Protein 8C8F (pdb70)

Structure (mmCIF, N/CA/C/O backbone):
data_8C8F
#
_entry.id   8C8F
#
_cell.length_a   43.709
_cell.length_b   64.961
_cell.length_c   57.090
_cell.angle_alpha   90.00
_cell.angle_beta   101.05
_cell.angle_gamma   90.00
#
_symmetry.space_group_name_H-M   'P 1 21 1'
#
loop_
_entity.id
_entity.type
_entity.pdbx_description
1 polymer 'Maltose/maltodextrin-binding periplasmic protein'
2 non-polymer DI(HYDROXYETHYL)ETHER
3 water water
#
loop_
_atom_site.group_PDB
_atom_site.id
_atom_site.type_symbol
_atom_site.label_atom_id
_atom_site.label_alt_id
_atom_site.label_comp_id
_atom_site.label_asym_id
_atom_site.label_entity_id
_atom_site.label_seq_id
_atom_site.pdbx_PDB_ins_code
_atom_site.Cartn_x
_atom_site.Cartn_y
_atom_site.Cartn_z
_atom_site.occupancy
_atom_site.B_iso_or_equiv
_atom_site.auth_seq_id
_atom_site.auth_comp_id
_atom_site.auth_asym_id
_atom_site.auth_atom_id
_atom_site.pdbx_PDB_model_num
ATOM 1 N N A LYS A 1 27 ? -43.086 19.494 -33.024 0.50 25.26 2 LYS A N 1
ATOM 2 N N B LYS A 1 27 ? -43.028 18.901 -32.465 0.50 26.86 2 LYS A N 1
ATOM 3 C CA A LYS A 1 27 ? -42.297 18.288 -33.380 0.50 23.11 2 LYS A CA 1
ATOM 4 C CA B LYS A 1 27 ? -42.374 18.418 -33.711 0.50 27.70 2 LYS A CA 1
ATOM 5 C C A LYS A 1 27 ? -40.900 18.729 -33.820 0.50 23.00 2 LYS A C 1
ATOM 6 C C B LYS A 1 27 ? -40.876 18.749 -33.688 0.50 23.30 2 LYS A C 1
ATOM 7 O O A LYS A 1 27 ? -40.663 19.900 -34.082 0.50 31.84 2 LYS A O 1
ATOM 8 O O B LYS A 1 27 ? -40.541 19.908 -33.427 0.50 25.09 2 LYS A O 1
ATOM 19 N N . ILE A 1 28 ? -39.996 17.764 -33.965 1.00 17.20 3 ILE A N 1
ATOM 20 C CA . ILE A 1 28 ? -38.556 18.008 -34.199 1.00 14.35 3 ILE A CA 1
ATOM 21 C C . ILE A 1 28 ? -38.374 18.326 -35.668 1.00 13.31 3 ILE A C 1
ATOM 22 O O . ILE A 1 28 ? -38.967 17.651 -36.532 1.00 16.12 3 ILE A O 1
ATOM 27 N N . GLU A 1 29 ? -37.617 19.367 -35.961 1.00 13.45 4 GLU A N 1
ATOM 28 C CA . GLU A 1 29 ? -37.403 19.821 -37.364 1.00 14.32 4 GLU A CA 1
ATOM 29 C C . GLU A 1 29 ? -36.590 18.798 -38.148 1.00 10.98 4 GLU A C 1
ATOM 30 O O . GLU A 1 29 ? -35.537 18.362 -37.729 1.00 11.71 4 GLU A O 1
ATOM 36 N N A GLU A 1 30 ? -37.074 18.436 -39.327 0.50 11.83 5 GLU A N 1
ATOM 37 N N B GLU A 1 30 ? -37.038 18.489 -39.347 0.50 11.90 5 GLU A N 1
ATOM 38 C CA A GLU A 1 30 ? -36.348 17.551 -40.279 0.50 12.29 5 GLU A CA 1
ATOM 39 C CA B GLU A 1 30 ? -36.324 17.549 -40.243 0.50 11.66 5 GLU A CA 1
ATOM 40 C C A GLU A 1 30 ? -35.182 18.305 -40.916 0.50 10.75 5 GLU A C 1
ATOM 41 C C B GLU A 1 30 ? -35.200 18.289 -40.968 0.50 10.79 5 GLU A C 1
ATOM 42 O O A GLU A 1 30 ? -35.313 19.501 -41.259 0.50 13.17 5 GLU A O 1
ATOM 43 O O B GLU A 1 30 ? -35.355 19.469 -41.376 0.50 13.05 5 GLU A O 1
ATOM 54 N N . GLY A 1 31 ? -34.079 17.603 -41.153 1.00 9.26 6 GLY A N 1
ATOM 55 C CA . GLY A 1 31 ? -33.012 18.126 -42.040 1.00 9.75 6 GLY A CA 1
ATOM 56 C C . GLY A 1 31 ? -31.941 18.930 -41.330 1.00 9.49 6 GLY A C 1
ATOM 57 O O . GLY A 1 31 ? -31.164 19.561 -42.018 1.00 11.30 6 GLY A O 1
ATOM 58 N N A LYS A 1 32 ? -31.869 18.829 -40.010 0.50 8.96 7 LYS A N 1
ATOM 59 N N B LYS A 1 32 ? -31.870 18.838 -40.009 0.50 8.94 7 LYS A N 1
ATOM 60 C CA A LYS A 1 32 ? -30.801 19.399 -39.199 0.50 8.58 7 LYS A CA 1
ATOM 61 C CA B LYS A 1 32 ? -30.802 19.407 -39.193 0.50 8.47 7 LYS A CA 1
ATOM 62 C C A LYS A 1 32 ? -30.631 18.501 -37.982 0.50 7.64 7 LYS A C 1
ATOM 63 C C B LYS A 1 32 ? -30.627 18.497 -37.986 0.50 7.60 7 LYS A C 1
ATOM 64 O O A LYS A 1 32 ? -31.435 17.572 -37.783 0.50 8.96 7 LYS A O 1
ATOM 65 O O B LYS A 1 32 ? -31.434 17.571 -37.785 0.50 8.96 7 LYS A O 1
ATOM 76 N N . LEU A 1 33 ? -29.591 18.746 -37.207 1.00 6.59 8 LEU A N 1
ATOM 77 C CA . LEU A 1 33 ? -29.459 18.072 -35.916 1.00 6.09 8 LEU A CA 1
ATOM 78 C C . LEU A 1 33 ? -29.398 19.106 -34.810 1.00 5.96 8 LEU A C 1
ATOM 79 O O . LEU A 1 33 ? -28.621 20.035 -34.860 1.00 8.01 8 LEU A O 1
ATOM 84 N N . VAL A 1 34 ? -30.164 18.850 -33.760 1.00 5.48 9 VAL A N 1
ATOM 85 C CA . VAL A 1 34 ? -30.089 19.582 -32.473 1.00 5.28 9 VAL A CA 1
ATOM 86 C C . VAL A 1 34 ? -29.560 18.605 -31.443 1.00 4.82 9 VAL A C 1
ATOM 87 O O . VAL A 1 34 ? -30.102 17.504 -31.288 1.00 5.44 9 VAL A O 1
ATOM 91 N N . ILE A 1 35 ? -28.507 19.005 -30.726 1.00 4.77 10 ILE A N 1
ATOM 92 C CA . ILE A 1 35 ? -27.826 18.169 -29.749 1.00 4.64 10 ILE A CA 1
ATOM 93 C C . ILE A 1 35 ? -27.869 18.858 -28.404 1.00 5.26 10 ILE A C 1
ATOM 94 O O . ILE A 1 35 ? -27.567 20.056 -28.341 1.00 5.83 10 ILE A O 1
ATOM 99 N N . TRP A 1 36 ? -28.221 18.119 -27.358 1.00 4.96 11 TRP A N 1
ATOM 100 C CA . TRP A 1 36 ? -28.109 18.610 -25.980 1.00 5.21 11 TRP A CA 1
ATOM 101 C C . TRP A 1 36 ? -26.964 17.890 -25.280 1.00 5.04 11 TRP A C 1
ATOM 102 O O . TRP A 1 36 ? -26.902 16.635 -25.313 1.00 5.66 11 TRP A O 1
ATOM 113 N N . ILE A 1 37 ? -26.166 18.637 -24.540 1.00 5.33 12 ILE A N 1
ATOM 114 C CA . ILE A 1 37 ? -25.062 18.086 -23.714 1.00 4.97 12 ILE A CA 1
ATOM 115 C C . ILE A 1 37 ? -24.949 18.994 -22.485 1.00 5.65 12 ILE A C 1
ATOM 116 O O . ILE A 1 37 ? -25.259 20.159 -22.547 1.00 6.49 12 ILE A O 1
ATOM 121 N N . ASN A 1 38 ? -24.472 18.434 -21.376 1.00 6.62 13 ASN A N 1
ATOM 122 C CA . ASN A 1 38 ? -24.394 19.212 -20.156 1.00 6.98 13 ASN A CA 1
ATOM 123 C C . ASN A 1 38 ? -23.328 20.308 -20.230 1.00 6.83 13 ASN A C 1
ATOM 124 O O . ASN A 1 38 ? -22.341 20.201 -20.904 1.00 7.67 13 ASN A O 1
ATOM 129 N N . GLY A 1 39 ? -23.603 21.339 -19.421 1.00 8.46 14 GLY A N 1
ATOM 130 C CA . GLY A 1 39 ? -22.770 22.550 -19.317 1.00 9.78 14 GLY A CA 1
ATOM 131 C C . GLY A 1 39 ? -21.371 22.307 -18.790 1.00 9.88 14 GLY A C 1
ATOM 132 O O . GLY A 1 39 ? -20.548 23.192 -18.916 1.00 12.05 14 GLY A O 1
ATOM 133 N N . ASP A 1 40 ? -21.111 21.146 -18.212 1.00 8.35 15 ASP A N 1
ATOM 134 C CA . ASP A 1 40 ? -19.784 20.787 -17.709 1.00 9.35 15 ASP A CA 1
ATOM 135 C C . ASP A 1 40 ? -18.992 19.942 -18.700 1.00 8.70 15 ASP A C 1
ATOM 136 O O . ASP A 1 40 ? -17.892 19.533 -18.364 1.00 12.51 15 ASP A O 1
ATOM 141 N N . LYS A 1 41 ? -19.483 19.751 -19.911 1.00 8.44 16 LYS A N 1
ATOM 142 C CA . LYS A 1 41 ? -18.821 19.005 -20.985 1.00 8.16 16 LYS A CA 1
ATOM 143 C C . LYS A 1 41 ? -18.283 19.971 -22.037 1.00 7.82 16 LYS A C 1
ATOM 144 O O . LYS A 1 41 ? -18.639 21.156 -22.045 1.00 7.91 16 LYS A O 1
ATOM 150 N N . GLY A 1 42 ? -17.485 19.443 -22.954 1.00 7.92 17 GLY A N 1
ATOM 151 C CA . GLY A 1 42 ? -16.846 20.232 -24.027 1.00 7.75 17 GLY A CA 1
ATOM 152 C C . GLY A 1 42 ? -17.835 20.498 -25.158 1.00 7.26 17 GLY A C 1
ATOM 153 O O . GLY A 1 42 ? -17.642 20.018 -26.278 1.00 7.72 17 GLY A O 1
ATOM 154 N N . TYR A 1 43 ? -18.859 21.305 -24.871 1.00 6.65 18 TYR A N 1
ATOM 155 C CA . TYR A 1 43 ? -19.841 21.676 -25.904 1.00 7.14 18 TYR A CA 1
ATOM 156 C C . TYR A 1 43 ? -19.245 22.513 -27.017 1.00 6.52 18 TYR A C 1
ATOM 157 O O . TYR A 1 43 ? -19.664 22.369 -28.169 1.00 7.08 18 TYR A O 1
ATOM 166 N N . ASN A 1 44 ? -18.280 23.389 -26.701 1.00 5.89 19 ASN A N 1
ATOM 167 C CA . ASN A 1 44 ? -17.637 24.116 -27.776 1.00 6.11 19 ASN A CA 1
ATOM 168 C C . ASN A 1 44 ? -16.877 23.169 -28.702 1.00 6.43 19 ASN A C 1
ATOM 169 O O . ASN A 1 44 ? -16.968 23.303 -29.935 1.00 7.82 19 ASN A O 1
ATOM 174 N N . GLY A 1 45 ? -16.184 22.184 -28.145 1.00 6.43 20 GLY A N 1
ATOM 175 C CA . GLY A 1 45 ? -15.527 21.215 -29.027 1.00 6.94 20 GLY A CA 1
ATOM 176 C C . GLY A 1 45 ? -16.548 20.374 -29.815 1.00 6.74 20 GLY A C 1
ATOM 177 O O . GLY A 1 45 ? -16.277 20.073 -30.991 1.00 8.08 20 GLY A O 1
ATOM 178 N N . LEU A 1 46 ? -17.634 19.992 -29.195 1.00 7.14 21 LEU A N 1
ATOM 179 C CA . LEU A 1 46 ? -18.689 19.256 -29.921 1.00 7.04 21 LEU A CA 1
ATOM 180 C C . LEU A 1 46 ? -19.253 20.086 -31.074 1.00 7.42 21 LEU A C 1
ATOM 181 O O . LEU A 1 46 ? -19.504 19.582 -32.161 1.00 7.87 21 LEU A O 1
ATOM 186 N N . ALA A 1 47 ? -19.469 21.378 -30.809 1.00 7.41 22 ALA A N 1
ATOM 187 C CA . ALA A 1 47 ? -19.946 22.284 -31.842 1.00 8.14 22 ALA A CA 1
ATOM 188 C C . ALA A 1 47 ? -18.965 22.353 -32.999 1.00 7.60 22 ALA A C 1
ATOM 189 O O . ALA A 1 47 ? -19.406 22.417 -34.172 1.00 9.36 22 ALA A O 1
ATOM 191 N N . GLU A 1 48 ? -17.669 22.272 -32.729 1.00 8.76 23 GLU A N 1
ATOM 192 C CA . GLU A 1 48 ? -16.676 22.168 -33.800 1.00 7.38 23 GLU A CA 1
ATOM 193 C C . GLU A 1 48 ? -16.860 20.923 -34.690 1.00 8.89 23 GLU A C 1
ATOM 194 O O . GLU A 1 48 ? -16.758 20.971 -35.927 1.00 10.13 23 GLU A O 1
ATOM 200 N N . VAL A 1 49 ? -17.130 19.785 -34.106 1.00 8.09 24 VAL A N 1
ATOM 201 C CA . VAL A 1 49 ? -17.450 18.575 -34.903 1.00 7.70 24 VAL A CA 1
ATOM 202 C C . VAL A 1 49 ? -18.730 18.811 -35.722 1.00 7.34 24 VAL A C 1
ATOM 203 O O . VAL A 1 49 ? -18.796 18.370 -36.867 1.00 7.21 24 VAL A O 1
ATOM 207 N N . GLY A 1 50 ? -19.694 19.494 -35.139 1.00 6.72 25 GLY A N 1
ATOM 208 C CA . GLY A 1 50 ? -20.875 19.899 -35.895 1.00 7.35 25 GLY A CA 1
ATOM 209 C C . GLY A 1 50 ? -20.575 20.740 -37.142 1.00 7.60 25 GLY A C 1
ATOM 210 O O . GLY A 1 50 ? -21.255 20.603 -38.161 1.00 8.39 25 GLY A O 1
ATOM 211 N N . LYS A 1 51 ? -19.630 21.662 -37.018 1.00 8.18 26 LYS A N 1
ATOM 212 C CA . LYS A 1 51 ? -19.287 22.478 -38.187 1.00 9.41 26 LYS A CA 1
ATOM 213 C C . LYS A 1 51 ? -18.647 21.604 -39.246 1.00 9.40 26 LYS A C 1
ATOM 214 O O . LYS A 1 51 ? -18.926 21.792 -40.418 1.00 10.06 26 LYS A O 1
ATOM 220 N N . LYS A 1 52 ? -17.802 20.640 -38.845 1.00 9.70 27 LYS A N 1
ATOM 221 C CA . LYS A 1 52 ? -17.219 19.735 -39.853 1.00 10.60 27 LYS A CA 1
ATOM 222 C C . LYS A 1 52 ? -18.302 18.936 -40.559 1.00 8.91 27 LYS A C 1
ATOM 223 O O . LYS A 1 52 ? -18.287 18.741 -41.773 1.00 9.65 27 LYS A O 1
ATOM 229 N N . PHE A 1 53 ? -19.269 18.449 -39.841 1.00 8.09 28 PHE A N 1
ATOM 230 C CA . PHE A 1 53 ? -20.414 17.714 -40.439 1.00 7.19 28 PHE A CA 1
ATOM 231 C C . PHE A 1 53 ? -21.143 18.585 -41.457 1.00 7.22 28 PHE A C 1
ATOM 232 O O . PHE A 1 53 ? -21.444 18.111 -42.549 1.00 8.70 28 PHE A O 1
ATOM 240 N N . GLU A 1 54 ? -21.397 19.824 -41.124 1.00 7.11 29 GLU A N 1
ATOM 241 C CA . GLU A 1 54 ? -22.084 20.721 -42.077 1.00 7.74 29 GLU A CA 1
ATOM 242 C C . GLU A 1 54 ? -21.202 21.000 -43.293 1.00 8.15 29 GLU A C 1
ATOM 243 O O . GLU A 1 54 ? -21.739 21.090 -44.430 1.00 8.82 29 GLU A O 1
ATOM 249 N N . LYS A 1 55 ? -19.916 21.204 -43.090 1.00 9.37 30 LYS A N 1
ATOM 250 C CA . LYS A 1 55 ? -18.996 21.485 -44.196 1.00 10.76 30 LYS A CA 1
ATOM 251 C C . LYS A 1 55 ? -19.036 20.298 -45.147 1.00 10.79 30 LYS A C 1
ATOM 252 O O . LYS A 1 55 ? -18.917 20.494 -46.367 1.00 14.27 30 LYS A O 1
ATOM 254 N N . ASP A 1 56 ? -19.119 19.081 -44.642 1.00 11.70 31 ASP A N 1
ATOM 255 C CA . ASP A 1 56 ? -19.183 17.886 -45.518 1.00 13.98 31 ASP A CA 1
ATOM 256 C C . ASP A 1 56 ? -20.520 17.533 -46.132 1.00 14.38 31 ASP A C 1
ATOM 257 O O . ASP A 1 56 ? -20.555 16.959 -47.226 1.00 21.10 31 ASP A O 1
ATOM 262 N N . THR A 1 57 ? -21.599 17.780 -45.440 1.00 12.11 32 THR A N 1
ATOM 263 C CA . THR A 1 57 ? -22.932 17.259 -45.782 1.00 13.91 32 THR A CA 1
ATOM 264 C C . THR A 1 57 ? -23.915 18.369 -46.133 1.00 13.09 32 THR A C 1
ATOM 265 O O . THR A 1 57 ? -24.932 18.039 -46.721 1.00 14.22 32 THR A O 1
ATOM 269 N N . GLY A 1 58 ? -23.703 19.601 -45.716 1.00 10.38 33 GLY A N 1
ATOM 270 C CA . GLY A 1 58 ? -24.648 20.696 -45.849 1.00 10.77 33 GLY A CA 1
ATOM 271 C C . GLY A 1 58 ? -25.680 20.701 -44.742 1.00 9.20 33 GLY A C 1
ATOM 272 O O . GLY A 1 58 ? -26.577 21.541 -44.815 1.00 10.56 33 GLY A O 1
ATOM 273 N N . ILE A 1 59 ? -25.603 19.795 -43.756 1.00 8.74 34 ILE A N 1
ATOM 274 C CA . ILE A 1 59 ? -26.607 19.695 -42.681 1.00 8.86 34 ILE A CA 1
ATOM 275 C C . ILE A 1 59 ? -26.101 20.436 -41.461 1.00 8.20 34 ILE A C 1
ATOM 276 O O . ILE A 1 59 ? -24.990 20.136 -40.942 1.00 8.24 34 ILE A O 1
ATOM 281 N N . LYS A 1 60 ? -26.897 21.406 -40.989 1.00 7.38 35 LYS A N 1
ATOM 282 C CA . LYS A 1 60 ? -26.537 22.174 -39.809 1.00 7.58 35 LYS A CA 1
ATOM 283 C C . LYS A 1 60 ? -26.676 21.341 -38.524 1.00 7.53 35 LYS A C 1
ATOM 284 O O . LYS A 1 60 ? -27.643 20.599 -38.360 1.00 9.13 35 LYS A O 1
ATOM 290 N N . VAL A 1 61 ? -25.706 21.507 -37.636 1.00 6.87 36 VAL A N 1
ATOM 291 C CA . VAL A 1 61 ? -25.700 20.935 -36.289 1.00 6.69 36 VAL A CA 1
ATOM 292 C C . VAL A 1 61 ? -25.684 22.063 -35.269 1.00 6.70 36 VAL A C 1
ATOM 293 O O . VAL A 1 61 ? -24.772 22.897 -35.299 1.00 9.40 36 VAL A O 1
ATOM 297 N N . THR A 1 62 ? -26.647 22.066 -34.388 1.00 6.38 37 THR A N 1
ATOM 298 C CA . THR A 1 62 ? -26.751 23.037 -33.304 1.00 6.65 37 THR A CA 1
ATOM 299 C C . THR A 1 62 ? -26.542 22.304 -31.969 1.00 6.15 37 THR A C 1
ATOM 300 O O . THR A 1 62 ? -27.260 21.362 -31.685 1.00 7.56 37 THR A O 1
ATOM 304 N N . VAL A 1 63 ? -25.616 22.782 -31.171 1.00 6.02 38 VAL A N 1
ATOM 305 C CA . VAL A 1 63 ? -25.310 22.209 -29.837 1.00 5.48 38 VAL A CA 1
ATOM 306 C C . VAL A 1 63 ? -25.819 23.163 -28.783 1.00 5.84 38 VAL A C 1
ATOM 307 O O . VAL A 1 63 ? -25.468 24.372 -28.812 1.00 6.85 38 VAL A O 1
ATOM 311 N N . GLU A 1 64 ? -26.615 22.674 -27.861 1.00 6.05 39 GLU A N 1
ATOM 312 C CA . GLU A 1 64 ? -27.160 23.442 -26.740 1.00 5.95 39 GLU A CA 1
ATOM 313 C C . GLU A 1 64 ? -26.793 22.752 -25.433 1.00 5.88 39 GLU A C 1
ATOM 314 O O . GLU A 1 64 ? -26.651 21.504 -25.419 1.00 6.29 39 GLU A O 1
ATOM 320 N N . HIS A 1 65 ? -26.779 23.495 -24.357 1.00 6.65 40 HIS A N 1
ATOM 321 C CA . HIS A 1 65 ? -26.563 22.965 -23.003 1.00 6.18 40 HIS A CA 1
ATOM 322 C C . HIS A 1 65 ? -27.580 23.549 -22.055 1.00 6.62 40 HIS A C 1
ATOM 323 O O . HIS A 1 65 ? -27.254 24.360 -21.191 1.00 7.71 40 HIS A O 1
ATOM 330 N N . PRO A 1 66 ? -28.858 23.207 -22.198 1.00 7.69 41 PRO A N 1
ATOM 331 C CA . PRO A 1 66 ? -29.868 23.777 -21.327 1.00 8.45 41 PRO A CA 1
ATOM 332 C C . PRO A 1 66 ? -29.606 23.423 -19.888 1.00 8.13 41 PRO A C 1
ATOM 333 O O . PRO A 1 66 ? -29.093 22.402 -19.541 1.00 8.55 41 PRO A O 1
ATOM 337 N N . ASP A 1 67 ? -30.038 24.318 -19.008 1.00 9.91 42 ASP A N 1
ATOM 338 C CA . ASP A 1 67 ? -30.069 24.031 -17.553 1.00 10.26 42 ASP A CA 1
ATOM 339 C C . ASP A 1 67 ? -30.991 22.839 -17.318 1.00 9.62 42 ASP A C 1
ATOM 340 O O . ASP A 1 67 ? -32.080 22.733 -17.929 1.00 9.99 42 ASP A O 1
ATOM 345 N N . LYS A 1 68 ? -30.603 21.992 -16.372 1.00 10.32 43 LYS A N 1
ATOM 346 C CA . LYS A 1 68 ? -31.406 20.857 -15.906 1.00 10.88 43 LYS A CA 1
ATOM 347 C C . LYS A 1 68 ? -31.846 20.022 -17.104 1.00 9.06 43 LYS A C 1
ATOM 348 O O . LYS A 1 68 ? -32.969 19.486 -17.136 1.00 9.22 43 LYS A O 1
ATOM 354 N N . LEU A 1 69 ? -30.941 19.801 -18.049 1.00 9.84 44 LEU A N 1
ATOM 355 C CA . LEU A 1 69 ? -31.354 19.153 -19.335 1.00 11.12 44 LEU A CA 1
ATOM 356 C C . LEU A 1 69 ? -31.803 17.704 -19.085 1.00 9.83 44 LEU A C 1
ATOM 357 O O . LEU A 1 69 ? -32.637 17.201 -19.825 1.00 10.25 44 LEU A O 1
ATOM 362 N N . GLU A 1 70 ? -31.263 17.070 -18.091 1.00 9.99 45 GLU A N 1
ATOM 363 C CA . GLU A 1 70 ? -31.622 15.656 -17.810 1.00 10.02 45 GLU A CA 1
ATOM 364 C C . GLU A 1 70 ? -33.019 15.506 -17.226 1.00 9.04 45 GLU A C 1
ATOM 365 O O . GLU A 1 70 ? -33.593 14.413 -17.300 1.00 8.83 45 GLU A O 1
ATOM 371 N N . GLU A 1 71 ? -33.578 16.587 -16.692 1.00 8.56 46 GLU A N 1
ATOM 372 C CA . GLU A 1 71 ? -35.002 16.639 -16.304 1.00 9.54 46 GLU A CA 1
ATOM 373 C C . GLU A 1 71 ? -35.868 17.204 -17.428 1.00 9.64 46 GLU A C 1
ATOM 374 O O . GLU A 1 71 ? -37.015 16.754 -17.561 1.00 10.72 46 GLU A O 1
ATOM 380 N N . LYS A 1 72 ? -35.349 18.103 -18.240 1.00 8.76 47 LYS A N 1
ATOM 381 C CA . LYS A 1 72 ? -36.121 18.635 -19.372 1.00 9.30 47 LYS A CA 1
ATOM 382 C C . LYS A 1 72 ? -36.285 17.602 -20.469 1.00 8.76 47 LYS A C 1
ATOM 383 O O . LYS A 1 72 ? -37.375 17.497 -21.038 1.00 10.15 47 LYS A O 1
ATOM 389 N N . PHE A 1 73 ? -35.251 16.824 -20.762 1.00 7.53 48 PHE A N 1
ATOM 390 C CA . PHE A 1 73 ? -35.332 15.860 -21.862 1.00 7.62 48 PHE A CA 1
ATOM 391 C C . PHE A 1 73 ? -36.511 14.921 -21.737 1.00 7.30 48 PHE A C 1
ATOM 392 O O . PHE A 1 73 ? -37.284 14.777 -22.690 1.00 8.27 48 PHE A O 1
ATOM 400 N N . PRO A 1 74 ? -36.757 14.252 -20.599 1.00 7.42 49 PRO A N 1
ATOM 401 C CA . PRO A 1 74 ? -37.898 13.335 -20.586 1.00 8.18 49 PRO A CA 1
ATOM 402 C C . PRO A 1 74 ? -39.241 14.064 -20.719 1.00 8.46 49 PRO A C 1
ATOM 403 O O . PRO A 1 74 ? -40.209 13.456 -21.165 1.00 10.20 49 PRO A O 1
ATOM 407 N N . GLN A 1 75 ? -39.324 15.310 -20.274 1.00 8.32 50 GLN A N 1
ATOM 408 C CA . GLN A 1 75 ? -40.570 16.070 -20.432 1.00 10.06 50 GLN A CA 1
ATOM 409 C C . GLN A 1 75 ? -40.811 16.384 -21.917 1.00 10.23 50 GLN A C 1
ATOM 410 O O . GLN A 1 75 ? -41.893 16.096 -22.432 1.00 12.77 50 GLN A O 1
ATOM 416 N N . VAL A 1 76 ? -39.831 16.939 -22.629 1.00 8.79 51 VAL A N 1
ATOM 417 C CA . VAL A 1 76 ? -40.077 17.361 -24.031 1.00 8.89 51 VAL A CA 1
ATOM 418 C C . VAL A 1 76 ? -40.124 16.134 -24.925 1.00 7.41 51 VAL A C 1
ATOM 419 O O . VAL A 1 76 ? -40.918 16.110 -25.838 1.00 8.44 51 VAL A O 1
ATOM 423 N N . ALA A 1 77 ? -39.314 15.110 -24.647 1.00 6.99 52 ALA A N 1
ATOM 424 C CA . ALA A 1 77 ? -39.330 13.922 -25.506 1.00 6.57 52 ALA A CA 1
ATOM 425 C C . ALA A 1 77 ? -40.654 13.196 -25.383 1.00 6.83 52 ALA A C 1
ATOM 426 O O . ALA A 1 77 ? -41.064 12.538 -26.328 1.00 7.87 52 ALA A O 1
ATOM 428 N N . ALA A 1 78 ? -41.317 13.302 -24.243 1.00 6.96 53 ALA A N 1
ATOM 429 C CA . ALA A 1 78 ? -42.607 12.637 -24.072 1.00 7.91 53 ALA A CA 1
ATOM 430 C C . ALA A 1 78 ? -43.664 13.202 -25.002 1.00 8.03 53 ALA A C 1
ATOM 431 O O . ALA A 1 78 ? -44.658 12.488 -25.242 1.00 9.08 53 ALA A O 1
ATOM 433 N N . THR A 1 79 ? -43.529 14.451 -25.457 1.00 7.70 54 THR A N 1
ATOM 434 C CA . THR A 1 79 ? -44.500 15.067 -26.382 1.00 9.89 54 THR A CA 1
ATOM 435 C C . THR A 1 79 ? -44.009 14.969 -27.813 1.00 9.78 54 THR A C 1
ATOM 436 O O . THR A 1 79 ? -44.608 15.587 -28.648 1.00 12.87 54 THR A O 1
ATOM 440 N N . GLY A 1 80 ? -42.918 14.255 -28.070 1.00 8.85 55 GLY A N 1
ATOM 441 C CA . GLY A 1 80 ? -42.351 14.184 -29.429 1.00 10.60 55 GLY A CA 1
ATOM 442 C C . GLY A 1 80 ? -41.466 15.368 -29.792 1.00 9.39 55 GLY A C 1
ATOM 443 O O . GLY A 1 80 ? -41.234 15.579 -30.958 1.00 12.65 55 GLY A O 1
ATOM 444 N N . ASP A 1 81 ? -40.996 16.100 -28.789 1.00 8.85 56 ASP A N 1
ATOM 445 C CA . ASP A 1 81 ? -40.149 17.273 -28.960 1.00 9.60 56 ASP A CA 1
ATOM 446 C C . ASP A 1 81 ? -38.761 16.970 -28.419 1.00 8.33 56 ASP A C 1
ATOM 447 O O . ASP A 1 81 ? -38.409 15.864 -28.067 1.00 9.09 56 ASP A O 1
ATOM 452 N N . GLY A 1 82 ? -37.949 18.008 -28.377 1.00 10.57 57 GLY A N 1
ATOM 453 C CA . GLY A 1 82 ? -36.611 17.896 -27.827 1.00 10.12 57 GLY A CA 1
ATOM 454 C C . GLY A 1 82 ? -35.536 17.793 -28.890 1.00 7.64 57 GLY A C 1
ATOM 455 O O . GLY A 1 82 ? -35.763 17.965 -30.085 1.00 9.57 57 GLY A O 1
ATOM 456 N N . PRO A 1 83 ? -34.327 17.504 -28.436 1.00 6.66 58 PRO A N 1
ATOM 457 C CA . PRO A 1 83 ? -33.200 17.437 -29.341 1.00 6.12 58 PRO A CA 1
ATOM 458 C C . PRO A 1 83 ? -33.241 16.126 -30.122 1.00 4.83 58 PRO A C 1
ATOM 459 O O . PRO A 1 83 ? -33.847 15.135 -29.709 1.00 6.43 58 PRO A O 1
ATOM 463 N N . ASP A 1 84 ? -32.533 16.081 -31.250 1.00 5.22 59 ASP A N 1
ATOM 464 C CA . ASP A 1 84 ? -32.306 14.825 -31.957 1.00 4.93 59 ASP A CA 1
ATOM 465 C C . ASP A 1 84 ? -31.394 13.896 -31.152 1.00 4.41 59 ASP A C 1
ATOM 466 O O . ASP A 1 84 ? -31.589 12.679 -31.208 1.00 5.20 59 ASP A O 1
ATOM 471 N N . ILE A 1 85 ? -30.390 14.454 -30.477 1.00 4.63 60 ILE A N 1
ATOM 472 C CA . ILE A 1 85 ? -29.385 13.664 -29.746 1.00 4.34 60 ILE A CA 1
ATOM 473 C C . ILE A 1 85 ? -29.236 14.269 -28.361 1.00 4.58 60 ILE A C 1
ATOM 474 O O . ILE A 1 85 ? -29.124 15.486 -28.222 1.00 4.93 60 ILE A O 1
ATOM 479 N N . ILE A 1 86 ? -29.207 13.394 -27.364 1.00 4.79 61 ILE A N 1
ATOM 480 C CA . ILE A 1 86 ? -28.947 13.789 -25.973 1.00 4.96 61 ILE A CA 1
ATOM 481 C C . ILE A 1 86 ? -27.696 13.060 -25.489 1.00 4.60 61 ILE A C 1
ATOM 482 O O . ILE A 1 86 ? -27.563 11.843 -25.663 1.00 4.69 61 ILE A O 1
ATOM 487 N N . PHE A 1 87 ? -26.817 13.809 -24.858 1.00 5.30 62 PHE A N 1
ATOM 488 C CA . PHE A 1 87 ? -25.619 13.245 -24.189 1.00 4.90 62 PHE A CA 1
ATOM 489 C C . PHE A 1 87 ? -25.837 13.276 -22.682 1.00 5.47 62 PHE A C 1
ATOM 490 O O . PHE A 1 87 ? -26.116 14.341 -22.106 1.00 6.61 62 PHE A O 1
ATOM 498 N N . TRP A 1 88 ? -25.655 12.132 -22.059 1.00 5.35 63 TRP A N 1
ATOM 499 C CA . TRP A 1 88 ? -25.676 12.063 -20.599 1.00 5.44 63 TRP A CA 1
ATOM 500 C C . TRP A 1 88 ? -25.003 10.768 -20.175 1.00 5.22 63 TRP A C 1
ATOM 501 O O . TRP A 1 88 ? -24.861 9.819 -20.954 1.00 5.36 63 TRP A O 1
ATOM 512 N N . ALA A 1 89 ? -24.654 10.675 -18.887 1.00 6.09 64 ALA A N 1
ATOM 513 C CA . ALA A 1 89 ? -24.259 9.417 -18.289 1.00 6.52 64 ALA A CA 1
ATOM 514 C C . ALA A 1 89 ? -25.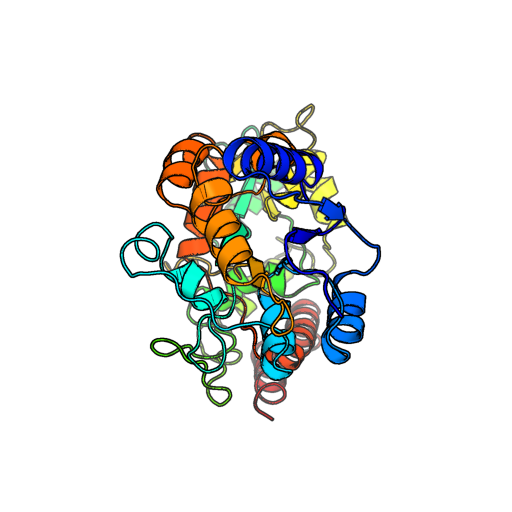284 8.333 -18.562 1.00 6.10 64 ALA A C 1
ATOM 515 O O . ALA A 1 89 ? -26.503 8.557 -18.465 1.00 7.09 64 ALA A O 1
ATOM 517 N N . HIS A 1 90 ? -24.781 7.139 -18.811 1.00 6.23 65 HIS A N 1
ATOM 518 C CA . HIS A 1 90 ? -25.665 6.033 -19.230 1.00 6.99 65 HIS A CA 1
ATOM 519 C C . HIS A 1 90 ? -26.664 5.695 -18.137 1.00 7.49 65 HIS A C 1
ATOM 520 O O . HIS A 1 90 ? -27.723 5.092 -18.459 1.00 9.25 65 HIS A O 1
ATOM 527 N N . ASP A 1 91 ? -26.393 5.989 -16.880 1.00 9.64 66 ASP A N 1
ATOM 528 C CA . ASP A 1 91 ? -27.264 5.495 -15.798 1.00 14.66 66 ASP A CA 1
ATOM 529 C C . ASP A 1 91 ? -28.660 6.070 -16.017 1.00 15.49 66 ASP A C 1
ATOM 530 O O . ASP A 1 91 ? -29.659 5.335 -15.822 1.00 21.95 66 ASP A O 1
ATOM 535 N N . ARG A 1 92 ? -28.802 7.282 -16.529 1.00 11.14 67 ARG A N 1
ATOM 536 C CA . ARG A 1 92 ? -30.135 7.930 -16.690 1.00 11.16 67 ARG A CA 1
ATOM 537 C C . ARG A 1 92 ? -30.838 7.368 -17.922 1.00 9.08 67 ARG A C 1
ATOM 538 O O . ARG A 1 92 ? -32.055 7.552 -18.090 1.00 10.41 67 ARG A O 1
ATOM 546 N N . PHE A 1 93 ? -30.085 6.803 -18.849 1.00 8.25 68 PHE A N 1
ATOM 547 C CA . PHE A 1 93 ? -30.705 6.329 -20.086 1.00 7.41 68 PHE A CA 1
ATOM 548 C C . PHE A 1 93 ? -31.569 5.104 -19.870 1.00 7.97 68 PHE A C 1
ATOM 549 O O . PHE A 1 93 ? -32.416 4.842 -20.692 1.00 8.57 68 PHE A O 1
ATOM 557 N N . GLY A 1 94 ? -31.388 4.358 -18.785 1.00 9.51 69 GLY A N 1
ATOM 558 C CA . GLY A 1 94 ? -32.349 3.283 -18.513 1.00 11.36 69 GLY A CA 1
ATOM 559 C C . GLY A 1 94 ? -33.754 3.821 -18.320 1.00 9.32 69 GLY A C 1
ATOM 560 O O . GLY A 1 94 ? -34.676 3.243 -18.905 1.00 10.25 69 GLY A O 1
ATOM 561 N N . GLY A 1 95 ? -33.909 4.857 -17.512 1.00 10.05 70 GLY A N 1
ATOM 562 C CA . GLY A 1 95 ? -35.263 5.412 -17.348 1.00 10.34 70 GLY A CA 1
ATOM 563 C C . GLY A 1 95 ? -35.769 5.986 -18.661 1.00 8.52 70 GLY A C 1
ATOM 564 O O . GLY A 1 95 ? -36.956 5.866 -18.953 1.00 9.87 70 GLY A O 1
ATOM 565 N N . TYR A 1 96 ? -34.935 6.638 -19.445 1.00 7.36 71 TYR A N 1
ATOM 566 C CA . TYR A 1 96 ? -35.395 7.156 -20.743 1.00 6.51 71 TYR A CA 1
ATOM 567 C C . TYR A 1 96 ? -35.843 6.020 -21.650 1.00 6.19 71 TYR A C 1
ATOM 568 O O . TYR A 1 96 ? -36.863 6.129 -22.326 1.00 7.04 71 TYR A O 1
ATOM 577 N N . ALA A 1 97 ? -35.065 4.943 -21.656 1.00 6.31 72 ALA A N 1
ATOM 578 C CA . ALA A 1 97 ? -35.390 3.794 -22.497 1.00 7.46 72 ALA A CA 1
ATOM 579 C C . ALA A 1 97 ? -36.659 3.075 -21.985 1.00 8.93 72 ALA A C 1
ATOM 580 O O . ALA A 1 97 ? -37.443 2.581 -22.818 1.00 9.77 72 ALA A O 1
ATOM 582 N N . GLN A 1 98 ? -36.876 3.015 -20.708 1.00 8.41 73 GLN A N 1
ATOM 583 C CA . GLN A 1 98 ? -38.110 2.423 -20.143 1.00 10.07 73 GLN A CA 1
ATOM 584 C C . GLN A 1 98 ? -39.315 3.199 -20.679 1.00 9.17 73 GLN A C 1
ATOM 585 O O . GLN A 1 98 ? -40.374 2.586 -20.923 1.00 11.97 73 GLN A O 1
ATOM 591 N N . SER A 1 99 ? -39.176 4.508 -20.875 1.00 6.48 74 SER A N 1
ATOM 592 C CA . SER A 1 99 ? -40.228 5.376 -21.421 1.00 6.48 74 SER A CA 1
ATOM 593 C C . SER A 1 99 ? -40.235 5.422 -22.944 1.00 6.71 74 SER A C 1
ATOM 594 O O . SER A 1 99 ? -41.016 6.180 -23.518 1.00 7.71 74 SER A O 1
ATOM 597 N N . GLY A 1 100 ? -39.409 4.639 -23.633 1.00 6.48 75 GLY A N 1
ATOM 598 C CA . GLY A 1 100 ? -39.427 4.651 -25.095 1.00 7.02 75 GLY A CA 1
ATOM 599 C C . GLY A 1 100 ? -38.969 5.959 -25.702 1.00 6.88 75 GLY A C 1
ATOM 600 O O . GLY A 1 100 ? -39.323 6.248 -26.874 1.00 7.27 75 GLY A O 1
ATOM 601 N N . LEU A 1 101 ? -38.109 6.676 -25.008 1.00 5.63 76 LEU A N 1
ATOM 602 C CA . LEU A 1 101 ? -37.643 7.976 -25.505 1.00 5.31 76 LEU A CA 1
ATOM 603 C C . LEU A 1 101 ? -36.475 7.872 -26.467 1.00 5.41 76 LEU A C 1
ATOM 604 O O . LEU A 1 101 ? -36.150 8.882 -27.113 1.00 5.87 76 LEU A O 1
ATOM 609 N N . LEU A 1 102 ? -35.810 6.728 -26.483 1.00 5.75 77 LEU A N 1
ATOM 610 C CA . LEU A 1 102 ? -34.553 6.555 -27.249 1.00 5.66 77 LEU A CA 1
ATOM 611 C C . LEU A 1 102 ? -34.768 5.545 -28.366 1.00 6.04 77 LEU A C 1
ATOM 612 O O . LEU A 1 102 ? -35.301 4.447 -28.141 1.00 8.07 77 LEU A O 1
ATOM 617 N N . ALA A 1 103 ? -34.315 5.863 -29.555 1.00 5.99 78 ALA A N 1
ATOM 618 C CA . ALA A 1 103 ? -34.357 4.943 -30.677 1.00 6.73 78 ALA A CA 1
ATOM 619 C C . ALA A 1 103 ? -33.360 3.808 -30.427 1.00 5.86 78 ALA A C 1
ATOM 620 O O . ALA A 1 103 ? -32.252 4.038 -29.969 1.00 7.17 78 ALA A O 1
ATOM 622 N N . GLU A 1 104 ? -33.721 2.606 -30.844 1.00 6.28 79 GLU A N 1
ATOM 623 C CA . GLU A 1 104 ? -32.729 1.534 -30.946 1.00 6.90 79 GLU A CA 1
ATOM 624 C C . GLU A 1 104 ? -31.701 1.916 -32.006 1.00 6.86 79 GLU A C 1
ATOM 625 O O . GLU A 1 104 ? -32.072 2.288 -33.137 1.00 8.71 79 GLU A O 1
ATOM 631 N N . ILE A 1 105 ? -30.437 1.853 -31.682 1.00 6.32 80 ILE A N 1
ATOM 632 C CA . ILE A 1 105 ? -29.373 2.193 -32.651 1.00 5.96 80 ILE A CA 1
ATOM 633 C C . ILE A 1 105 ? -29.017 0.983 -33.475 1.00 6.76 80 ILE A C 1
ATOM 634 O O . ILE A 1 105 ? -29.244 -0.166 -33.055 1.00 8.37 80 ILE A O 1
ATOM 639 N N . THR A 1 106 ? -28.400 1.231 -34.615 1.00 6.65 81 THR A N 1
ATOM 640 C CA . THR A 1 106 ? -28.097 0.209 -35.603 1.00 7.92 81 THR A CA 1
ATOM 641 C C . THR A 1 106 ? -26.644 0.148 -36.041 1.00 6.94 81 THR A C 1
ATOM 642 O O . THR A 1 106 ? -26.381 -0.047 -37.216 1.00 7.14 81 THR A O 1
ATOM 646 N N . PRO A 1 107 ? -25.668 0.216 -35.124 1.00 6.26 82 PRO A N 1
ATOM 647 C CA . PRO A 1 107 ? -24.291 0.089 -35.568 1.00 5.87 82 PRO A CA 1
ATOM 648 C C . PRO A 1 107 ? -24.035 -1.283 -36.148 1.00 6.12 82 PRO A C 1
ATOM 649 O O . PRO A 1 107 ? -24.450 -2.287 -35.587 1.00 7.43 82 PRO A O 1
ATOM 653 N N . ASP A 1 108 ? -23.264 -1.335 -37.223 1.00 7.05 83 ASP A N 1
ATOM 654 C CA . ASP A 1 108 ? -22.862 -2.643 -37.735 1.00 7.90 83 ASP A CA 1
ATOM 655 C C . ASP A 1 108 ? -21.749 -3.228 -36.890 1.00 7.64 83 ASP A C 1
ATOM 656 O O . ASP A 1 108 ? -21.202 -2.594 -35.961 1.00 6.75 83 ASP A O 1
ATOM 661 N N A LYS A 1 109 ? -21.442 -4.506 -37.140 0.50 8.24 84 LYS A N 1
ATOM 662 N N B LYS A 1 109 ? -21.460 -4.491 -37.163 0.50 8.24 84 LYS A N 1
ATOM 663 C CA A LYS A 1 109 ? -20.443 -5.185 -36.284 0.50 8.25 84 LYS A CA 1
ATOM 664 C CA B LYS A 1 109 ? -20.466 -5.208 -36.355 0.50 8.43 84 LYS A CA 1
ATOM 665 C C A LYS A 1 109 ? -19.068 -4.508 -36.430 0.50 7.30 84 LYS A C 1
ATOM 666 C C B LYS A 1 109 ? -19.086 -4.520 -36.444 0.50 7.37 84 LYS A C 1
ATOM 667 O O A LYS A 1 109 ? -18.335 -4.428 -35.453 0.50 7.96 84 LYS A O 1
ATOM 668 O O B LYS A 1 109 ? -18.366 -4.442 -35.449 0.50 8.01 84 LYS A O 1
ATOM 679 N N . ALA A 1 110 ? -18.736 -4.030 -37.623 1.00 7.48 85 ALA A N 1
ATOM 680 C CA . ALA A 1 110 ? -17.452 -3.326 -37.789 1.00 7.67 85 ALA A CA 1
ATOM 681 C C . ALA A 1 110 ? -17.361 -2.119 -36.852 1.00 6.48 85 ALA A C 1
ATOM 682 O O . ALA A 1 110 ? -16.327 -1.875 -36.259 1.00 7.57 85 ALA A O 1
ATOM 684 N N . PHE A 1 111 ? -18.443 -1.390 -36.707 1.00 5.90 86 PHE A N 1
ATOM 685 C CA . PHE A 1 111 ? -18.449 -0.251 -35.785 1.00 5.28 86 PHE A CA 1
ATOM 686 C C . PHE A 1 111 ? -18.408 -0.730 -34.328 1.00 4.83 86 PHE A C 1
ATOM 687 O O . PHE A 1 111 ? -17.683 -0.187 -33.510 1.00 5.07 86 PHE A O 1
ATOM 695 N N . GLN A 1 112 ? -19.187 -1.747 -34.017 1.00 5.24 87 GLN A N 1
ATOM 696 C CA . GLN A 1 112 ? -19.193 -2.288 -32.647 1.00 5.60 87 GLN A CA 1
ATOM 697 C C . GLN A 1 112 ? -17.803 -2.696 -32.203 1.00 5.62 87 GLN A C 1
ATOM 698 O O . GLN A 1 112 ? -17.399 -2.444 -31.068 1.00 5.78 87 GLN A O 1
ATOM 704 N N . ASP A 1 113 ? -17.024 -3.256 -33.113 1.00 5.25 88 ASP A N 1
ATOM 705 C CA . ASP A 1 113 ? -15.646 -3.672 -32.848 1.00 5.29 88 ASP A CA 1
ATOM 706 C C . ASP A 1 113 ? -14.727 -2.529 -32.481 1.00 4.97 88 ASP A C 1
ATOM 707 O O . ASP A 1 113 ? -13.639 -2.758 -31.906 1.00 6.02 88 ASP A O 1
ATOM 712 N N A LYS A 1 114 ? -15.068 -1.302 -32.862 0.50 4.83 89 LYS A N 1
ATOM 713 N N B LYS A 1 114 ? -15.067 -1.303 -32.872 0.50 4.79 89 LYS A N 1
ATOM 714 C CA A LYS A 1 114 ? -14.227 -0.122 -32.593 0.50 5.06 89 LYS A CA 1
ATOM 715 C CA B LYS A 1 114 ? -14.235 -0.114 -32.612 0.50 5.09 89 LYS A CA 1
ATOM 716 C C A LYS A 1 114 ? -14.309 0.339 -31.156 0.50 4.86 89 LYS A C 1
ATOM 717 C C B LYS A 1 114 ? -14.309 0.336 -31.164 0.50 4.85 89 LYS A C 1
ATOM 718 O O A LYS A 1 114 ? -13.452 1.173 -30.778 0.50 5.07 89 LYS A O 1
ATOM 719 O O B LYS A 1 114 ? -13.451 1.170 -30.783 0.50 5.07 89 LYS A O 1
ATOM 730 N N . LEU A 1 115 ? -15.287 -0.113 -30.372 1.00 4.80 90 LEU A N 1
ATOM 731 C CA . LEU A 1 115 ? -15.439 0.337 -28.986 1.00 4.81 90 LEU A CA 1
ATOM 732 C C . LEU A 1 115 ? -15.179 -0.801 -28.024 1.00 5.64 90 LEU A C 1
ATOM 733 O O . LEU A 1 115 ? -15.425 -1.999 -28.370 1.00 6.23 90 LEU A O 1
ATOM 738 N N . TYR A 1 116 ? -14.718 -0.496 -26.830 1.00 6.44 91 TYR A N 1
ATOM 739 C CA . TYR A 1 116 ? -14.490 -1.540 -25.828 1.00 6.90 91 TYR A CA 1
ATOM 740 C C . TYR A 1 116 ? -15.823 -2.194 -25.516 1.00 6.77 91 TYR A C 1
ATOM 741 O O . TYR A 1 116 ? -16.864 -1.579 -25.354 1.00 6.72 91 TYR A O 1
ATOM 750 N N . PRO A 1 117 ? -15.825 -3.550 -25.369 1.00 7.60 92 PRO A N 1
ATOM 751 C CA . PRO A 1 117 ? -17.090 -4.258 -25.244 1.00 8.80 92 PRO A CA 1
ATOM 752 C C . PRO A 1 117 ? -17.929 -3.875 -24.018 1.00 7.44 92 PRO A C 1
ATOM 753 O O . PRO A 1 117 ? -19.139 -3.805 -24.091 1.00 8.05 92 PRO A O 1
ATOM 757 N N . PHE A 1 118 ? -17.268 -3.596 -22.881 1.00 7.22 93 PHE A N 1
ATOM 758 C CA . PHE A 1 118 ? -18.029 -3.235 -21.690 1.00 7.76 93 PHE A CA 1
ATOM 759 C C . PHE A 1 118 ? -18.815 -1.951 -21.920 1.00 7.02 93 PHE A C 1
ATOM 760 O O . PHE A 1 118 ? -19.810 -1.747 -21.259 1.00 8.66 93 PHE A O 1
ATOM 768 N N . THR A 1 119 ? -18.351 -1.076 -22.795 1.00 6.18 94 THR A N 1
ATOM 769 C CA . THR A 1 119 ? -19.062 0.175 -23.020 1.00 6.05 94 THR A CA 1
ATOM 770 C C . THR A 1 119 ? -20.401 -0.072 -23.709 1.00 5.99 94 THR A C 1
ATOM 771 O O . THR A 1 119 ? -21.383 0.613 -23.397 1.00 7.63 94 THR A O 1
ATOM 775 N N . TRP A 1 120 ? -20.487 -1.076 -24.589 1.00 6.42 95 TRP A N 1
ATOM 776 C CA . TRP A 1 120 ? -21.779 -1.446 -25.182 1.00 6.69 95 TRP A CA 1
ATOM 777 C C . TRP A 1 120 ? -22.743 -1.962 -24.119 1.00 6.60 95 TRP A C 1
ATOM 778 O O . TRP A 1 120 ? -23.942 -1.754 -24.242 1.00 7.57 95 TRP A O 1
ATOM 789 N N . ASP A 1 121 ? -22.238 -2.654 -23.104 1.00 8.11 96 ASP A N 1
ATOM 790 C CA . ASP A 1 121 ? -23.129 -3.113 -22.041 1.00 9.08 96 ASP A CA 1
ATOM 791 C C . ASP A 1 121 ? -23.814 -1.955 -21.345 1.00 8.96 96 ASP A C 1
ATOM 792 O O . ASP A 1 121 ? -24.984 -2.090 -20.997 1.00 10.88 96 ASP A O 1
ATOM 797 N N . ALA A 1 122 ? -23.133 -0.838 -21.183 1.00 7.22 97 ALA A N 1
ATOM 798 C CA . ALA A 1 122 ? -23.673 0.334 -20.494 1.00 7.89 97 ALA A CA 1
ATOM 799 C C . ALA A 1 122 ? -24.886 0.910 -21.246 1.00 6.93 97 ALA A C 1
ATOM 800 O O . ALA A 1 122 ? -25.652 1.613 -20.608 1.00 8.71 97 ALA A O 1
ATOM 802 N N . VAL A 1 123 ? -24.990 0.666 -22.543 1.00 6.27 98 VAL A N 1
ATOM 803 C CA . VAL A 1 123 ? -26.031 1.286 -23.372 1.00 6.38 98 VAL A CA 1
ATOM 804 C C . VAL A 1 123 ? -27.022 0.268 -23.873 1.00 6.39 98 VAL A C 1
ATOM 805 O O . VAL A 1 123 ? -27.734 0.523 -24.847 1.00 7.15 98 VAL A O 1
ATOM 809 N N . ARG A 1 124 ? -27.095 -0.866 -23.212 1.00 8.11 99 ARG A N 1
ATOM 810 C CA . ARG A 1 124 ? -28.083 -1.890 -23.535 1.00 9.39 99 ARG A CA 1
ATOM 811 C C . ARG A 1 124 ? -29.199 -1.807 -22.518 1.00 9.46 99 ARG A C 1
ATOM 812 O O . ARG A 1 124 ? -28.915 -1.670 -21.306 1.00 12.65 99 ARG A O 1
ATOM 820 N N . TYR A 1 125 ? -30.456 -1.793 -22.982 1.00 10.86 100 TYR A N 1
ATOM 821 C CA . TYR A 1 125 ? -31.633 -1.788 -22.110 1.00 13.41 100 TYR A CA 1
ATOM 822 C C . TYR A 1 125 ? -32.664 -2.771 -22.676 1.00 14.63 100 TYR A C 1
ATOM 823 O O . TYR A 1 125 ? -32.970 -2.738 -23.864 1.00 15.60 100 TYR A O 1
ATOM 832 N N . ASN A 1 126 ? -33.058 -3.728 -21.829 1.00 21.88 101 ASN A N 1
ATOM 833 C CA . ASN A 1 126 ? -34.030 -4.764 -22.229 1.00 29.32 101 ASN A CA 1
ATOM 834 C C . ASN A 1 126 ? -33.484 -5.457 -23.482 1.00 26.69 101 ASN A C 1
ATOM 835 O O . ASN A 1 126 ? -34.288 -5.667 -24.435 1.00 31.59 101 ASN A O 1
ATOM 840 N N . GLY A 1 127 ? -32.153 -5.689 -23.526 1.00 20.63 102 GLY A N 1
ATOM 841 C CA . GLY A 1 127 ? -31.471 -6.399 -24.621 1.00 22.93 102 GLY A CA 1
ATOM 842 C C . GLY A 1 127 ? -31.276 -5.561 -25.901 1.00 23.19 102 GLY A C 1
ATOM 843 O O . GLY A 1 127 ? -30.747 -6.108 -26.875 1.00 26.64 102 GLY A O 1
ATOM 844 N N . LYS A 1 128 ? -31.646 -4.283 -25.969 1.00 17.49 103 LYS A N 1
ATOM 845 C CA . LYS A 1 128 ? -31.486 -3.468 -27.194 1.00 15.02 103 LYS A CA 1
ATOM 846 C C . LYS A 1 128 ? -30.414 -2.400 -26.915 1.00 10.46 103 LYS A C 1
ATOM 847 O O . LYS A 1 128 ? -30.386 -1.802 -25.824 1.00 10.03 103 LYS A O 1
ATOM 853 N N . LEU A 1 129 ? -29.595 -2.118 -27.913 1.00 8.69 104 LEU A N 1
ATOM 854 C CA . LEU A 1 129 ? -28.699 -0.951 -27.841 1.00 7.16 104 LEU A CA 1
ATOM 855 C C . LEU A 1 129 ? -29.514 0.325 -28.017 1.00 6.16 104 LEU A C 1
ATOM 856 O O . LEU A 1 129 ? -30.186 0.477 -29.050 1.00 6.83 104 LEU A O 1
ATOM 861 N N . ILE A 1 130 ? -29.384 1.229 -27.061 1.00 5.75 105 ILE A N 1
ATOM 862 C CA . ILE A 1 130 ? -30.179 2.450 -27.041 1.00 5.81 105 ILE A CA 1
ATOM 863 C C . ILE A 1 130 ? -29.357 3.731 -26.985 1.00 5.21 105 ILE A C 1
ATOM 864 O O . ILE A 1 130 ? -29.923 4.813 -26.874 1.00 5.42 105 ILE A O 1
ATOM 869 N N . ALA A 1 131 ? -28.048 3.637 -27.191 1.00 4.85 106 ALA A N 1
ATOM 870 C CA . ALA A 1 131 ? -27.193 4.834 -27.256 1.00 4.80 106 ALA A CA 1
ATOM 871 C C . ALA A 1 131 ? -25.806 4.446 -27.706 1.00 4.95 106 ALA A C 1
ATOM 872 O O . ALA A 1 131 ? -25.441 3.267 -27.630 1.00 5.52 106 ALA A O 1
ATOM 874 N N . TYR A 1 132 ? -25.049 5.446 -28.094 1.00 4.74 107 TYR A N 1
ATOM 875 C CA . TYR A 1 132 ? -23.624 5.275 -28.435 1.00 4.82 107 TYR A CA 1
ATOM 876 C C . TYR A 1 132 ? -22.753 5.640 -27.260 1.00 4.71 107 TYR A C 1
ATOM 877 O O . TYR A 1 132 ? -22.830 6.755 -26.740 1.00 5.39 107 TYR A O 1
ATOM 886 N N . PRO A 1 133 ? -21.864 4.742 -26.792 1.00 4.83 108 PRO A N 1
ATOM 887 C CA . PRO A 1 133 ? -20.898 5.110 -25.769 1.00 5.06 108 PRO A CA 1
ATOM 888 C C . PRO A 1 133 ? -19.890 6.110 -26.304 1.00 4.94 108 PRO A C 1
ATOM 889 O O . PRO A 1 133 ? -19.429 6.000 -27.422 1.00 6.35 108 PRO A O 1
ATOM 893 N N . ILE A 1 134 ? -19.528 7.068 -25.441 1.00 4.26 109 ILE A N 1
ATOM 894 C CA . ILE A 1 134 ? -18.571 8.115 -25.772 1.00 4.18 109 ILE A CA 1
ATOM 895 C C . ILE A 1 134 ? -17.352 8.025 -24.889 1.00 4.49 109 ILE A C 1
ATOM 896 O O . ILE A 1 134 ? -16.217 7.913 -25.371 1.00 5.48 109 ILE A O 1
ATOM 901 N N . ALA A 1 135 ? -17.552 8.167 -23.572 1.00 4.88 110 ALA A N 1
ATOM 902 C CA . ALA A 1 135 ? -16.456 8.279 -22.623 1.00 5.23 110 ALA A CA 1
ATOM 903 C C . ALA A 1 135 ? -16.653 7.359 -21.450 1.00 4.94 110 ALA A C 1
ATOM 904 O O . ALA A 1 135 ? -17.739 6.863 -21.245 1.00 6.74 110 ALA A O 1
ATOM 906 N N . VAL A 1 136 ? -15.549 7.157 -20.715 1.00 5.21 111 VAL A N 1
ATOM 907 C CA . VAL A 1 136 ? -15.495 6.162 -19.646 1.00 5.76 111 VAL A CA 1
ATOM 908 C C . VAL A 1 136 ? -14.904 6.846 -18.417 1.00 6.13 111 VAL A C 1
ATOM 909 O O . VAL A 1 136 ? -13.793 7.391 -18.495 1.00 7.12 111 VAL A O 1
ATOM 913 N N . GLU A 1 137 ? -15.588 6.711 -17.288 1.00 5.82 112 GLU A N 1
ATOM 914 C CA . GLU A 1 137 ? -15.086 7.262 -16.038 1.00 7.09 112 GLU A CA 1
ATOM 915 C C . GLU A 1 137 ? -15.190 6.250 -14.938 1.00 6.24 112 GLU A C 1
ATOM 916 O O . GLU A 1 137 ? -16.156 5.473 -14.822 1.00 7.97 112 GLU A O 1
ATOM 922 N N . ALA A 1 138 ? -14.150 6.216 -14.133 1.00 5.54 113 ALA A N 1
ATOM 923 C CA . ALA A 1 138 ? -14.067 5.359 -12.943 1.00 4.99 113 ALA A CA 1
ATOM 924 C C . ALA A 1 138 ? -13.044 6.001 -12.005 1.00 4.81 113 ALA A C 1
ATOM 925 O O . ALA A 1 138 ? -12.188 6.777 -12.442 1.00 5.52 113 ALA A O 1
ATOM 927 N N . LEU A 1 139 ? -13.176 5.684 -10.729 1.00 4.40 114 LEU A N 1
ATOM 928 C CA . LEU A 1 139 ? -12.197 6.083 -9.693 1.00 4.52 114 LEU A CA 1
ATOM 929 C C . LEU A 1 139 ? -10.849 5.419 -9.930 1.00 4.18 114 LEU A C 1
ATOM 930 O O . LEU A 1 139 ? -10.784 4.254 -10.382 1.00 5.09 114 LEU A O 1
ATOM 935 N N . SER A 1 140 ? -9.805 6.130 -9.554 1.00 4.49 115 SER A N 1
ATOM 936 C CA . SER A 1 140 ? -8.452 5.612 -9.481 1.00 4.69 115 SER A CA 1
ATOM 937 C C . SER A 1 140 ? -7.825 5.998 -8.136 1.00 4.88 115 SER A C 1
ATOM 938 O O . SER A 1 140 ? -8.349 6.807 -7.374 1.00 4.83 115 SER A O 1
ATOM 941 N N . LEU A 1 141 ? -6.657 5.404 -7.884 1.00 4.63 116 LEU A N 1
ATOM 942 C CA . LEU A 1 141 ? -5.816 5.774 -6.746 1.00 4.59 116 LEU A CA 1
ATOM 943 C C . LEU A 1 141 ? -4.922 6.943 -7.170 1.00 4.82 116 LEU A C 1
ATOM 944 O O . LEU A 1 141 ? -4.178 6.824 -8.147 1.00 6.61 116 LEU A O 1
ATOM 949 N N . ILE A 1 142 ? -5.009 8.036 -6.449 1.00 5.15 117 ILE A N 1
ATOM 950 C CA . ILE A 1 142 ? -4.223 9.246 -6.722 1.00 5.27 117 ILE A CA 1
ATOM 951 C C . ILE A 1 142 ? -3.197 9.349 -5.590 1.00 5.39 117 ILE A C 1
ATOM 952 O O . ILE A 1 142 ? -3.578 9.243 -4.411 1.00 6.23 117 ILE A O 1
ATOM 957 N N . TYR A 1 143 ? -1.943 9.560 -5.931 1.00 6.05 118 TYR A N 1
ATOM 958 C CA . TYR A 1 143 ? -0.889 9.512 -4.900 1.00 6.82 118 TYR A CA 1
ATOM 959 C C . TYR A 1 143 ? 0.091 10.625 -5.095 1.00 6.69 118 TYR A C 1
ATOM 960 O O . TYR A 1 143 ? 0.310 11.138 -6.213 1.00 7.41 118 TYR A O 1
ATOM 969 N N . ASN A 1 144 ? 0.679 11.048 -3.973 1.00 6.85 119 ASN A N 1
ATOM 970 C CA . ASN A 1 144 ? 1.692 12.109 -3.957 1.00 7.46 119 ASN A CA 1
ATOM 971 C C . ASN A 1 144 ? 3.049 11.466 -4.119 1.00 7.93 119 ASN A C 1
ATOM 972 O O . ASN A 1 144 ? 3.491 10.738 -3.230 1.00 10.14 119 ASN A O 1
ATOM 977 N N . LYS A 1 145 ? 3.710 11.716 -5.254 1.00 8.54 120 LYS A N 1
ATOM 978 C CA . LYS A 1 145 ? 4.984 11.055 -5.585 1.00 11.06 120 LYS A CA 1
ATOM 979 C C . LYS A 1 145 ? 6.106 11.432 -4.634 1.00 11.60 120 LYS A C 1
ATOM 980 O O . LYS A 1 145 ? 7.087 10.660 -4.540 1.00 15.35 120 LYS A O 1
ATOM 986 N N . ASP A 1 146 ? 5.997 12.606 -4.009 1.00 11.92 121 ASP A N 1
ATOM 987 C CA . ASP A 1 146 ? 7.039 13.034 -3.049 1.00 14.91 121 ASP A CA 1
ATOM 988 C C . ASP A 1 146 ? 6.904 12.296 -1.719 1.00 15.72 121 ASP A C 1
ATOM 989 O O . ASP A 1 146 ? 7.890 12.070 -1.077 1.00 25.64 121 ASP A O 1
ATOM 994 N N . LEU A 1 147 ? 5.705 11.934 -1.312 1.00 12.68 122 LEU A N 1
ATOM 995 C CA . LEU A 1 147 ? 5.486 11.171 -0.064 1.00 13.91 122 LEU A CA 1
ATOM 996 C C . LEU A 1 147 ? 5.591 9.684 -0.308 1.00 13.80 122 LEU A C 1
ATOM 997 O O . LEU A 1 147 ? 6.002 8.944 0.600 1.00 17.16 122 LEU A O 1
ATOM 1002 N N . LEU A 1 148 ? 5.221 9.251 -1.495 1.00 14.25 123 LEU A N 1
ATOM 1003 C CA . LEU A 1 148 ? 5.009 7.841 -1.775 1.00 16.19 123 LEU A CA 1
ATOM 1004 C C . LEU A 1 148 ? 5.308 7.585 -3.242 1.00 13.86 123 LEU A C 1
ATOM 1005 O O . LEU A 1 148 ? 4.413 7.458 -4.045 1.00 15.70 123 LEU A O 1
ATOM 1010 N N . PRO A 1 149 ? 6.571 7.494 -3.626 1.00 15.21 124 PRO A N 1
ATOM 1011 C CA . PRO A 1 149 ? 6.894 7.288 -5.033 1.00 17.64 124 PRO A CA 1
ATOM 1012 C C . PRO A 1 149 ? 6.493 5.896 -5.515 1.00 15.08 124 PRO A C 1
ATOM 1013 O O . PRO A 1 149 ? 6.426 5.734 -6.729 1.00 19.09 124 PRO A O 1
ATOM 1017 N N . ASN A 1 150 ? 6.298 4.948 -4.604 1.00 13.69 125 ASN A N 1
ATOM 1018 C CA . ASN A 1 150 ? 5.874 3.578 -4.974 1.00 13.99 125 ASN A CA 1
ATOM 1019 C C . ASN A 1 150 ? 4.582 3.323 -4.235 1.00 11.49 125 ASN A C 1
ATOM 1020 O O . ASN A 1 150 ? 4.599 2.769 -3.147 1.00 15.17 125 ASN A O 1
ATOM 1025 N N . PRO A 1 151 ? 3.433 3.612 -4.830 1.00 11.76 126 PRO A N 1
ATOM 1026 C CA . PRO A 1 151 ? 2.188 3.435 -4.095 1.00 12.66 126 PRO A CA 1
ATOM 1027 C C . PRO A 1 151 ? 1.875 1.951 -3.932 1.00 8.90 126 PRO A C 1
ATOM 1028 O O . PRO A 1 151 ? 2.320 1.082 -4.699 1.00 10.01 126 PRO A O 1
ATOM 1032 N N . PRO A 1 152 ? 1.092 1.628 -2.896 1.00 9.23 127 PRO A N 1
ATOM 1033 C CA . PRO A 1 152 ? 0.811 0.246 -2.604 1.00 8.62 127 PRO A CA 1
ATOM 1034 C C . PRO A 1 152 ? -0.063 -0.412 -3.648 1.00 7.43 127 PRO A C 1
ATOM 1035 O O . PRO A 1 152 ? -1.029 0.178 -4.137 1.00 9.33 127 PRO A O 1
ATOM 1039 N N . LYS A 1 153 ? 0.231 -1.682 -3.877 1.00 7.60 128 LYS A N 1
ATOM 1040 C CA . LYS A 1 153 ? -0.584 -2.533 -4.774 1.00 8.55 128 LYS A CA 1
ATOM 1041 C C . LYS A 1 153 ? -1.749 -3.154 -4.051 1.00 6.76 128 LYS A C 1
ATOM 1042 O O . LYS A 1 153 ? -2.649 -3.654 -4.745 1.00 7.54 128 LYS A O 1
ATOM 1048 N N . THR A 1 154 ? -1.739 -3.163 -2.712 1.00 6.49 129 THR A N 1
ATOM 1049 C CA . THR A 1 154 ? -2.759 -3.848 -1.927 1.00 6.39 129 THR A CA 1
ATOM 1050 C C . THR A 1 154 ? -3.338 -2.903 -0.877 1.00 6.00 129 THR A C 1
ATOM 1051 O O . THR A 1 154 ? -2.631 -2.049 -0.323 1.00 7.07 129 THR A O 1
ATOM 1055 N N . TRP A 1 155 ? -4.584 -3.138 -0.549 1.00 5.54 130 TRP A N 1
ATOM 1056 C CA . TRP A 1 155 ? -5.225 -2.485 0.599 1.00 5.80 130 TRP A CA 1
ATOM 1057 C C . TRP A 1 155 ? -4.549 -2.918 1.900 1.00 5.62 130 TRP A C 1
ATOM 1058 O O . TRP A 1 155 ? -4.424 -2.125 2.840 1.00 6.43 130 TRP A O 1
ATOM 1069 N N . GLU A 1 156 ? -4.139 -4.178 1.960 1.00 5.80 131 GLU A N 1
ATOM 1070 C CA . GLU A 1 156 ? -3.623 -4.755 3.209 1.00 6.31 131 GLU A CA 1
ATOM 1071 C C . GLU A 1 156 ? -2.348 -4.050 3.662 1.00 6.70 131 GLU A C 1
ATOM 1072 O O . GLU A 1 156 ? -2.049 -4.076 4.839 1.00 7.91 131 GLU A O 1
ATOM 1078 N N A GLU A 1 157 ? -1.568 -3.451 2.791 0.50 7.59 132 GLU A N 1
ATOM 1079 N N B GLU A 1 157 ? -1.617 -3.448 2.714 0.50 7.24 132 GLU A N 1
ATOM 1080 C CA A GLU A 1 157 ? -0.334 -2.814 3.289 0.50 9.07 132 GLU A CA 1
ATOM 1081 C CA B GLU A 1 157 ? -0.369 -2.657 2.906 0.50 7.75 132 GLU A CA 1
ATOM 1082 C C A GLU A 1 157 ? -0.618 -1.351 3.693 0.50 8.60 132 GLU A C 1
ATOM 1083 C C B GLU A 1 157 ? -0.630 -1.337 3.635 0.50 8.50 132 GLU A C 1
ATOM 1084 O O A GLU A 1 157 ? 0.333 -0.694 4.130 0.50 9.69 132 GLU A O 1
ATOM 1085 O O B GLU A 1 157 ? 0.317 -0.761 4.183 0.50 9.63 132 GLU A O 1
ATOM 1096 N N . ILE A 1 158 ? -1.851 -0.857 3.581 1.00 7.43 133 ILE A N 1
ATOM 1097 C CA . ILE A 1 158 ? -2.080 0.552 3.969 1.00 8.08 133 ILE A CA 1
ATOM 1098 C C . ILE A 1 158 ? -1.897 0.795 5.464 1.00 7.43 133 ILE A C 1
ATOM 1099 O O . ILE A 1 158 ? -1.299 1.831 5.803 1.00 8.37 133 ILE A O 1
ATOM 1104 N N . PRO A 1 159 ? -2.323 -0.073 6.387 1.00 7.28 134 PRO A N 1
ATOM 1105 C CA . PRO A 1 159 ? -2.099 0.224 7.816 1.00 8.02 134 PRO A CA 1
ATOM 1106 C C . PRO A 1 159 ? -0.611 0.483 8.119 1.00 7.84 134 PRO A C 1
ATOM 1107 O O . PRO A 1 159 ? -0.275 1.425 8.819 1.00 8.96 134 PRO A O 1
ATOM 1111 N N . ALA A 1 160 ? 0.289 -0.369 7.653 1.00 8.71 135 ALA A N 1
ATOM 1112 C CA . ALA A 1 160 ? 1.699 -0.212 7.969 1.00 9.91 135 ALA A CA 1
ATOM 1113 C C . ALA A 1 160 ? 2.253 1.064 7.344 1.00 9.55 135 ALA A C 1
ATOM 1114 O O . ALA A 1 160 ? 3.046 1.758 7.976 1.00 10.27 135 ALA A O 1
ATOM 1116 N N . LEU A 1 161 ? 1.822 1.386 6.142 1.00 8.33 136 LEU A N 1
ATOM 1117 C CA . LEU A 1 161 ? 2.264 2.666 5.501 1.00 8.77 136 LEU A CA 1
ATOM 1118 C C . LEU A 1 161 ? 1.751 3.840 6.319 1.00 7.44 136 LEU A C 1
ATOM 1119 O O . LEU A 1 161 ? 2.473 4.833 6.464 1.00 8.33 136 LEU A O 1
ATOM 1124 N N . ASP A 1 162 ? 0.519 3.785 6.779 1.00 6.68 137 ASP A N 1
ATOM 1125 C CA . ASP A 1 162 ? -0.050 4.863 7.595 1.00 6.85 137 ASP A CA 1
ATOM 1126 C C . ASP A 1 162 ? 0.792 5.065 8.853 1.00 6.76 137 ASP A C 1
ATOM 1127 O O . ASP A 1 162 ? 1.084 6.226 9.225 1.00 7.55 137 ASP A O 1
ATOM 1132 N N . LYS A 1 163 ? 1.182 4.001 9.513 1.00 8.34 138 LYS A N 1
ATOM 1133 C CA . LYS A 1 163 ? 2.000 4.178 10.723 1.00 9.39 138 LYS A CA 1
ATOM 1134 C C . LYS A 1 163 ? 3.321 4.859 10.396 1.00 9.46 138 LYS A C 1
ATOM 1135 O O . LYS A 1 163 ? 3.742 5.724 11.179 1.00 10.65 138 LYS A O 1
ATOM 1141 N N . GLU A 1 164 ? 3.930 4.513 9.287 1.00 9.72 139 GLU A N 1
ATOM 1142 C CA . GLU A 1 164 ? 5.211 5.108 8.861 1.00 10.45 139 GLU A CA 1
ATOM 1143 C C . GLU A 1 164 ? 5.009 6.591 8.540 1.00 8.50 139 GLU A C 1
ATOM 1144 O O . GLU A 1 164 ? 5.838 7.431 8.939 1.00 10.14 139 GLU A O 1
ATOM 1150 N N . LEU A 1 165 ? 3.974 6.896 7.790 1.00 7.46 140 LEU A N 1
ATOM 1151 C CA . LEU A 1 165 ? 3.735 8.296 7.400 1.00 8.09 140 LEU A CA 1
ATOM 1152 C C . LEU A 1 165 ? 3.334 9.168 8.576 1.00 7.84 140 LEU A C 1
ATOM 1153 O O . LEU A 1 165 ? 3.734 10.318 8.644 1.00 9.75 140 LEU A O 1
ATOM 1158 N N . LYS A 1 166 ? 2.574 8.612 9.505 1.00 7.71 141 LYS A N 1
ATOM 1159 C CA . LYS A 1 166 ? 2.121 9.389 10.670 1.00 8.55 141 LYS A CA 1
ATOM 1160 C C . LYS A 1 166 ? 3.283 9.781 11.551 1.00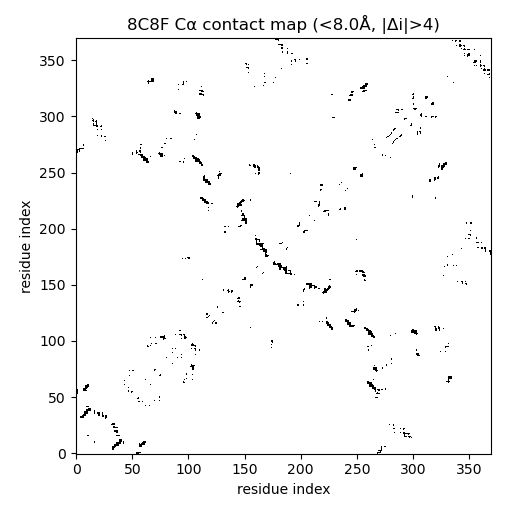 8.39 141 LYS A C 1
ATOM 1161 O O . LYS A 1 166 ? 3.168 10.790 12.257 1.00 10.16 141 LYS A O 1
ATOM 1167 N N . ALA A 1 167 ? 4.380 9.028 11.542 1.00 8.27 142 ALA A N 1
ATOM 1168 C CA . ALA A 1 167 ? 5.602 9.395 12.288 1.00 7.94 142 ALA A CA 1
ATOM 1169 C C . ALA A 1 167 ? 6.105 10.759 11.821 1.00 10.07 142 ALA A C 1
ATOM 1170 O O . ALA A 1 167 ? 6.808 11.385 12.588 1.00 12.82 142 ALA A O 1
ATOM 1172 N N . LYS A 1 168 ? 5.782 11.144 10.578 1.00 11.32 143 LYS A N 1
ATOM 1173 C CA . LYS A 1 168 ? 6.196 12.472 10.077 1.00 15.69 143 LYS A CA 1
ATOM 1174 C C . LYS A 1 168 ? 4.977 13.381 9.905 1.00 14.46 143 LYS A C 1
ATOM 1175 O O . LYS A 1 168 ? 5.065 14.415 9.250 1.00 20.12 143 LYS A O 1
ATOM 1178 N N . GLY A 1 169 ? 3.865 13.087 10.539 1.00 13.27 144 GLY A N 1
ATOM 1179 C CA . GLY A 1 169 ? 2.684 13.978 10.537 1.00 17.73 144 GLY A CA 1
ATOM 1180 C C . GLY A 1 169 ? 1.800 13.876 9.307 1.00 16.20 144 GLY A C 1
ATOM 1181 O O . GLY A 1 169 ? 0.994 14.783 9.103 1.00 20.12 144 GLY A O 1
ATOM 1182 N N . LYS A 1 170 ? 1.981 12.835 8.499 1.00 12.43 145 LYS A N 1
ATOM 1183 C CA . LYS A 1 170 ? 1.149 12.633 7.299 1.00 11.17 145 LYS A CA 1
ATOM 1184 C C . LYS A 1 170 ? 0.308 11.362 7.467 1.00 11.19 145 LYS A C 1
ATOM 1185 O O . LYS A 1 170 ? 0.698 10.407 8.143 1.00 16.40 145 LYS A O 1
ATOM 1191 N N . SER A 1 171 ? -0.822 11.264 6.786 1.00 9.24 146 SER A N 1
ATOM 1192 C CA . SER A 1 171 ? -1.568 9.993 6.727 1.00 8.98 146 SER A CA 1
ATOM 1193 C C . SER A 1 171 ? -1.329 9.296 5.378 1.00 7.57 146 SER A C 1
ATOM 1194 O O . SER A 1 171 ? -0.957 9.927 4.404 1.00 7.53 146 SER A O 1
ATOM 1197 N N . ALA A 1 172 ? -1.588 8.004 5.352 1.00 7.12 147 ALA A N 1
ATOM 1198 C CA . ALA A 1 172 ? -1.504 7.286 4.089 1.00 7.34 147 ALA A CA 1
ATOM 1199 C C . ALA A 1 172 ? -2.617 7.640 3.091 1.00 6.67 147 ALA A C 1
ATOM 1200 O O . ALA A 1 172 ? -2.339 7.800 1.909 1.00 6.96 147 ALA A O 1
ATOM 1202 N N . LEU A 1 173 ? -3.858 7.668 3.563 1.00 6.86 148 LEU A N 1
ATOM 1203 C CA . LEU A 1 173 ? -4.998 7.678 2.644 1.00 6.37 148 LEU A CA 1
ATOM 1204 C C . LEU A 1 173 ? -6.174 8.419 3.258 1.00 6.99 148 LEU A C 1
ATOM 1205 O O . LEU A 1 173 ? -6.604 8.112 4.368 1.00 7.46 148 LEU A O 1
ATOM 1210 N N A MET A 1 174 ? -6.717 9.358 2.496 0.50 6.15 149 MET A N 1
ATOM 1211 N N B MET A 1 174 ? -6.721 9.340 2.485 0.50 6.50 149 MET A N 1
ATOM 1212 C CA A MET A 1 174 ? -8.019 9.971 2.827 0.50 6.24 149 MET A CA 1
ATOM 1213 C CA B MET A 1 174 ? -7.978 10.015 2.847 0.50 7.35 149 MET A CA 1
ATOM 1214 C C A MET A 1 174 ? -8.868 10.049 1.580 0.50 5.97 149 MET A C 1
ATOM 1215 C C B MET A 1 174 ? -8.866 10.083 1.606 0.50 6.39 149 MET A C 1
ATOM 1216 O O A MET A 1 174 ? -8.410 10.554 0.551 0.50 6.82 149 MET A O 1
ATOM 1217 O O B MET A 1 174 ? -8.407 10.559 0.560 0.50 6.94 149 MET A O 1
ATOM 1226 N N . PHE A 1 175 ? -10.083 9.565 1.713 1.00 6.04 150 PHE A N 1
ATOM 1227 C CA . PHE A 1 175 ? -11.068 9.607 0.628 1.00 6.18 150 PHE A CA 1
ATOM 1228 C C . PHE A 1 175 ? -12.452 9.673 1.238 1.00 6.15 150 PHE A C 1
ATOM 1229 O O . PHE A 1 175 ? -12.666 9.342 2.413 1.00 7.22 150 PHE A O 1
ATOM 1237 N N . ASN A 1 176 ? -13.404 10.045 0.402 1.00 5.90 151 ASN A N 1
ATOM 1238 C CA . ASN A 1 176 ? -14.797 10.244 0.863 1.00 6.10 151 ASN A CA 1
ATOM 1239 C C . ASN A 1 176 ? -15.384 8.930 1.365 1.00 6.35 151 ASN A C 1
ATOM 1240 O O . ASN A 1 176 ? -15.547 7.986 0.565 1.00 8.25 151 ASN A O 1
ATOM 1245 N N . LEU A 1 177 ? -15.746 8.873 2.638 1.00 6.28 152 LEU A N 1
ATOM 1246 C CA . LEU A 1 177 ? -16.398 7.686 3.217 1.00 6.62 152 LEU A CA 1
ATOM 1247 C C . LEU A 1 177 ? -17.901 7.845 3.322 1.00 7.91 152 LEU A C 1
ATOM 1248 O O . LEU A 1 177 ? -18.548 6.909 3.809 1.00 11.12 152 LEU A O 1
ATOM 1253 N N . GLN A 1 178 ? -18.472 8.953 2.871 1.00 7.73 153 GLN A N 1
ATOM 1254 C CA . GLN A 1 178 ? -19.897 9.238 3.107 1.00 8.27 153 GLN A CA 1
ATOM 1255 C C . GLN A 1 178 ? -20.778 8.690 2.009 1.00 8.02 153 GLN A C 1
ATOM 1256 O O . GLN A 1 178 ? -21.941 8.443 2.267 1.00 10.20 153 GLN A O 1
ATOM 1262 N N . GLU A 1 179 ? -20.233 8.502 0.844 1.00 9.42 154 GLU A N 1
ATOM 1263 C CA . GLU A 1 179 ? -21.046 8.125 -0.329 1.00 10.16 154 GLU A CA 1
ATOM 1264 C C . GLU A 1 179 ? -20.538 6.777 -0.812 1.00 7.86 154 GLU A C 1
ATOM 1265 O O . GLU A 1 179 ? -19.337 6.605 -1.071 1.00 8.48 154 GLU A O 1
ATOM 1271 N N . PRO A 1 180 ? -21.452 5.802 -0.996 1.00 8.14 155 PRO A N 1
ATOM 1272 C CA . PRO A 1 180 ? -21.048 4.441 -1.331 1.00 9.35 155 PRO A CA 1
ATOM 1273 C C . PRO A 1 180 ? -20.376 4.330 -2.696 1.00 7.14 155 PRO A C 1
ATOM 1274 O O . PRO A 1 180 ? -19.663 3.361 -2.928 1.00 7.32 155 PRO A O 1
ATOM 1278 N N . TYR A 1 181 ? -20.612 5.286 -3.593 1.00 5.81 156 TYR A N 1
ATOM 1279 C CA . TYR A 1 181 ? -19.832 5.284 -4.832 1.00 5.71 156 TYR A CA 1
ATOM 1280 C C . TYR A 1 181 ? -18.324 5.159 -4.559 1.00 5.30 156 TYR A C 1
ATOM 1281 O O . TYR A 1 181 ? -17.601 4.517 -5.315 1.00 6.02 156 TYR A O 1
ATOM 1290 N N . PHE A 1 182 ? -17.852 5.839 -3.517 1.00 5.38 157 PHE A N 1
ATOM 1291 C CA . PHE A 1 182 ? -16.415 5.886 -3.211 1.00 5.87 157 PHE A CA 1
ATOM 1292 C C . PHE A 1 182 ? -15.907 4.699 -2.425 1.00 5.57 157 PHE A C 1
ATOM 1293 O O . PHE A 1 182 ? -14.727 4.365 -2.560 1.00 6.42 157 PHE A O 1
ATOM 1301 N N . THR A 1 183 ? -16.745 4.049 -1.612 1.00 5.13 158 THR A N 1
ATOM 1302 C CA . THR A 1 183 ? -16.344 2.880 -0.820 1.00 5.75 158 THR A CA 1
ATOM 1303 C C . THR A 1 183 ? -16.596 1.553 -1.530 1.00 5.16 158 THR A C 1
ATOM 1304 O O . THR A 1 183 ? -15.958 0.557 -1.186 1.00 6.24 158 THR A O 1
ATOM 1308 N N . TRP A 1 184 ? -17.487 1.565 -2.504 1.00 6.36 159 TRP A N 1
ATOM 1309 C CA . TRP A 1 184 ? -17.822 0.363 -3.251 1.00 6.24 159 TRP A CA 1
ATOM 1310 C C . TRP A 1 184 ? -16.601 -0.339 -3.841 1.00 5.62 159 TRP A C 1
ATOM 1311 O O . TRP A 1 184 ? -16.586 -1.587 -3.874 1.00 6.52 159 TRP A O 1
ATOM 1322 N N . PRO A 1 185 ? -15.581 0.339 -4.397 1.00 5.77 160 PRO A N 1
ATOM 1323 C CA . PRO A 1 185 ? -14.503 -0.414 -5.015 1.00 6.12 160 PRO A CA 1
ATOM 1324 C C . PRO A 1 185 ? -13.887 -1.471 -4.093 1.00 5.81 160 PRO A C 1
ATOM 1325 O O . PRO A 1 185 ? -13.567 -2.577 -4.546 1.00 6.57 160 PRO A O 1
ATOM 1329 N N . LEU A 1 186 ? -13.716 -1.108 -2.827 1.00 5.69 161 LEU A N 1
ATOM 1330 C CA . LEU A 1 186 ? -13.204 -2.070 -1.818 1.00 5.81 161 LEU A CA 1
ATOM 1331 C C . LEU A 1 186 ? -14.257 -3.091 -1.421 1.00 5.84 161 LEU A C 1
ATOM 1332 O O . LEU A 1 186 ? -13.912 -4.279 -1.321 1.00 6.63 161 LEU A O 1
ATOM 1337 N N . ILE A 1 187 ? -15.490 -2.666 -1.196 1.00 7.23 162 ILE A N 1
ATOM 1338 C CA . ILE A 1 187 ? -16.543 -3.642 -0.845 1.00 8.89 162 ILE A CA 1
ATOM 1339 C C . ILE A 1 187 ? -16.729 -4.697 -1.946 1.00 8.81 162 ILE A C 1
ATOM 1340 O O . ILE A 1 187 ? -17.001 -5.889 -1.640 1.00 11.94 162 ILE A O 1
ATOM 1345 N N . ALA A 1 188 ? -16.640 -4.311 -3.179 1.00 7.64 163 ALA A N 1
ATOM 1346 C CA . ALA A 1 188 ? -16.865 -5.185 -4.324 1.00 9.21 163 ALA A CA 1
ATOM 1347 C C . ALA A 1 188 ? -15.656 -6.039 -4.596 1.00 8.45 163 ALA A C 1
ATOM 1348 O O . ALA A 1 188 ? -15.825 -7.075 -5.243 1.00 10.09 163 ALA A O 1
ATOM 1350 N N . ALA A 1 189 ? -14.460 -5.690 -4.145 1.00 6.88 164 ALA A N 1
ATOM 1351 C CA . ALA A 1 189 ? -13.229 -6.368 -4.620 1.00 7.16 164 ALA A CA 1
ATOM 1352 C C . ALA A 1 189 ? -13.306 -7.873 -4.518 1.00 7.52 164 ALA A C 1
ATOM 1353 O O . ALA A 1 189 ? -13.005 -8.589 -5.456 1.00 8.72 164 ALA A O 1
ATOM 1355 N N . ASP A 1 190 ? -13.673 -8.379 -3.349 1.00 7.42 165 ASP A N 1
ATOM 1356 C CA . ASP A 1 190 ? -13.648 -9.835 -3.101 1.00 7.76 165 ASP A CA 1
ATOM 1357 C C . ASP A 1 190 ? -15.022 -10.448 -3.361 1.00 8.37 165 ASP A C 1
ATOM 1358 O O . ASP A 1 190 ? -15.194 -11.601 -2.980 1.00 9.94 165 ASP A O 1
ATOM 1363 N N . GLY A 1 191 ? -15.937 -9.755 -3.994 1.00 9.55 166 GLY A N 1
ATOM 1364 C CA . GLY A 1 191 ? -17.148 -10.461 -4.436 1.00 10.27 166 GLY A CA 1
ATOM 1365 C C . GLY A 1 191 ? -18.447 -9.683 -4.363 1.00 9.85 166 GLY A C 1
ATOM 1366 O O . GLY A 1 191 ? -19.461 -10.221 -4.790 1.00 11.64 166 GLY A O 1
ATOM 1367 N N . GLY A 1 192 ? -18.470 -8.468 -3.842 1.00 9.79 167 GLY A N 1
ATOM 1368 C CA . GLY A 1 192 ? -19.723 -7.690 -3.886 1.00 10.05 167 GLY A CA 1
ATOM 1369 C C . GLY A 1 192 ? -20.102 -7.322 -5.296 1.00 9.45 167 GLY A C 1
ATOM 1370 O O . GLY A 1 192 ? -19.247 -7.159 -6.171 1.00 11.10 167 GLY A O 1
ATOM 1371 N N . TYR A 1 193 ? -21.380 -7.114 -5.500 1.00 8.42 168 TYR A N 1
ATOM 1372 C CA . TYR A 1 193 ? -21.906 -6.569 -6.769 1.00 9.25 168 TYR A CA 1
ATOM 1373 C C . TYR A 1 193 ? -23.299 -6.060 -6.504 1.00 7.51 168 TYR A C 1
ATOM 1374 O O . TYR A 1 193 ? -23.938 -6.458 -5.521 1.00 8.36 168 TYR A O 1
ATOM 1383 N N . ALA A 1 194 ? -23.749 -5.135 -7.332 1.00 7.50 169 ALA A N 1
ATOM 1384 C CA . ALA A 1 194 ? -25.079 -4.563 -7.153 1.00 7.33 169 ALA A CA 1
ATOM 1385 C C . ALA A 1 194 ? -26.131 -5.588 -7.645 1.00 7.54 169 ALA A C 1
ATOM 1386 O O . ALA A 1 194 ? -26.922 -6.086 -6.865 1.00 8.99 169 ALA A O 1
ATOM 1388 N N . PHE A 1 195 ? -26.132 -5.861 -8.956 1.00 7.00 170 PHE A N 1
ATOM 1389 C CA . PHE A 1 195 ? -27.056 -6.842 -9.551 1.00 8.07 170 PHE A CA 1
ATOM 1390 C C . PHE A 1 195 ? -26.257 -7.718 -10.500 1.00 9.06 170 PHE A C 1
ATOM 1391 O O . PHE A 1 195 ? -25.419 -7.209 -11.258 1.00 10.41 170 PHE A O 1
ATOM 1399 N N . LYS A 1 196 ? -26.530 -9.007 -10.535 1.00 9.58 171 LYS A N 1
ATOM 1400 C CA . LYS A 1 196 ? -25.859 -9.897 -11.481 1.00 11.61 171 LYS A CA 1
ATOM 1401 C C . LYS A 1 196 ? -26.221 -9.508 -12.930 1.00 13.05 171 LYS A C 1
ATOM 1402 O O . LYS A 1 196 ? -27.376 -9.276 -13.232 1.00 15.44 171 LYS A O 1
ATOM 1408 N N . TYR A 1 197 ? -25.230 -9.500 -13.804 1.00 15.49 172 TYR A N 1
ATOM 1409 C CA . TYR A 1 197 ? -25.369 -9.192 -15.245 1.00 18.86 172 TYR A CA 1
ATOM 1410 C C . TYR A 1 197 ? -24.896 -10.436 -16.010 1.00 25.61 172 TYR A C 1
ATOM 1411 O O . TYR A 1 197 ? -23.715 -10.678 -15.908 1.00 31.54 172 TYR A O 1
ATOM 1420 N N . GLU A 1 198 ? -25.841 -11.105 -16.671 1.00 38.77 173 GLU A N 1
ATOM 1421 C CA . GLU A 1 198 ? -25.601 -12.355 -17.430 1.00 36.18 173 GLU A CA 1
ATOM 1422 C C . GLU A 1 198 ? -25.671 -11.910 -18.898 1.00 34.86 173 GLU A C 1
ATOM 1423 O O . GLU A 1 198 ? -26.777 -11.511 -19.319 1.00 66.50 173 GLU A O 1
ATOM 1425 N N . ASN A 1 199 ? -24.623 -12.330 -19.684 1.00 54.26 174 ASN A N 1
ATOM 1426 C CA . ASN A 1 199 ? -24.612 -12.005 -21.144 1.00 69.49 174 ASN A CA 1
ATOM 1427 C C . ASN A 1 199 ? -24.930 -10.497 -21.269 1.00 67.37 174 ASN A C 1
ATOM 1428 O O . ASN A 1 199 ? -23.997 -9.657 -21.024 1.00 91.28 174 ASN A O 1
ATOM 1430 N N . GLY A 1 200 ? -26.176 -10.156 -21.628 1.00 65.66 175 GLY A N 1
ATOM 1431 C CA . GLY A 1 200 ? -26.563 -8.751 -21.856 1.00 53.28 175 GLY A CA 1
ATOM 1432 C C . GLY A 1 200 ? -27.749 -8.346 -21.003 1.00 44.26 175 GLY A C 1
ATOM 1433 O O . GLY A 1 200 ? -28.431 -7.433 -21.425 1.00 37.94 175 GLY A O 1
ATOM 1434 N N . LYS A 1 201 ? -27.964 -8.981 -19.829 1.00 42.48 176 LYS A N 1
ATOM 1435 C CA . LYS A 1 201 ? -29.181 -8.743 -18.983 1.00 35.15 176 LYS A CA 1
ATOM 1436 C C . LYS A 1 201 ? -28.843 -8.746 -17.473 1.00 32.90 176 LYS A C 1
ATOM 1437 O O . LYS A 1 201 ? -27.992 -9.605 -17.027 1.00 30.00 176 LYS A O 1
ATOM 1439 N N . TYR A 1 202 ? -29.525 -7.867 -16.710 1.00 25.12 177 TYR A N 1
ATOM 1440 C CA . TYR A 1 202 ? -29.495 -7.849 -15.226 1.00 18.57 177 TYR A CA 1
ATOM 1441 C C . TYR A 1 202 ? -30.511 -8.853 -14.699 1.00 27.85 177 TYR A C 1
ATOM 1442 O O . TYR A 1 202 ? -31.524 -9.117 -15.339 1.00 29.32 177 TYR A O 1
ATOM 1451 N N . ASP A 1 203 ? -30.254 -9.365 -13.486 1.00 24.09 178 ASP A N 1
ATOM 1452 C CA . ASP A 1 203 ? -31.178 -10.180 -12.652 1.00 23.66 178 ASP A CA 1
ATOM 1453 C C . ASP A 1 203 ? -31.509 -9.448 -11.341 1.00 21.26 178 ASP A C 1
ATOM 1454 O O . ASP A 1 203 ? -30.635 -9.427 -10.420 1.00 22.13 178 ASP A O 1
ATOM 1459 N N . ILE A 1 204 ? -32.678 -8.839 -11.210 1.00 20.64 179 ILE A N 1
ATOM 1460 C CA . ILE A 1 204 ? -33.079 -8.034 -10.013 1.00 23.06 179 ILE A CA 1
ATOM 1461 C C . ILE A 1 204 ? -33.176 -8.939 -8.807 1.00 22.04 179 ILE A C 1
ATOM 1462 O O . ILE A 1 204 ? -33.350 -8.393 -7.666 1.00 23.71 179 ILE A O 1
ATOM 1467 N N . LYS A 1 205 ? -33.147 -10.264 -9.041 1.00 18.09 180 LYS A N 1
ATOM 1468 C CA . LYS A 1 205 ? -33.267 -11.176 -7.901 1.00 14.69 180 LYS A CA 1
ATOM 1469 C C . LYS A 1 205 ? -31.895 -11.484 -7.286 1.00 11.66 180 LYS A C 1
ATOM 1470 O O . LYS A 1 205 ? -31.852 -12.017 -6.187 1.00 14.18 180 LYS A O 1
ATOM 1476 N N . ASP A 1 206 ? -30.808 -11.220 -7.961 1.00 12.34 181 ASP A N 1
ATOM 1477 C CA . ASP A 1 206 ? -29.459 -11.623 -7.509 1.00 10.65 181 ASP A CA 1
ATOM 1478 C C . ASP A 1 206 ? -28.659 -10.343 -7.249 1.00 8.38 181 ASP A C 1
ATOM 1479 O O . ASP A 1 206 ? -28.052 -9.781 -8.145 1.00 9.19 181 ASP A O 1
ATOM 1484 N N . VAL A 1 207 ? -28.639 -9.966 -5.981 1.00 8.40 182 VAL A 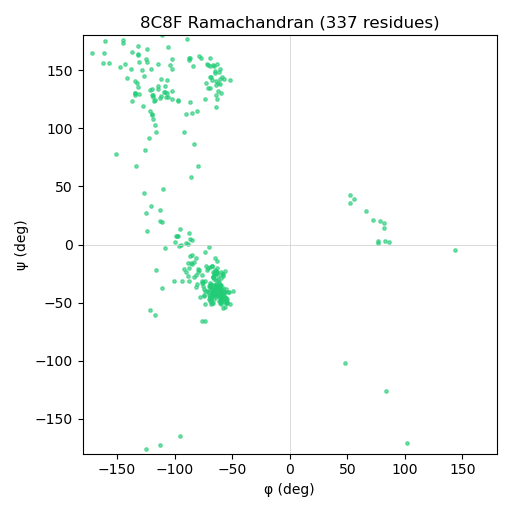N 1
ATOM 1485 C CA . VAL A 1 207 ? -27.970 -8.760 -5.470 1.00 8.11 182 VAL A CA 1
ATOM 1486 C C . VAL A 1 207 ? -26.838 -9.233 -4.577 1.00 7.32 182 VAL A C 1
ATOM 1487 O O . VAL A 1 207 ? -27.029 -10.140 -3.781 1.00 7.63 182 VAL A O 1
ATOM 1491 N N . GLY A 1 208 ? -25.686 -8.592 -4.728 1.00 7.96 183 GLY A N 1
ATOM 1492 C CA . GLY A 1 208 ? -24.428 -9.037 -4.094 1.00 7.09 183 GLY A CA 1
ATOM 1493 C C . GLY A 1 208 ? -23.958 -8.110 -2.991 1.00 7.13 183 GLY A C 1
ATOM 1494 O O . GLY A 1 208 ? -22.801 -7.784 -2.933 1.00 7.40 183 GLY A O 1
ATOM 1495 N N . VAL A 1 209 ? -24.869 -7.745 -2.088 1.00 8.53 184 VAL A N 1
ATOM 1496 C CA . VAL A 1 209 ? -24.565 -6.744 -1.049 1.00 9.66 184 VAL A CA 1
ATOM 1497 C C . VAL A 1 209 ? -24.254 -7.361 0.269 1.00 10.23 184 VAL A C 1
ATOM 1498 O O . VAL A 1 209 ? -23.414 -6.780 0.972 1.00 13.46 184 VAL A O 1
ATOM 1502 N N . ASP A 1 210 ? -24.857 -8.489 0.561 1.00 10.66 185 ASP A N 1
ATOM 1503 C CA . ASP A 1 210 ? -24.537 -9.178 1.824 1.00 12.60 185 ASP A CA 1
ATOM 1504 C C . ASP A 1 210 ? -23.824 -10.510 1.657 1.00 13.67 185 ASP A C 1
ATOM 1505 O O . ASP A 1 210 ? -23.609 -11.168 2.617 1.00 15.16 185 ASP A O 1
ATOM 1510 N N . ASN A 1 211 ? -23.074 -10.665 0.654 1.00 12.12 186 ASN A N 1
ATOM 1511 C CA . ASN A 1 211 ? -22.315 -11.917 0.477 1.00 10.09 186 ASN A CA 1
ATOM 1512 C C . ASN A 1 211 ? -20.949 -11.802 1.172 1.00 9.08 186 ASN A C 1
ATOM 1513 O O . ASN A 1 211 ? -20.603 -10.786 1.840 1.00 10.20 186 ASN A O 1
ATOM 1518 N N . ALA A 1 212 ? -20.188 -12.894 1.142 1.00 8.87 187 ALA A N 1
ATOM 1519 C CA . ALA A 1 212 ? -18.944 -12.994 1.909 1.00 8.90 187 ALA A CA 1
ATOM 1520 C C . ALA A 1 212 ? -17.961 -11.942 1.445 1.00 8.45 187 ALA A C 1
ATOM 1521 O O . ALA A 1 212 ? -17.224 -11.381 2.282 1.00 9.45 187 ALA A O 1
ATOM 1523 N N . GLY A 1 213 ? -17.892 -11.648 0.154 1.00 8.68 188 GLY A N 1
ATOM 1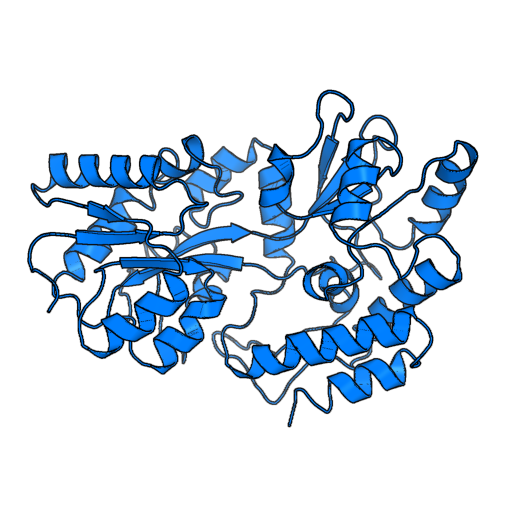524 C CA . GLY A 1 213 ? -16.935 -10.672 -0.346 1.00 8.37 188 GLY A CA 1
ATOM 1525 C C . GLY A 1 213 ? -17.245 -9.278 0.114 1.00 7.07 188 GLY A C 1
ATOM 1526 O O . GLY A 1 213 ? -16.329 -8.540 0.518 1.00 7.25 188 GLY A O 1
ATOM 1527 N N . ALA A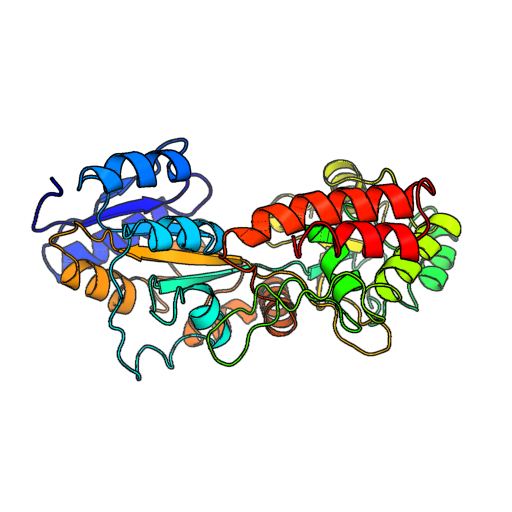 1 214 ? -18.507 -8.871 0.071 1.00 7.05 189 ALA A N 1
ATOM 1528 C CA . ALA A 1 214 ? -18.918 -7.552 0.525 1.00 7.23 189 ALA A CA 1
ATOM 1529 C C . ALA A 1 214 ? -18.635 -7.426 2.023 1.00 6.49 189 ALA A C 1
ATOM 1530 O O . ALA A 1 214 ? -18.170 -6.391 2.490 1.00 7.52 189 ALA A O 1
ATOM 1532 N N A LYS A 1 215 ? -18.933 -8.471 2.779 0.50 7.20 190 LYS A N 1
ATOM 1533 N N B LYS A 1 215 ? -18.955 -8.471 2.783 0.50 7.29 190 LYS A N 1
ATOM 1534 C CA A LYS A 1 215 ? -18.694 -8.417 4.230 0.50 7.99 190 LYS A CA 1
ATOM 1535 C CA B LYS A 1 215 ? -18.689 -8.478 4.237 0.50 8.60 190 LYS A CA 1
ATOM 1536 C C A LYS A 1 215 ? -17.189 -8.287 4.498 0.50 7.09 190 LYS A C 1
ATOM 1537 C C B LYS A 1 215 ? -17.191 -8.275 4.484 0.50 7.13 190 LYS A C 1
ATOM 1538 O O A LYS A 1 215 ? -16.794 -7.528 5.372 0.50 7.85 190 LYS A O 1
ATOM 1539 O O B LYS A 1 215 ? -16.805 -7.520 5.368 0.50 7.86 190 LYS A O 1
ATOM 1550 N N . ALA A 1 216 ? -16.362 -9.011 3.757 1.00 7.14 191 ALA A N 1
ATOM 1551 C CA . ALA A 1 216 ? -14.924 -8.912 3.970 1.00 7.00 191 ALA A CA 1
ATOM 1552 C C . ALA A 1 216 ? -14.450 -7.485 3.672 1.00 5.95 191 ALA A C 1
ATOM 1553 O O . ALA A 1 216 ? -13.613 -6.930 4.426 1.00 6.37 191 ALA A O 1
ATOM 1555 N N . GLY A 1 217 ? -14.890 -6.906 2.560 1.00 5.63 192 GLY A N 1
ATOM 1556 C CA . GLY A 1 217 ? -14.416 -5.566 2.168 1.00 5.95 192 GLY A CA 1
ATOM 1557 C C . GLY A 1 217 ? -14.919 -4.507 3.141 1.00 5.94 192 GLY A C 1
ATOM 1558 O O . GLY A 1 217 ? -14.145 -3.625 3.555 1.00 6.14 192 GLY A O 1
ATOM 1559 N N . LEU A 1 218 ? -16.176 -4.582 3.574 1.00 6.32 193 LEU A N 1
ATOM 1560 C CA . LEU A 1 218 ? -16.677 -3.578 4.531 1.00 6.19 193 LEU A CA 1
ATOM 1561 C C . LEU A 1 218 ? -16.008 -3.792 5.894 1.00 5.69 193 LEU A C 1
ATOM 1562 O O . LEU A 1 218 ? -15.687 -2.792 6.557 1.00 6.46 193 LEU A O 1
ATOM 1567 N N . THR A 1 219 ? -15.744 -5.017 6.293 1.00 6.45 194 THR A N 1
ATOM 1568 C CA . THR A 1 219 ? -14.995 -5.237 7.536 1.00 6.65 194 THR A CA 1
ATOM 1569 C C . THR A 1 219 ? -13.616 -4.581 7.419 1.00 5.87 194 THR A C 1
ATOM 1570 O O . THR A 1 219 ? -13.143 -3.983 8.415 1.00 6.56 194 THR A O 1
ATOM 1574 N N . PHE A 1 220 ? -12.952 -4.700 6.294 1.00 6.13 195 PHE A N 1
ATOM 1575 C CA . PHE A 1 220 ? -11.613 -4.081 6.168 1.00 5.89 195 PHE A CA 1
ATOM 1576 C C . PHE A 1 220 ? -11.723 -2.561 6.331 1.00 5.89 195 PHE A C 1
ATOM 1577 O O . PHE A 1 220 ? -10.908 -1.955 7.037 1.00 6.30 195 PHE A O 1
ATOM 1585 N N . LEU A 1 221 ? -12.733 -1.955 5.721 1.00 5.76 196 LEU A N 1
ATOM 1586 C CA . LEU A 1 221 ? -12.953 -0.510 5.826 1.00 6.10 196 LEU A CA 1
ATOM 1587 C C . LEU A 1 221 ? -13.191 -0.127 7.288 1.00 6.30 196 LEU A C 1
ATOM 1588 O O . LEU A 1 221 ? -12.594 0.831 7.794 1.00 6.78 196 LEU A O 1
ATOM 1593 N N . VAL A 1 222 ? -14.109 -0.844 7.947 1.00 6.13 197 VAL A N 1
ATOM 1594 C CA . VAL A 1 222 ? -14.411 -0.557 9.360 1.00 6.12 197 VAL A CA 1
ATOM 1595 C C . VAL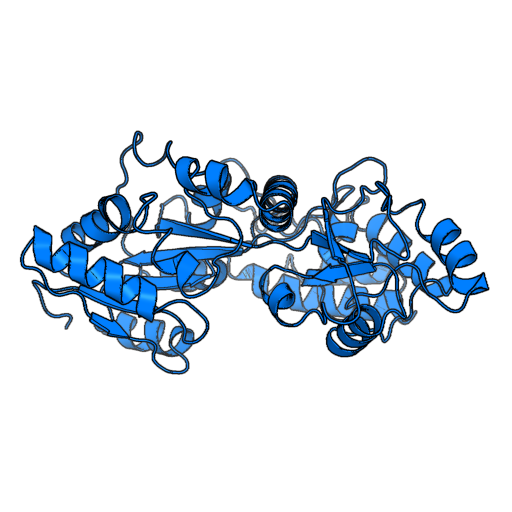 A 1 222 ? -13.170 -0.748 10.221 1.00 6.59 197 VAL A C 1
ATOM 1596 O O . VAL A 1 222 ? -12.912 0.068 11.126 1.00 7.48 197 VAL A O 1
ATOM 1600 N N . ASP A 1 223 ? -12.388 -1.772 9.959 1.00 6.58 198 ASP A N 1
ATOM 1601 C CA . ASP A 1 223 ? -11.132 -1.955 10.723 1.00 6.91 198 ASP A CA 1
ATOM 1602 C C . ASP A 1 223 ? -10.150 -0.799 10.506 1.00 6.72 198 ASP A C 1
ATOM 1603 O O . ASP A 1 223 ? -9.483 -0.399 11.459 1.00 7.76 198 ASP A O 1
ATOM 1608 N N . LEU A 1 224 ? -10.048 -0.276 9.299 1.00 6.46 199 LEU A N 1
ATOM 1609 C CA . LEU A 1 224 ? -9.181 0.896 9.092 1.00 6.69 199 LEU A CA 1
ATOM 1610 C C . LEU A 1 224 ? -9.633 2.020 10.016 1.00 7.14 199 LEU A C 1
ATOM 1611 O O . LEU A 1 224 ? -8.781 2.763 10.530 1.00 8.11 199 LEU A O 1
ATOM 1616 N N . ILE A 1 225 ? -10.926 2.200 10.149 1.00 7.13 200 ILE A N 1
ATOM 1617 C CA . ILE A 1 225 ? -11.480 3.267 11.007 1.00 7.54 200 ILE A CA 1
ATOM 1618 C C . ILE A 1 225 ? -11.214 2.943 12.488 1.00 8.07 200 ILE A C 1
ATOM 1619 O O . ILE A 1 225 ? -10.725 3.794 13.253 1.00 9.46 200 ILE A O 1
ATOM 1624 N N . LYS A 1 226 ? -11.519 1.731 12.918 1.00 8.10 201 LYS A N 1
ATOM 1625 C CA . LYS A 1 226 ? -11.298 1.340 14.334 1.00 9.27 201 LYS A CA 1
ATOM 1626 C C . LYS A 1 226 ? -9.818 1.504 14.719 1.00 9.07 201 LYS A C 1
ATOM 1627 O O . LYS A 1 226 ? -9.548 1.872 15.849 1.00 11.31 201 LYS A O 1
ATOM 1633 N N . ASN A 1 227 ? -8.926 1.187 13.782 1.00 9.25 202 ASN A N 1
ATOM 1634 C CA . ASN A 1 227 ? -7.490 1.272 14.017 1.00 10.22 202 ASN A CA 1
ATOM 1635 C C . ASN A 1 227 ? -6.949 2.692 13.774 1.00 9.96 202 ASN A C 1
ATOM 1636 O O . ASN A 1 227 ? -5.715 2.862 13.864 1.00 11.90 202 ASN A O 1
ATOM 1641 N N . LYS A 1 228 ? -7.810 3.656 13.468 1.00 9.36 203 LYS A N 1
ATOM 1642 C CA . LYS A 1 228 ? -7.446 5.086 13.391 1.00 11.48 203 LYS A CA 1
ATOM 1643 C C . LYS A 1 228 ? -6.596 5.391 12.167 1.00 10.13 203 LYS A C 1
ATOM 1644 O O . LYS A 1 228 ? -5.968 6.454 12.101 1.00 13.33 203 LYS A O 1
ATOM 1650 N N . HIS A 1 229 ? -6.640 4.552 11.148 1.00 7.70 204 HIS A N 1
ATOM 1651 C CA . HIS A 1 229 ? -6.002 4.833 9.858 1.00 8.20 204 HIS A CA 1
ATOM 1652 C C . HIS A 1 229 ? -6.888 5.733 8.994 1.00 7.56 204 HIS A C 1
ATOM 1653 O O . HIS A 1 229 ? -6.400 6.377 8.077 1.00 10.12 204 HIS A O 1
ATOM 1660 N N . MET A 1 230 ? -8.187 5.675 9.226 1.00 7.17 205 MET A N 1
ATOM 1661 C CA . MET A 1 230 ? -9.153 6.597 8.596 1.00 7.92 205 MET A CA 1
ATOM 1662 C C . MET A 1 230 ? -10.145 7.041 9.661 1.00 7.34 205 MET A C 1
ATOM 1663 O O . MET A 1 230 ? -10.269 6.431 10.718 1.00 8.26 205 MET A O 1
ATOM 1668 N N . ASN A 1 231 ? -10.879 8.080 9.317 1.00 8.83 206 ASN A N 1
ATOM 1669 C CA . ASN A 1 231 ? -11.894 8.695 10.198 1.00 9.30 206 ASN A CA 1
ATOM 1670 C C . ASN A 1 231 ? -13.253 8.580 9.506 1.00 8.79 206 ASN A C 1
ATOM 1671 O O . ASN A 1 231 ? -13.363 8.962 8.349 1.00 8.55 206 ASN A O 1
ATOM 1676 N N . ALA A 1 232 ? -14.242 8.037 10.187 1.00 9.07 207 ALA A N 1
ATOM 1677 C CA . ALA A 1 232 ? -15.592 7.820 9.595 1.00 9.35 207 ALA A CA 1
ATOM 1678 C C . ALA A 1 232 ? -16.197 9.116 9.048 1.00 10.04 207 ALA A C 1
ATOM 1679 O O . ALA A 1 232 ? -17.067 8.989 8.212 1.00 11.65 207 ALA A O 1
ATOM 1681 N N . ASP A 1 233 ? -15.770 10.270 9.523 1.00 10.46 208 ASP A N 1
ATOM 1682 C CA . ASP A 1 233 ? -16.362 11.575 9.098 1.00 10.39 208 ASP A CA 1
ATOM 1683 C C . ASP A 1 233 ? -15.735 12.098 7.822 1.00 8.98 208 ASP A C 1
ATOM 1684 O O . ASP A 1 233 ? -16.223 13.101 7.316 1.00 11.20 208 ASP A O 1
ATOM 1689 N N . THR A 1 234 ? -14.676 11.513 7.312 1.00 8.81 209 THR A N 1
ATOM 1690 C CA . THR A 1 234 ? -14.028 12.085 6.128 1.00 8.19 209 THR A CA 1
ATOM 1691 C C . THR A 1 234 ? -14.993 12.078 4.970 1.00 7.24 209 THR A C 1
ATOM 1692 O O . THR A 1 234 ? -15.598 11.056 4.671 1.00 7.82 209 THR A O 1
ATOM 1696 N N . ASP A 1 235 ? -15.090 13.208 4.305 1.00 7.98 210 ASP A N 1
ATOM 1697 C CA . ASP A 1 235 ? -16.007 13.438 3.161 1.00 7.41 210 ASP A CA 1
ATOM 1698 C C . ASP A 1 235 ? -15.208 13.920 1.959 1.00 7.21 210 ASP A C 1
ATOM 1699 O O . ASP A 1 235 ? -13.967 13.929 1.980 1.00 8.04 210 ASP A O 1
ATOM 1704 N N . TYR A 1 236 ? -15.911 14.245 0.879 1.00 7.18 211 TYR A N 1
ATOM 1705 C CA . TYR A 1 236 ? -15.223 14.625 -0.378 1.00 7.02 211 TYR A CA 1
ATOM 1706 C C . TYR A 1 236 ? -14.264 15.791 -0.136 1.00 6.66 211 TYR A C 1
ATOM 1707 O O . TYR A 1 236 ? -13.110 15.764 -0.533 1.00 6.42 211 TYR A O 1
ATOM 1716 N N . SER A 1 237 ? -14.769 16.873 0.446 1.00 7.21 212 SER A N 1
ATOM 1717 C CA . SER A 1 237 ? -14.003 18.128 0.500 1.00 7.17 212 SER A CA 1
ATOM 1718 C C . SER A 1 237 ? -12.881 18.059 1.550 1.00 6.95 212 SER A C 1
ATOM 1719 O O . SER A 1 237 ? -11.815 18.649 1.334 1.00 7.16 212 SER A O 1
ATOM 1722 N N . ILE A 1 238 ? -13.107 17.322 2.639 1.00 7.01 213 ILE A N 1
ATOM 1723 C CA . ILE A 1 238 ? -12.022 17.103 3.616 1.00 7.34 213 ILE A CA 1
ATOM 1724 C C . ILE A 1 238 ? -10.866 16.365 2.942 1.00 6.67 213 ILE A C 1
ATOM 1725 O O . ILE A 1 238 ? -9.707 16.732 3.043 1.00 7.14 213 ILE A O 1
ATOM 1730 N N . ALA A 1 239 ? -11.194 15.275 2.236 1.00 6.23 214 ALA A N 1
ATOM 1731 C CA . ALA A 1 239 ? -10.132 14.486 1.600 1.00 6.37 214 ALA A CA 1
ATOM 1732 C C . ALA A 1 239 ? -9.430 15.274 0.517 1.00 6.17 214 ALA A C 1
ATOM 1733 O O . ALA A 1 239 ? -8.229 15.173 0.394 1.00 7.10 214 ALA A O 1
ATOM 1735 N N . GLU A 1 240 ? -10.195 16.014 -0.283 1.00 5.99 215 GLU A N 1
ATOM 1736 C CA . GLU A 1 240 ? -9.604 16.782 -1.366 1.00 6.31 215 GLU A CA 1
ATOM 1737 C C . GLU A 1 240 ? -8.598 17.793 -0.838 1.00 6.59 215 GLU A C 1
ATOM 1738 O O . GLU A 1 240 ? -7.498 17.927 -1.393 1.00 7.24 215 GLU A O 1
ATOM 1744 N N . ALA A 1 241 ? -8.985 18.506 0.200 1.00 7.01 216 ALA A N 1
ATOM 1745 C CA . ALA A 1 241 ? -8.071 19.502 0.785 1.00 7.91 216 ALA A CA 1
ATOM 1746 C C . ALA A 1 241 ? -6.841 18.856 1.389 1.00 7.58 216 ALA A C 1
ATOM 1747 O O . ALA A 1 241 ? -5.735 19.375 1.215 1.00 8.49 216 ALA A O 1
ATOM 1749 N N . ALA A 1 242 ? -7.009 17.734 2.090 1.00 7.08 217 ALA A N 1
ATOM 1750 C CA . ALA A 1 242 ? -5.856 17.063 2.699 1.00 7.05 217 ALA A CA 1
ATOM 1751 C C . ALA A 1 242 ? -4.856 16.669 1.630 1.00 6.96 217 ALA A C 1
ATOM 1752 O O . ALA A 1 242 ? -3.648 16.834 1.815 1.00 7.68 217 ALA A O 1
ATOM 1754 N N . PHE A 1 243 ? -5.335 16.094 0.529 1.00 6.52 218 PHE A N 1
ATOM 1755 C CA . PHE A 1 243 ? -4.402 15.665 -0.528 1.00 6.97 218 PHE A CA 1
ATOM 1756 C C . PHE A 1 243 ? -3.766 16.908 -1.147 1.00 6.74 218 PHE A C 1
ATOM 1757 O O . PHE A 1 243 ? -2.566 16.934 -1.401 1.00 7.11 218 PHE A O 1
ATOM 1765 N N . ASN A 1 244 ? -4.553 17.932 -1.416 1.00 7.39 219 ASN A N 1
ATOM 1766 C CA . ASN A 1 244 ? -4.032 19.144 -2.101 1.00 7.71 219 ASN A CA 1
ATOM 1767 C C . ASN A 1 244 ? -3.025 19.881 -1.217 1.00 8.96 219 ASN A C 1
ATOM 1768 O O . ASN A 1 244 ? -2.253 20.656 -1.772 1.00 11.47 219 ASN A O 1
ATOM 1773 N N . LYS A 1 245 ? -3.086 19.708 0.092 1.00 9.21 220 LYS A N 1
ATOM 1774 C CA . LYS A 1 245 ? -2.185 20.384 1.035 1.00 10.67 220 LYS A CA 1
ATOM 1775 C C . LYS A 1 245 ? -0.990 19.555 1.392 1.00 10.46 220 LYS A C 1
ATOM 1776 O O . LYS A 1 245 ? -0.177 20.030 2.135 1.00 11.76 220 LYS A O 1
ATOM 1782 N N . GLY A 1 246 ? -0.887 18.357 0.857 1.00 9.99 221 GLY A N 1
ATOM 1783 C CA . GLY A 1 246 ? 0.276 17.515 1.153 1.00 11.34 221 GLY A CA 1
ATOM 1784 C C . GLY A 1 246 ? 0.164 16.844 2.514 1.00 10.09 221 GLY A C 1
ATOM 1785 O O . GLY A 1 246 ? 1.202 16.396 3.032 1.00 13.25 221 GLY A O 1
ATOM 1786 N N . GLU A 1 247 ? -1.038 16.720 3.092 1.00 9.34 222 GLU A N 1
ATOM 1787 C CA . GLU A 1 247 ? -1.254 16.133 4.444 1.00 10.33 222 GLU A CA 1
ATOM 1788 C C . GLU A 1 247 ? -1.451 14.635 4.386 1.00 8.86 222 GLU A C 1
ATOM 1789 O O . GLU A 1 247 ? -1.222 13.967 5.398 1.00 11.07 222 GLU A O 1
ATOM 1795 N N . THR A 1 248 ? -1.949 14.130 3.264 1.00 8.16 223 THR A N 1
ATOM 1796 C CA . THR A 1 248 ? -2.185 12.690 3.064 1.00 7.15 223 THR A CA 1
ATOM 1797 C C . THR A 1 248 ? -1.477 12.271 1.777 1.00 7.10 223 THR A C 1
ATOM 1798 O O . THR A 1 248 ? -1.440 13.042 0.812 1.00 8.30 223 THR A O 1
ATOM 1802 N N . ALA A 1 249 ? -0.961 11.064 1.772 1.00 6.68 224 ALA A N 1
ATOM 1803 C CA . ALA A 1 249 ? -0.159 10.580 0.623 1.00 6.67 224 ALA A CA 1
ATOM 1804 C C . ALA A 1 249 ? -1.052 10.127 -0.537 1.00 6.44 224 ALA A C 1
ATOM 1805 O O . ALA A 1 249 ? -0.528 10.009 -1.646 1.00 7.00 224 ALA A O 1
ATOM 1807 N N . MET A 1 250 ? -2.313 9.750 -0.274 1.00 6.18 225 MET A N 1
ATOM 1808 C CA . MET A 1 250 ? -3.173 9.159 -1.292 1.00 5.97 225 MET A CA 1
ATOM 1809 C C . MET A 1 250 ? -4.603 9.640 -1.093 1.00 5.35 225 MET A C 1
ATOM 1810 O O . MET A 1 250 ? -5.037 9.890 0.028 1.00 6.07 225 MET A O 1
ATOM 1815 N N . THR A 1 251 ? -5.338 9.616 -2.182 1.00 5.30 226 THR A N 1
ATOM 1816 C CA . THR A 1 251 ? -6.783 9.781 -2.177 1.00 5.05 226 THR A CA 1
ATOM 1817 C C . THR A 1 251 ? -7.343 8.876 -3.283 1.00 4.61 226 THR A C 1
ATOM 1818 O O . THR A 1 251 ? -6.625 8.260 -4.045 1.00 5.49 226 THR A O 1
ATOM 1822 N N . ILE A 1 252 ? -8.665 8.811 -3.322 1.00 4.71 227 ILE A N 1
ATOM 1823 C CA . ILE A 1 252 ? -9.398 8.046 -4.349 1.00 5.22 227 ILE A CA 1
ATOM 1824 C C . ILE A 1 252 ? -10.398 9.006 -4.939 1.00 4.99 227 ILE A C 1
ATOM 1825 O O . ILE A 1 252 ? -11.217 9.579 -4.267 1.00 5.88 227 ILE A O 1
ATOM 1830 N N . ASN A 1 253 ? -10.256 9.244 -6.241 1.00 4.76 228 ASN A N 1
ATOM 1831 C CA . ASN A 1 253 ? -11.132 10.200 -6.928 1.00 5.18 228 ASN A CA 1
ATOM 1832 C C . ASN A 1 253 ? -11.086 9.918 -8.411 1.00 5.37 228 ASN A C 1
ATOM 1833 O O . ASN A 1 253 ? -10.350 9.044 -8.880 1.00 5.59 228 ASN A O 1
ATOM 1838 N N . GLY A 1 254 ? -11.919 10.650 -9.155 1.00 5.50 229 GLY A N 1
ATOM 1839 C CA . GLY A 1 254 ? -12.095 10.417 -10.588 1.00 6.25 229 GLY A CA 1
ATOM 1840 C C . GLY A 1 254 ? -11.529 11.551 -11.438 1.00 6.29 229 GLY A C 1
ATOM 1841 O O . GLY A 1 254 ? -10.954 12.517 -10.940 1.00 6.99 229 GLY A O 1
ATOM 1842 N N . PRO A 1 255 ? -11.650 11.411 -12.758 1.00 6.38 230 PRO A N 1
ATOM 1843 C CA . PRO A 1 255 ? -11.024 12.346 -13.686 1.00 7.61 230 PRO A CA 1
ATOM 1844 C C . PRO A 1 255 ? -11.468 13.787 -13.532 1.00 7.66 230 PRO A C 1
ATOM 1845 O O . PRO A 1 255 ? -10.735 14.701 -13.860 1.00 8.58 230 PRO A O 1
ATOM 1849 N N . TRP A 1 256 ? -12.710 13.953 -13.058 1.00 7.09 231 TRP A N 1
ATOM 1850 C CA . TRP A 1 256 ? -13.285 15.288 -12.792 1.00 8.42 231 TRP A CA 1
ATOM 1851 C C . TRP A 1 256 ? -12.445 16.039 -11.769 1.00 8.62 231 TRP A C 1
ATOM 1852 O O . TRP A 1 256 ? -12.567 17.262 -11.741 1.00 10.84 231 TRP A O 1
ATOM 1863 N N . ALA A 1 257 ? -11.695 15.332 -10.945 1.00 7.67 232 ALA A N 1
ATOM 1864 C CA . ALA A 1 257 ? -10.992 15.961 -9.832 1.00 7.48 232 ALA A CA 1
ATOM 1865 C C . ALA A 1 257 ? -9.619 16.487 -10.250 1.00 6.31 232 ALA A C 1
ATOM 1866 O O . ALA A 1 257 ? -9.031 17.292 -9.475 1.00 7.57 232 ALA A O 1
ATOM 1868 N N . TRP A 1 258 ? -9.057 16.015 -11.335 1.00 7.13 233 TRP A N 1
ATOM 1869 C CA . TRP A 1 258 ? -7.650 16.277 -11.629 1.00 6.90 233 TRP A CA 1
ATOM 1870 C C . TRP A 1 258 ? -7.372 17.770 -11.756 1.00 6.52 233 TRP A C 1
ATOM 1871 O O . TRP A 1 258 ? -6.341 18.223 -11.251 1.00 7.47 233 TRP A O 1
ATOM 1882 N N . SER A 1 259 ? -8.264 18.525 -12.384 1.00 7.56 234 SER A N 1
ATOM 1883 C CA . SER A 1 259 ? -8.016 19.944 -12.655 1.00 8.87 234 SER A CA 1
ATOM 1884 C C . SER A 1 259 ? -7.989 20.711 -11.364 1.00 8.41 234 SER A C 1
ATOM 1885 O O . SER A 1 259 ? -7.521 21.829 -11.361 1.00 12.28 234 SER A O 1
ATOM 1888 N N . ASN A 1 260 ? -8.531 20.173 -10.256 1.00 7.51 235 ASN A N 1
ATOM 1889 C CA . ASN A 1 260 ? -8.537 20.862 -8.971 1.00 7.93 235 ASN A CA 1
ATOM 1890 C C . ASN A 1 260 ? -7.383 20.431 -8.098 1.00 8.16 235 ASN A C 1
ATOM 1891 O O . ASN A 1 260 ? -7.380 20.853 -6.936 1.00 9.51 235 ASN A O 1
ATOM 1896 N N . ILE A 1 261 ? -6.529 19.517 -8.522 1.00 6.46 236 ILE A N 1
ATOM 1897 C CA . ILE A 1 261 ? -5.354 19.122 -7.743 1.00 7.15 236 ILE A CA 1
ATOM 1898 C C . ILE A 1 261 ? -4.393 20.280 -7.781 1.00 7.90 236 ILE A C 1
ATOM 1899 O O . ILE A 1 261 ? -4.066 20.769 -8.863 1.00 10.02 236 ILE A O 1
ATOM 1904 N N . ASP A 1 262 ? -3.839 20.608 -6.620 1.00 8.77 237 ASP A N 1
ATOM 1905 C CA . ASP A 1 262 ? -2.907 21.736 -6.516 1.00 9.56 237 ASP A CA 1
ATOM 1906 C C . ASP A 1 262 ? -1.499 21.312 -6.909 1.00 8.65 237 ASP A C 1
ATOM 1907 O O . ASP A 1 262 ? -0.708 20.920 -6.029 1.00 9.47 237 ASP A O 1
ATOM 1912 N N . THR A 1 263 ? -1.201 21.379 -8.196 1.00 9.62 238 THR A N 1
ATOM 1913 C CA . THR A 1 263 ? 0.082 20.919 -8.740 1.00 9.30 238 THR A CA 1
ATOM 1914 C C . THR A 1 263 ? 1.185 21.911 -8.365 1.00 9.79 238 THR A C 1
ATOM 1915 O O . THR A 1 263 ? 2.372 21.580 -8.623 1.00 13.72 238 THR A O 1
ATOM 1919 N N . SER A 1 264 ? 0.917 23.072 -7.762 1.00 10.91 239 SER A N 1
ATOM 1920 C CA . SER A 1 264 ? 1.982 23.907 -7.204 1.00 11.51 239 SER A CA 1
ATOM 1921 C C . SER A 1 264 ? 2.555 23.280 -5.948 1.00 11.55 239 SER A C 1
ATOM 1922 O O . SER A 1 264 ? 3.711 23.608 -5.586 1.00 14.09 239 SER A O 1
ATOM 1925 N N . LYS A 1 265 ? 1.797 22.403 -5.294 1.00 12.16 240 LYS A N 1
ATOM 1926 C CA . LYS A 1 265 ? 2.245 21.751 -4.043 1.00 13.95 240 LYS A CA 1
ATOM 1927 C C . LYS A 1 265 ? 2.508 20.258 -4.261 1.00 16.80 240 LYS A C 1
ATOM 1928 O O . LYS A 1 265 ? 3.397 19.720 -3.612 1.00 23.27 240 LYS A O 1
ATOM 1930 N N . VAL A 1 266 ? 1.698 19.611 -5.079 1.00 12.26 241 VAL A N 1
ATOM 1931 C CA . VAL A 1 266 ? 1.652 18.137 -5.178 1.00 13.58 241 VAL A CA 1
ATOM 1932 C C . VAL A 1 266 ? 2.065 17.710 -6.575 1.00 11.80 241 VAL A C 1
ATOM 1933 O O . VAL A 1 266 ? 1.361 18.034 -7.612 1.00 15.12 241 VAL A O 1
ATOM 1937 N N . ASN A 1 267 ? 3.070 16.871 -6.589 1.00 11.68 242 ASN A N 1
ATOM 1938 C CA . ASN A 1 267 ? 3.474 16.089 -7.781 1.00 11.28 242 ASN A CA 1
ATOM 1939 C C . ASN A 1 267 ? 2.723 14.770 -7.677 1.00 11.19 242 ASN A C 1
ATOM 1940 O O . ASN A 1 267 ? 3.112 13.917 -6.887 1.00 14.94 242 ASN A O 1
ATOM 1945 N N . TYR A 1 268 ? 1.600 14.663 -8.360 1.00 8.71 243 TYR A N 1
ATOM 1946 C CA . TYR A 1 268 ? 0.713 13.509 -8.180 1.00 8.10 243 TYR A CA 1
ATOM 1947 C C . TYR A 1 268 ? 0.839 12.553 -9.354 1.00 8.30 243 TYR A C 1
ATOM 1948 O O . TYR A 1 268 ? 1.108 12.912 -10.481 1.00 8.87 243 TYR A O 1
ATOM 1957 N N . GLY A 1 269 ? 0.523 11.293 -9.039 1.00 7.83 244 GLY A N 1
ATOM 1958 C CA . GLY A 1 269 ? 0.291 10.239 -10.035 1.00 7.71 244 GLY A CA 1
ATOM 1959 C C . GLY A 1 269 ? -1.067 9.646 -9.830 1.00 6.91 244 GLY A C 1
ATOM 1960 O O . GLY A 1 269 ? -1.711 9.865 -8.792 1.00 7.55 244 GLY A O 1
ATOM 1961 N N . VAL A 1 270 ? -1.477 8.870 -10.798 1.00 7.03 245 VAL A N 1
ATOM 1962 C CA . VAL A 1 270 ? -2.770 8.170 -10.810 1.00 6.24 245 VAL A CA 1
ATOM 1963 C C . VAL A 1 270 ? -2.510 6.744 -11.257 1.00 6.24 245 VAL A C 1
ATOM 1964 O O . VAL A 1 270 ? -1.814 6.538 -12.254 1.00 7.93 245 VAL A O 1
ATOM 1968 N N . THR A 1 271 ? -3.025 5.777 -10.518 1.00 5.63 246 THR A N 1
ATOM 1969 C CA . THR A 1 271 ? -2.714 4.390 -10.758 1.00 6.25 246 THR A CA 1
ATOM 1970 C C . THR A 1 271 ? -3.914 3.494 -10.490 1.00 5.76 246 THR A C 1
ATOM 1971 O O . THR A 1 271 ? -5.005 3.907 -10.060 1.00 6.02 246 THR A O 1
ATOM 1975 N N . VAL A 1 272 ? -3.705 2.217 -10.781 1.00 6.76 247 VAL A N 1
ATOM 1976 C CA . VAL A 1 272 ? -4.683 1.171 -10.494 1.00 6.36 247 VAL A CA 1
ATOM 1977 C C . VAL A 1 272 ? -4.973 1.221 -8.984 1.00 5.57 247 VAL A C 1
ATOM 1978 O O . VAL A 1 272 ? -4.087 1.390 -8.145 1.00 6.26 247 VAL A O 1
ATOM 1982 N N . LEU A 1 273 ? -6.249 0.988 -8.665 1.00 5.32 248 LEU A N 1
ATOM 1983 C CA . LEU A 1 273 ? -6.634 0.866 -7.260 1.00 5.01 248 LEU A CA 1
ATOM 1984 C C . LEU A 1 273 ? -5.947 -0.336 -6.644 1.00 5.10 248 LEU A C 1
ATOM 1985 O O . LEU A 1 273 ? -5.586 -1.316 -7.326 1.00 5.84 248 LEU A O 1
ATOM 1990 N N . PRO A 1 274 ? -5.760 -0.338 -5.312 1.00 5.95 249 PRO A N 1
ATOM 1991 C CA . PRO A 1 274 ? -5.161 -1.514 -4.678 1.00 6.11 249 PRO A CA 1
ATOM 1992 C C . PRO A 1 274 ? -6.064 -2.735 -4.780 1.00 5.66 249 PRO A C 1
ATOM 1993 O O . PRO A 1 274 ? -7.284 -2.592 -4.851 1.00 6.50 249 PRO A O 1
ATOM 1997 N N . THR A 1 275 ? -5.443 -3.896 -4.751 1.00 5.97 250 THR A N 1
ATOM 1998 C CA . THR A 1 275 ? -6.210 -5.129 -4.609 1.00 6.17 250 THR A CA 1
ATOM 1999 C C . THR A 1 275 ? -6.634 -5.381 -3.143 1.00 5.10 250 THR A C 1
ATOM 2000 O O . THR A 1 275 ? -6.009 -4.850 -2.217 1.00 5.85 250 THR A O 1
ATOM 2004 N N . PHE A 1 276 ? -7.614 -6.239 -2.961 1.00 5.76 251 PHE A N 1
ATOM 2005 C CA . PHE A 1 276 ? -8.002 -6.717 -1.636 1.00 5.66 251 PHE A CA 1
ATOM 2006 C C . PHE A 1 276 ? -8.175 -8.213 -1.734 1.00 6.16 251 PHE A C 1
ATOM 2007 O O . PHE A 1 276 ? -8.860 -8.677 -2.640 1.00 6.68 251 PHE A O 1
ATOM 2015 N N . LYS A 1 277 ? -7.554 -8.951 -0.821 1.00 7.17 252 LYS A N 1
ATOM 2016 C CA . LYS A 1 277 ? -7.537 -10.422 -0.879 1.00 7.96 252 LYS A CA 1
ATOM 2017 C C . LYS A 1 277 ? -7.055 -10.860 -2.271 1.00 7.98 252 LYS A C 1
ATOM 2018 O O . LYS A 1 277 ? -7.512 -11.878 -2.792 1.00 9.27 252 LYS A O 1
ATOM 2024 N N . GLY A 1 278 ? -6.130 -10.107 -2.840 1.00 8.15 253 GLY A N 1
ATOM 2025 C CA . GLY A 1 278 ? -5.566 -10.434 -4.155 1.00 8.85 253 GLY A CA 1
ATOM 2026 C C . GLY A 1 278 ? -6.440 -10.109 -5.342 1.00 9.29 253 GLY A C 1
ATOM 2027 O O . GLY A 1 278 ? -6.033 -10.386 -6.495 1.00 12.51 253 GLY A O 1
ATOM 2028 N N . GLN A 1 279 ? -7.614 -9.548 -5.119 1.00 7.80 254 GLN A N 1
ATOM 2029 C CA . GLN A 1 279 ? -8.580 -9.275 -6.208 1.00 7.42 254 GLN A CA 1
ATOM 2030 C C . GLN A 1 279 ? -8.614 -7.778 -6.501 1.00 6.13 254 GLN A C 1
ATOM 2031 O O . GLN A 1 279 ? -8.580 -6.965 -5.573 1.00 6.48 254 GLN A O 1
ATOM 2037 N N . PRO A 1 280 ? -8.725 -7.382 -7.778 1.00 6.59 255 PRO A N 1
ATOM 2038 C CA . PRO A 1 280 ? -8.815 -5.958 -8.057 1.00 6.19 255 PRO A CA 1
ATOM 2039 C C . PRO A 1 280 ? -9.996 -5.316 -7.369 1.00 5.72 255 PRO A C 1
ATOM 2040 O O . PRO A 1 280 ? -11.092 -5.892 -7.273 1.00 6.60 255 PRO A O 1
ATOM 2044 N N . SER A 1 281 ? -9.807 -4.096 -6.935 1.00 5.73 256 SER A N 1
ATOM 2045 C CA . SER A 1 281 ? -10.936 -3.252 -6.552 1.00 5.67 256 SER A CA 1
ATOM 2046 C C . SER A 1 281 ? -11.828 -3.045 -7.782 1.00 5.35 256 SER A C 1
ATOM 2047 O O . SER A 1 281 ? -11.332 -3.002 -8.926 1.00 6.58 256 SER A O 1
ATOM 2050 N N . LYS A 1 282 ? -13.132 -2.906 -7.568 1.00 5.22 257 LYS A N 1
ATOM 2051 C CA . LYS A 1 282 ? -14.123 -2.921 -8.673 1.00 5.87 257 LYS A CA 1
ATOM 2052 C C . LYS A 1 282 ? -14.928 -1.664 -8.569 1.00 5.58 257 LYS A C 1
ATOM 2053 O O . LYS A 1 282 ? -16.059 -1.658 -8.068 1.00 6.37 257 LYS A O 1
ATOM 2059 N N . PRO A 1 283 ? -14.423 -0.532 -9.074 1.00 5.48 258 PRO A N 1
ATOM 2060 C CA . PRO A 1 283 ? -15.192 0.719 -9.024 1.00 5.15 258 PRO A CA 1
ATOM 2061 C C . PRO A 1 283 ? -16.376 0.690 -9.988 1.00 4.78 258 PRO A C 1
ATOM 2062 O O . PRO A 1 283 ? -16.328 0.011 -11.029 1.00 5.59 258 PRO A O 1
ATOM 2066 N N . PHE A 1 284 ? -17.384 1.463 -9.679 1.00 4.75 259 PHE A N 1
ATOM 2067 C CA . PHE A 1 284 ? -18.459 1.681 -10.659 1.00 5.34 259 PHE A CA 1
ATOM 2068 C C . PHE A 1 284 ? -17.904 2.409 -11.865 1.00 4.82 259 PHE A C 1
ATOM 2069 O O . PHE A 1 284 ? -17.006 3.259 -11.777 1.00 6.79 259 PHE A O 1
ATOM 2077 N N . VAL A 1 285 ? -18.504 2.117 -13.013 1.00 5.18 260 VAL A N 1
ATOM 2078 C CA . VAL A 1 285 ? -18.129 2.741 -14.270 1.00 4.94 260 VAL A CA 1
ATOM 2079 C C . VAL A 1 285 ? -19.303 3.501 -14.832 1.00 5.04 260 VAL A C 1
ATOM 2080 O O . VAL A 1 285 ? -20.412 2.995 -14.911 1.00 5.87 260 VAL A O 1
ATOM 2084 N N . GLY A 1 286 ? -19.038 4.766 -15.171 1.00 5.13 261 GLY A N 1
ATOM 2085 C CA . GLY A 1 286 ? -19.997 5.671 -15.811 1.00 5.59 261 GLY A CA 1
ATOM 2086 C C . GLY A 1 286 ? -19.596 5.890 -17.238 1.00 5.32 261 GLY A C 1
ATOM 2087 O O . GLY A 1 286 ? -18.433 6.202 -17.535 1.00 6.47 261 GLY A O 1
ATOM 2088 N N . VAL A 1 287 ? -20.540 5.757 -18.159 1.00 5.07 262 VAL A N 1
ATOM 2089 C CA . VAL A 1 287 ? -20.255 5.886 -19.610 1.00 5.01 262 VAL A CA 1
ATOM 2090 C C . VAL A 1 287 ? -21.076 7.055 -20.136 1.00 5.05 262 VAL A C 1
ATOM 2091 O O . VAL A 1 287 ? -22.320 6.934 -20.293 1.00 5.79 262 VAL A O 1
ATOM 2095 N N . LEU A 1 288 ? -20.441 8.175 -20.449 1.00 4.68 263 LEU A N 1
ATOM 2096 C CA . LEU A 1 288 ? -21.127 9.276 -21.125 1.00 4.39 263 LEU A CA 1
ATOM 2097 C C . LEU A 1 288 ? -21.567 8.750 -22.481 1.00 4.31 263 LEU A C 1
ATOM 2098 O O . LEU A 1 288 ? -20.736 8.183 -23.208 1.00 5.00 263 LEU A O 1
ATOM 2103 N N . SER A 1 289 ? -22.838 8.857 -22.796 1.00 4.14 264 SER A N 1
ATOM 2104 C CA . SER A 1 289 ? -23.471 8.209 -23.953 1.00 4.50 264 SER A CA 1
ATOM 2105 C C . SER A 1 289 ? -24.301 9.214 -24.736 1.00 4.06 264 SER A C 1
ATOM 2106 O O . SER A 1 289 ? -24.775 10.193 -24.181 1.00 4.77 264 SER A O 1
ATOM 2109 N N . ALA A 1 290 ? -24.517 8.882 -26.004 1.00 3.97 265 ALA A N 1
ATOM 2110 C CA . ALA A 1 290 ? -25.298 9.721 -26.920 1.00 3.88 265 ALA A CA 1
ATOM 2111 C C . ALA A 1 290 ? -26.484 8.941 -27.425 1.00 4.31 265 ALA A C 1
ATOM 2112 O O . ALA A 1 290 ? -26.327 7.958 -28.156 1.00 5.07 265 ALA A O 1
ATOM 2114 N N . GLY A 1 291 ? -27.670 9.367 -27.004 1.00 4.42 266 GLY A N 1
ATOM 2115 C CA . GLY A 1 291 ? -28.910 8.725 -27.436 1.00 5.41 266 GLY A CA 1
ATOM 2116 C C . GLY A 1 291 ? -29.618 9.516 -28.491 1.00 4.92 266 GLY A C 1
ATOM 2117 O O . GLY A 1 291 ? -29.530 10.746 -28.540 1.00 6.22 266 GLY A O 1
ATOM 2118 N N . ILE A 1 292 ? -30.350 8.820 -29.339 1.00 4.60 267 ILE A N 1
ATOM 2119 C CA . ILE A 1 292 ? -31.138 9.424 -30.429 1.00 4.83 267 ILE A CA 1
ATOM 2120 C C . ILE A 1 292 ? -32.576 9.466 -30.015 1.00 4.64 267 ILE A C 1
ATOM 2121 O O . ILE A 1 292 ? -33.157 8.415 -29.641 1.00 5.89 267 ILE A O 1
ATOM 2126 N N . ASN A 1 293 ? -33.212 10.611 -30.050 1.00 5.17 268 ASN A N 1
ATOM 2127 C CA . ASN A 1 293 ? -34.618 10.757 -29.661 1.00 5.25 268 ASN A CA 1
ATOM 2128 C C . ASN A 1 293 ? -35.466 9.861 -30.553 1.00 5.37 268 ASN A C 1
ATOM 2129 O O . ASN A 1 293 ? -35.381 9.929 -31.789 1.00 6.10 268 ASN A O 1
ATOM 2134 N N . ALA A 1 294 ? -36.329 9.080 -29.929 1.00 5.47 269 ALA A N 1
ATOM 2135 C CA . ALA A 1 294 ? -37.257 8.205 -30.651 1.00 6.30 269 ALA A CA 1
ATOM 2136 C C . ALA A 1 294 ? -38.157 8.976 -31.619 1.00 6.98 269 ALA A C 1
ATOM 2137 O O . ALA A 1 294 ? -38.626 8.420 -32.604 1.00 8.50 269 ALA A O 1
ATOM 2139 N N . ALA A 1 295 ? -38.426 10.248 -31.330 1.00 6.84 270 ALA A N 1
ATOM 2140 C CA . ALA A 1 295 ? -39.273 11.073 -32.183 1.00 8.17 270 ALA A CA 1
ATOM 2141 C C . ALA A 1 295 ? -38.482 11.820 -33.253 1.00 7.86 270 ALA A C 1
ATOM 2142 O O . ALA A 1 295 ? -39.097 12.577 -34.002 1.00 9.68 270 ALA A O 1
ATOM 2144 N N . SER A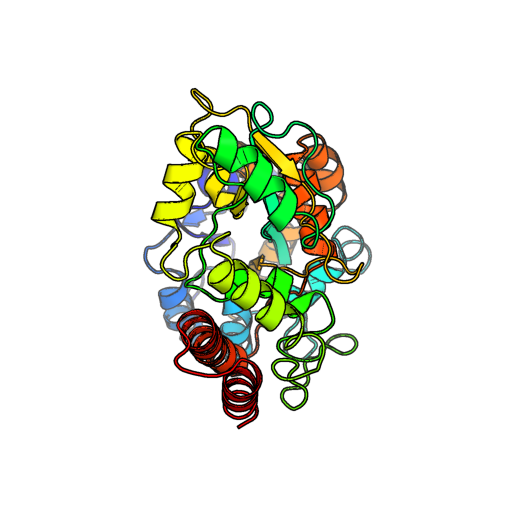 1 296 ? -37.186 11.659 -33.335 1.00 7.22 271 SER A N 1
ATOM 2145 C CA . SER A 1 296 ? -36.394 12.400 -34.344 1.00 6.95 271 SER A CA 1
ATOM 2146 C C . SER A 1 296 ? -36.721 11.888 -35.736 1.00 7.07 271 SER A C 1
ATOM 2147 O O . SER A 1 296 ? -36.678 10.691 -35.963 1.00 7.44 271 SER A O 1
ATOM 2150 N N . PRO A 1 297 ? -36.939 12.776 -36.713 1.00 7.45 272 PRO A N 1
ATOM 2151 C CA . PRO A 1 297 ? -37.007 12.358 -38.113 1.00 8.51 272 PRO A CA 1
ATOM 2152 C C . PRO A 1 297 ? -35.643 12.329 -38.779 1.00 7.23 272 PRO A C 1
ATOM 2153 O O . PRO A 1 297 ? -35.568 12.186 -39.978 1.00 9.45 272 PRO A O 1
ATOM 2157 N N . ASN A 1 298 ? -34.588 12.478 -37.966 1.00 5.94 273 ASN A N 1
ATOM 2158 C CA . ASN A 1 298 ? -33.205 12.595 -38.438 1.00 6.00 273 ASN A CA 1
ATOM 2159 C C . ASN A 1 298 ? -32.334 11.467 -37.864 1.00 5.74 273 ASN A C 1
ATOM 2160 O O . ASN A 1 298 ? -31.157 11.679 -37.604 1.00 5.82 273 ASN A O 1
ATOM 2165 N N . LYS A 1 299 ? -32.913 10.298 -37.671 1.00 5.84 274 LYS A N 1
ATOM 2166 C CA . LYS A 1 299 ? -32.146 9.232 -36.997 1.00 6.13 274 LYS A CA 1
ATOM 2167 C C . LYS A 1 299 ? -30.927 8.792 -37.803 1.00 5.27 274 LYS A C 1
ATOM 2168 O O . LYS A 1 299 ? -29.905 8.448 -37.207 1.00 5.78 274 LYS A O 1
ATOM 2174 N N . GLU A 1 300 ? -31.033 8.781 -39.137 1.00 5.25 275 GLU A N 1
ATOM 2175 C CA . GLU A 1 300 ? -29.916 8.351 -39.980 1.00 5.47 275 GLU A CA 1
ATOM 2176 C C . GLU A 1 300 ? -28.854 9.438 -39.989 1.00 5.27 275 GLU A C 1
ATOM 2177 O O . GLU A 1 300 ? -27.649 9.111 -39.960 1.00 5.54 275 GLU A O 1
ATOM 2183 N N . LEU A 1 301 ? -29.224 10.705 -40.038 1.00 5.25 276 LEU A N 1
ATOM 2184 C CA . LEU A 1 301 ? -28.221 11.798 -39.895 1.00 4.98 276 LEU A CA 1
ATOM 2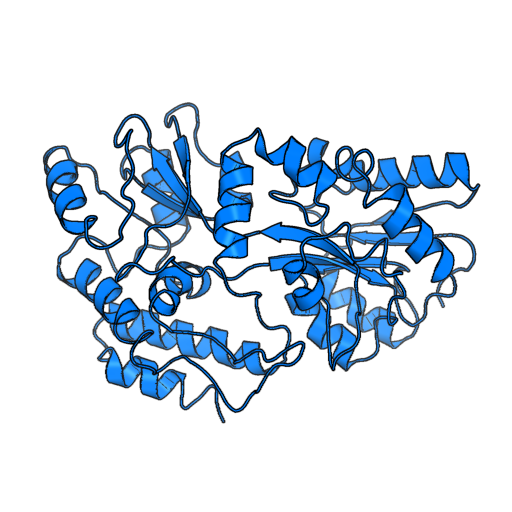185 C C . LEU A 1 301 ? -27.522 11.663 -38.545 1.00 4.57 276 LEU A C 1
ATOM 2186 O O . LEU A 1 301 ? -26.307 11.876 -38.469 1.00 4.97 276 LEU A O 1
ATOM 2191 N N . ALA A 1 302 ? -28.285 11.392 -37.485 1.00 4.50 277 ALA A N 1
ATOM 2192 C CA . ALA A 1 302 ? -27.674 11.286 -36.155 1.00 4.58 277 ALA A CA 1
ATOM 2193 C C . ALA A 1 302 ? -26.674 10.132 -36.112 1.00 4.30 277 ALA A C 1
ATOM 2194 O O . ALA A 1 302 ? -25.584 10.281 -35.533 1.00 4.90 277 ALA A O 1
ATOM 2196 N N . LYS A 1 303 ? -27.024 8.986 -36.661 1.00 4.84 278 LYS A N 1
ATOM 2197 C CA . LYS A 1 303 ? -26.109 7.839 -36.753 1.00 4.95 278 LYS A CA 1
ATOM 2198 C C . LYS A 1 303 ? -24.844 8.218 -37.495 1.00 4.56 278 LYS A C 1
ATOM 2199 O O . LYS A 1 303 ? -23.733 7.876 -37.067 1.00 5.48 278 LYS A O 1
ATOM 2205 N N . GLU A 1 304 ? -24.988 8.887 -38.649 1.00 4.92 279 GLU A N 1
ATOM 2206 C CA . GLU A 1 304 ? -23.840 9.288 -39.449 1.00 5.09 279 GLU A CA 1
ATOM 2207 C C . GLU A 1 304 ? -22.939 10.207 -38.643 1.00 4.94 279 GLU A C 1
ATOM 2208 O O . GLU A 1 304 ? -21.702 10.044 -38.610 1.00 5.03 279 GLU A O 1
ATOM 2214 N N . PHE A 1 305 ? -23.501 11.205 -38.005 1.00 4.79 280 PHE A N 1
ATOM 2215 C CA . PHE A 1 305 ? -22.738 12.160 -37.195 1.00 4.20 280 PHE A CA 1
ATOM 2216 C C . PHE A 1 305 ? -22.017 11.396 -36.079 1.00 4.42 280 PHE A C 1
ATOM 2217 O O . PHE A 1 305 ? -20.804 11.609 -35.858 1.00 5.02 280 PHE A O 1
ATOM 2225 N N . LEU A 1 306 ? -22.725 10.578 -35.327 1.00 4.17 281 LEU A N 1
ATOM 2226 C CA . LEU A 1 306 ? -22.131 9.944 -34.139 1.00 4.23 281 LEU A CA 1
ATOM 2227 C C . LEU A 1 306 ? -21.082 8.942 -34.538 1.00 4.19 281 LEU A C 1
ATOM 2228 O O . LEU A 1 306 ? -19.995 8.933 -33.945 1.00 4.91 281 LEU A O 1
ATOM 2233 N N . GLU A 1 307 ? -21.366 8.069 -35.494 1.00 4.51 282 GLU A N 1
ATOM 2234 C CA . GLU A 1 307 ? -20.395 7.003 -35.825 1.00 4.86 282 GLU A CA 1
ATOM 2235 C C . GLU A 1 307 ? -19.212 7.564 -36.602 1.00 5.33 282 GLU A C 1
ATOM 2236 O O . GLU A 1 307 ? -18.077 7.132 -36.369 1.00 5.82 282 GLU A O 1
ATOM 2242 N N . ASN A 1 308 ? -19.467 8.429 -37.591 1.00 4.87 283 ASN A N 1
ATOM 2243 C CA . ASN A 1 308 ? -18.461 8.736 -38.611 1.00 5.55 283 ASN A CA 1
ATOM 2244 C C . ASN A 1 308 ? -17.855 10.125 -38.484 1.00 5.27 283 ASN A C 1
ATOM 2245 O O . ASN A 1 308 ? -16.926 10.441 -39.249 1.00 6.78 283 ASN A O 1
ATOM 2250 N N . TYR A 1 309 ? -18.329 10.921 -37.529 1.00 5.14 284 TYR A N 1
ATOM 2251 C CA . TYR A 1 309 ? -17.741 12.228 -37.228 1.00 5.56 284 TYR A CA 1
ATOM 2252 C C . TYR A 1 309 ? -17.300 12.274 -35.779 1.00 5.07 284 TYR A C 1
ATOM 2253 O O . TYR A 1 309 ? -16.102 12.558 -35.494 1.00 6.88 284 TYR A O 1
ATOM 2262 N N . LEU A 1 310 ? -18.182 12.030 -34.827 1.00 5.04 285 LEU A N 1
ATOM 2263 C CA . LEU A 1 310 ? -17.784 12.156 -33.420 1.00 4.82 285 LEU A CA 1
ATOM 2264 C C . LEU A 1 310 ? -16.899 11.008 -32.971 1.00 4.62 285 LEU A C 1
ATOM 2265 O O . LEU A 1 310 ? -15.812 11.256 -32.381 1.00 5.17 285 LEU A O 1
ATOM 2270 N N . LEU A 1 311 ? -17.312 9.762 -33.204 1.00 4.80 286 LEU A N 1
ATOM 2271 C CA . LEU A 1 311 ? -16.581 8.584 -32.712 1.00 4.92 286 LEU A CA 1
ATOM 2272 C C . LEU A 1 311 ? -15.477 8.197 -33.711 1.00 4.91 286 LEU A C 1
ATOM 2273 O O . LEU A 1 311 ? -15.403 7.080 -34.223 1.00 5.98 286 LEU A O 1
ATOM 2278 N N . THR A 1 312 ? -14.631 9.176 -33.926 1.00 5.67 287 THR A N 1
ATOM 2279 C CA . THR A 1 312 ? -13.405 9.081 -34.694 1.00 5.79 287 THR A CA 1
ATOM 2280 C C . THR A 1 312 ? -12.289 9.709 -33.861 1.00 5.47 287 THR A C 1
ATOM 2281 O O . THR A 1 312 ? -12.551 10.466 -32.938 1.00 5.76 287 THR A O 1
ATOM 2285 N N . ASP A 1 313 ? -11.048 9.429 -34.210 1.00 5.87 288 ASP A N 1
ATOM 2286 C CA . ASP A 1 313 ? -9.947 10.069 -33.501 1.00 5.79 288 ASP A CA 1
ATOM 2287 C C . ASP A 1 313 ? -10.088 11.594 -33.559 1.00 6.14 288 ASP A C 1
ATOM 2288 O O . ASP A 1 313 ? -9.882 12.271 -32.547 1.00 7.44 288 ASP A O 1
ATOM 2293 N N . GLU A 1 314 ? -10.395 12.132 -34.716 1.00 7.04 289 GLU A N 1
ATOM 2294 C CA . GLU A 1 314 ? -10.475 13.595 -34.862 1.00 8.34 289 GLU A CA 1
ATOM 2295 C C . GLU A 1 314 ? -11.658 14.184 -34.124 1.00 8.03 289 GLU A C 1
ATOM 2296 O O . GLU A 1 314 ? -11.560 15.308 -33.627 1.00 8.79 289 GLU A O 1
ATOM 2302 N N . GLY A 1 315 ? -12.780 13.482 -34.104 1.00 6.54 290 GLY A N 1
ATOM 2303 C CA . GLY A 1 315 ? -13.975 13.990 -33.389 1.00 6.58 290 GLY A CA 1
ATOM 2304 C C . GLY A 1 315 ? -13.758 14.025 -31.897 1.00 5.53 290 GLY A C 1
ATOM 2305 O O . GLY A 1 315 ? -14.016 15.022 -31.226 1.00 6.86 290 GLY A O 1
ATOM 2306 N N . LEU A 1 316 ? -13.290 12.911 -31.351 1.00 5.13 291 LEU A N 1
ATOM 2307 C CA . LEU A 1 316 ? -13.037 12.852 -29.913 1.00 5.44 291 LEU A CA 1
ATOM 2308 C C . LEU A 1 316 ? -11.916 13.799 -29.526 1.00 6.22 291 LEU A C 1
ATOM 2309 O O . LEU A 1 316 ? -11.979 14.393 -28.438 1.00 7.07 291 LEU A O 1
ATOM 2314 N N A GLU A 1 317 ? -10.930 13.985 -30.376 0.50 6.45 292 GLU A N 1
ATOM 2315 N N B GLU A 1 317 ? -10.921 13.988 -30.378 0.50 6.43 292 GLU A N 1
ATOM 2316 C CA A GLU A 1 317 ? -9.833 14.919 -30.052 0.50 7.22 292 GLU A CA 1
ATOM 2317 C CA B GLU A 1 317 ? -9.829 14.926 -30.034 0.50 7.26 292 GLU A CA 1
ATOM 2318 C C A GLU A 1 317 ? -10.412 16.337 -29.916 0.50 8.15 292 GLU A C 1
ATOM 2319 C C B GLU A 1 317 ? -10.419 16.340 -29.907 0.50 8.06 292 GLU A C 1
ATOM 2320 O O A GLU A 1 317 ? -10.026 17.095 -29.012 0.50 9.68 292 GLU A O 1
ATOM 2321 O O B GLU A 1 317 ? -10.034 17.101 -29.007 0.50 9.63 292 GLU A O 1
ATOM 2332 N N . ALA A 1 318 ? -11.337 16.724 -30.790 1.00 8.16 293 ALA A N 1
ATOM 2333 C CA . ALA A 1 318 ? -11.954 18.085 -30.728 1.00 9.67 293 ALA A CA 1
ATOM 2334 C C . ALA A 1 318 ? -12.655 18.271 -29.376 1.00 8.82 293 ALA A C 1
ATOM 2335 O O . ALA A 1 318 ? -12.571 19.349 -28.807 1.00 11.83 293 ALA A O 1
ATOM 2337 N N . VAL A 1 319 ? -13.448 17.298 -28.964 1.00 7.19 294 VAL A N 1
ATOM 2338 C CA . VAL A 1 319 ? -14.173 17.430 -27.702 1.00 6.35 294 VAL A CA 1
ATOM 2339 C C . VAL A 1 319 ? -13.188 17.426 -26.542 1.00 7.29 294 VAL A C 1
ATOM 2340 O O . VAL A 1 319 ? -13.244 18.292 -25.662 1.00 8.37 294 VAL A O 1
ATOM 2344 N N . ASN A 1 320 ? -12.306 16.420 -26.543 1.00 7.65 295 ASN A N 1
ATOM 2345 C CA . ASN A 1 320 ? -11.374 16.227 -25.436 1.00 8.56 295 ASN A CA 1
ATOM 2346 C C . ASN A 1 320 ? -10.425 17.411 -25.259 1.00 8.72 295 ASN A C 1
ATOM 2347 O O . ASN A 1 320 ? -10.091 17.731 -24.086 1.00 10.01 295 ASN A O 1
ATOM 2352 N N . LYS A 1 321 ? -9.975 18.010 -26.350 1.00 9.39 296 LYS A N 1
ATOM 2353 C CA . LYS A 1 321 ? -9.050 19.170 -26.281 1.00 10.43 296 LYS A CA 1
ATOM 2354 C C . LYS A 1 321 ? -9.769 20.341 -25.599 1.00 10.59 296 LYS A C 1
ATOM 2355 O O . LYS A 1 321 ? -9.109 21.190 -25.018 1.00 15.49 296 LYS A O 1
ATOM 2358 N N . ASP A 1 322 ? -11.074 20.435 -25.750 1.00 9.22 297 ASP A N 1
ATOM 2359 C CA . ASP A 1 322 ? -11.871 21.498 -25.109 1.00 9.03 297 ASP A CA 1
ATOM 2360 C C . ASP A 1 322 ? -11.973 21.194 -23.628 1.00 9.75 297 ASP A C 1
ATOM 2361 O O . ASP A 1 322 ? -11.458 21.953 -22.841 1.00 10.70 297 ASP A O 1
ATOM 2366 N N . LYS A 1 323 ? -12.648 20.114 -23.261 1.00 9.46 298 LYS A N 1
ATOM 2367 C CA . LYS A 1 323 ? -12.711 19.659 -21.873 1.00 9.65 298 LYS A CA 1
ATOM 2368 C C . LYS A 1 323 ? -12.477 18.166 -21.841 1.00 9.15 298 LYS A C 1
ATOM 2369 O O . LYS A 1 323 ? -13.099 17.411 -22.557 1.00 9.74 298 LYS A O 1
ATOM 2375 N N . PRO A 1 324 ? -11.550 17.708 -20.997 1.00 11.11 299 PRO A N 1
ATOM 2376 C CA . PRO A 1 324 ? -11.139 16.325 -21.073 1.00 11.06 299 PRO A CA 1
ATOM 2377 C C . PRO A 1 324 ? -12.324 15.392 -20.823 1.00 9.14 299 PRO A C 1
ATOM 2378 O O . PRO A 1 324 ? -13.082 15.593 -19.895 1.00 9.85 299 PRO A O 1
ATOM 2382 N N . LEU A 1 325 ? -12.396 14.320 -21.613 1.00 9.93 300 LEU A N 1
ATOM 2383 C CA . LEU A 1 325 ? -13.426 13.287 -21.402 1.00 8.90 300 LEU A CA 1
ATOM 2384 C C . LEU A 1 325 ? -12.994 12.236 -20.406 1.00 10.09 300 LEU A C 1
ATOM 2385 O O . LEU A 1 325 ? -13.816 11.445 -19.994 1.00 10.79 300 LEU A O 1
ATOM 2390 N N . GLY A 1 326 ? -11.721 12.248 -20.023 1.00 10.21 301 GLY A N 1
ATOM 2391 C CA . GLY A 1 326 ? -11.133 11.149 -19.254 1.00 11.81 301 GLY A CA 1
ATOM 2392 C C . GLY A 1 326 ? -10.699 10.065 -20.198 1.00 8.57 301 GLY A C 1
ATOM 2393 O O . GLY A 1 326 ? -9.973 10.330 -21.148 1.00 11.60 301 GLY A O 1
ATOM 2394 N N . ALA A 1 327 ? -11.137 8.825 -19.987 1.00 6.00 302 ALA A N 1
ATOM 2395 C CA . ALA A 1 327 ? -10.901 7.727 -20.946 1.00 4.71 302 ALA A CA 1
ATOM 2396 C C . ALA A 1 327 ? -12.055 7.762 -21.940 1.00 4.86 302 ALA A C 1
ATOM 2397 O O . ALA A 1 327 ? -13.117 8.338 -21.671 1.00 5.50 302 ALA A O 1
ATOM 2399 N N . VAL A 1 328 ? -11.854 7.138 -23.098 1.00 4.65 303 VAL A N 1
ATOM 2400 C CA . VAL A 1 328 ? -12.887 7.104 -24.130 1.00 4.62 303 VAL A CA 1
ATOM 2401 C C . VAL A 1 328 ? -13.217 5.678 -24.535 1.00 4.60 303 VAL A C 1
ATOM 2402 O O . VAL A 1 328 ? -12.441 4.738 -24.364 1.00 5.43 303 VAL A O 1
ATOM 2406 N N . ALA A 1 329 ? -14.388 5.533 -25.114 1.00 4.67 304 ALA A N 1
ATOM 2407 C CA . ALA A 1 329 ? -14.896 4.226 -25.549 1.00 4.75 304 ALA A CA 1
ATOM 2408 C C . ALA A 1 329 ? -14.237 3.723 -26.834 1.00 4.68 304 ALA A C 1
ATOM 2409 O O . ALA A 1 329 ? -14.249 2.517 -27.088 1.00 5.40 304 ALA A O 1
ATOM 2411 N N . LEU A 1 330 ? -13.765 4.638 -27.649 1.00 4.57 305 LEU A N 1
ATOM 2412 C CA . LEU A 1 330 ? -13.202 4.347 -28.975 1.00 4.41 305 LEU A CA 1
ATOM 2413 C C . LEU A 1 330 ? -11.761 3.864 -28.776 1.00 4.29 305 LEU A C 1
ATOM 2414 O O . LEU A 1 330 ? -10.901 4.640 -28.348 1.00 5.12 305 LEU A O 1
ATOM 2419 N N . LYS A 1 331 ? -11.493 2.593 -29.131 1.00 4.53 306 LYS A N 1
ATOM 2420 C CA . LYS A 1 331 ? -10.180 1.998 -28.865 1.00 4.58 306 LYS A CA 1
ATOM 2421 C C . LYS A 1 331 ? -9.070 2.797 -29.533 1.00 4.93 306 LYS A C 1
ATOM 2422 O O . LYS A 1 331 ? -8.030 3.025 -28.913 1.00 5.43 306 LYS A O 1
ATOM 2428 N N . SER A 1 332 ? -9.219 3.204 -30.792 1.00 5.15 307 SER A N 1
ATOM 2429 C CA . SER A 1 332 ? -8.086 3.812 -31.510 1.00 5.90 307 SER A CA 1
ATOM 2430 C C . SER A 1 332 ? -7.664 5.092 -30.780 1.00 6.08 307 SER A C 1
ATOM 2431 O O . SER A 1 332 ? -6.446 5.397 -30.702 1.00 8.02 307 SER A O 1
ATOM 2434 N N . TYR A 1 333 ? -8.605 5.897 -30.308 1.00 5.17 308 TYR A N 1
ATOM 2435 C CA . TYR A 1 333 ? -8.246 7.169 -29.673 1.00 5.38 308 TYR A CA 1
ATOM 2436 C C . TYR A 1 333 ? -7.826 6.914 -28.216 1.00 4.98 308 TYR A C 1
ATOM 2437 O O . TYR A 1 333 ? -6.893 7.563 -27.747 1.00 6.62 308 TYR A O 1
ATOM 2446 N N . GLU A 1 334 ? -8.463 5.978 -27.524 1.00 4.60 309 GLU A N 1
ATOM 2447 C CA . GLU A 1 334 ? -8.018 5.648 -26.177 1.00 4.71 309 GLU A CA 1
ATOM 2448 C C . GLU A 1 334 ? -6.548 5.239 -26.177 1.00 4.92 309 GLU A C 1
ATOM 2449 O O . GLU A 1 334 ? -5.806 5.572 -25.250 1.00 5.34 309 GLU A O 1
ATOM 2455 N N . GLU A 1 335 ? -6.132 4.459 -27.171 1.00 5.51 310 GLU A N 1
ATOM 2456 C CA . GLU A 1 335 ? -4.777 3.950 -27.227 1.00 7.77 310 GLU A CA 1
ATOM 2457 C C . GLU A 1 335 ? -3.785 5.097 -27.317 1.00 8.75 310 GLU A C 1
ATOM 2458 O O . GLU A 1 335 ? -2.690 4.964 -26.755 1.00 12.41 310 GLU A O 1
ATOM 2464 N N . GLU A 1 336 ? -4.129 6.210 -27.952 1.00 8.36 311 GLU A N 1
ATOM 2465 C CA . GLU A 1 336 ? -3.311 7.447 -27.991 1.00 10.02 311 GLU A CA 1
ATOM 2466 C C . GLU A 1 336 ? -3.428 8.243 -26.684 1.00 7.65 311 GLU A C 1
ATOM 2467 O O . GLU A 1 336 ? -2.427 8.707 -26.154 1.00 8.32 311 GLU A O 1
ATOM 2473 N N . LEU A 1 337 ? -4.669 8.389 -26.188 1.00 6.76 312 LEU A N 1
ATOM 2474 C CA . LEU A 1 337 ? -4.856 9.167 -24.948 1.00 6.41 312 LEU A CA 1
ATOM 2475 C C . LEU A 1 337 ? -4.138 8.537 -23.795 1.00 5.99 312 LEU A C 1
ATOM 2476 O O . LEU A 1 337 ? -3.719 9.239 -22.878 1.00 6.64 312 LEU A O 1
ATOM 2481 N N . ALA A 1 338 ? -3.997 7.208 -23.801 1.00 5.39 313 ALA A N 1
ATOM 2482 C CA . ALA A 1 338 ? -3.385 6.476 -22.695 1.00 5.79 313 ALA A CA 1
ATOM 2483 C C . ALA A 1 338 ? -1.893 6.715 -22.570 1.00 5.15 313 ALA A C 1
ATOM 2484 O O . ALA A 1 338 ? -1.314 6.232 -21.603 1.00 5.61 313 ALA A O 1
ATOM 2486 N N . LYS A 1 339 ? -1.296 7.490 -23.456 1.00 4.96 314 LYS A N 1
ATOM 2487 C CA . LYS A 1 339 ? 0.045 8.057 -23.199 1.00 5.30 314 LYS A CA 1
ATOM 2488 C C . LYS A 1 339 ? 0.052 8.893 -21.918 1.00 4.70 314 LYS A C 1
ATOM 2489 O O . LYS A 1 339 ? 1.115 9.108 -21.345 1.00 5.86 314 LYS A O 1
ATOM 2495 N N . ASP A 1 340 ? -1.116 9.421 -21.532 1.00 4.56 315 ASP A N 1
ATOM 2496 C CA . ASP A 1 340 ? -1.280 10.098 -20.227 1.00 5.08 315 ASP A CA 1
ATOM 2497 C C . ASP A 1 340 ? -1.568 9.014 -19.202 1.00 5.16 315 ASP A C 1
ATOM 2498 O O . ASP A 1 340 ? -2.624 8.344 -19.298 1.00 5.23 315 ASP A O 1
ATOM 2503 N N . PRO A 1 341 ? -0.667 8.754 -18.241 1.00 5.63 316 PRO A N 1
ATOM 2504 C CA . PRO A 1 341 ? -0.876 7.621 -17.339 1.00 5.94 316 PRO A CA 1
ATOM 2505 C C . PRO A 1 341 ? -2.129 7.762 -16.478 1.00 5.31 316 PRO A C 1
ATOM 2506 O O . PRO A 1 341 ? -2.630 6.752 -15.993 1.00 6.06 316 PRO A O 1
ATOM 2510 N N . ARG A 1 342 ? -2.648 8.972 -16.305 1.00 5.22 317 ARG A N 1
ATOM 2511 C CA . ARG A 1 342 ? -3.883 9.162 -15.544 1.00 5.59 317 ARG A CA 1
ATOM 2512 C C . ARG A 1 342 ? -5.069 8.539 -16.286 1.00 5.08 317 ARG A C 1
ATOM 2513 O O . ARG A 1 342 ? -5.955 7.971 -15.687 1.00 5.46 317 ARG A O 1
ATOM 2521 N N . ILE A 1 343 ? -5.072 8.725 -17.609 1.00 5.04 318 ILE A N 1
ATOM 2522 C CA . ILE A 1 343 ? -6.098 8.160 -18.511 1.00 4.98 318 ILE A CA 1
ATOM 2523 C C . ILE A 1 343 ? -5.918 6.656 -18.574 1.00 4.69 318 ILE A C 1
ATOM 2524 O O . ILE A 1 343 ? -6.907 5.901 -18.469 1.00 5.29 318 ILE A O 1
ATOM 2529 N N . ALA A 1 344 ? -4.694 6.186 -18.744 1.00 4.91 319 ALA A N 1
ATOM 2530 C CA . ALA A 1 344 ? -4.432 4.767 -18.759 1.00 5.03 319 ALA A CA 1
ATOM 2531 C C . ALA A 1 344 ? -4.993 4.126 -17.467 1.00 5.20 319 ALA A C 1
ATOM 2532 O O . ALA A 1 344 ? -5.627 3.064 -17.507 1.00 5.63 319 ALA A O 1
ATOM 2534 N N . ALA A 1 345 ? -4.728 4.733 -16.310 1.00 5.34 320 ALA A N 1
ATOM 2535 C CA . ALA A 1 345 ? -5.204 4.188 -15.034 1.00 5.60 320 ALA A CA 1
ATOM 2536 C C . ALA A 1 345 ? -6.712 4.197 -14.989 1.00 5.03 320 ALA A C 1
ATOM 2537 O O . ALA A 1 345 ? -7.323 3.260 -14.455 1.00 5.59 320 ALA A O 1
ATOM 2539 N N . THR A 1 346 ? -7.337 5.244 -15.491 1.00 5.02 321 THR A N 1
ATOM 2540 C CA . THR A 1 346 ? -8.803 5.315 -15.515 1.00 5.16 321 THR A CA 1
ATOM 2541 C C . THR A 1 346 ? -9.373 4.100 -16.238 1.00 4.64 321 THR A C 1
ATOM 2542 O O . THR A 1 346 ? -10.319 3.483 -15.756 1.00 5.00 321 THR A O 1
ATOM 2546 N N . MET A 1 347 ? -8.845 3.828 -17.422 1.00 5.11 322 MET A N 1
ATOM 2547 C CA . MET A 1 347 ? -9.340 2.702 -18.206 1.00 5.06 322 MET A CA 1
ATOM 2548 C C . MET A 1 347 ? -9.022 1.389 -17.528 1.00 5.09 322 MET A C 1
ATOM 2549 O O . MET A 1 347 ? -9.850 0.468 -17.566 1.00 5.37 322 MET A O 1
ATOM 2554 N N . GLU A 1 348 ? -7.832 1.244 -16.948 1.00 4.93 323 GLU A N 1
ATOM 2555 C CA . GLU A 1 348 ? -7.469 0.012 -16.276 1.00 5.46 323 GLU A CA 1
ATOM 2556 C C . GLU A 1 348 ? -8.470 -0.258 -15.139 1.00 4.87 323 GLU A C 1
ATOM 2557 O O . GLU A 1 348 ? -8.971 -1.396 -14.978 1.00 5.38 323 GLU A O 1
ATOM 2563 N N . ASN A 1 349 ? -8.757 0.756 -14.320 1.00 4.54 324 ASN A N 1
ATOM 2564 C CA . ASN A 1 349 ? -9.730 0.600 -13.245 1.00 4.68 324 ASN A CA 1
ATOM 2565 C C . ASN A 1 349 ? -11.127 0.338 -13.799 1.00 4.99 324 ASN A C 1
ATOM 2566 O O . ASN A 1 349 ? -11.870 -0.476 -13.223 1.00 5.46 324 ASN A O 1
ATOM 2571 N N . ALA A 1 350 ? -11.504 1.011 -14.876 1.00 4.66 325 ALA A N 1
ATOM 2572 C CA . ALA A 1 350 ? -12.832 0.800 -15.441 1.00 5.05 325 ALA A CA 1
ATOM 2573 C C . ALA A 1 350 ? -12.988 -0.646 -15.923 1.00 5.33 325 ALA A C 1
ATOM 2574 O O . ALA A 1 350 ? -14.052 -1.261 -15.708 1.00 6.20 325 ALA A O 1
ATOM 2576 N N . GLN A 1 351 ? -11.981 -1.214 -16.579 1.00 5.31 326 GLN A N 1
ATOM 2577 C CA . GLN A 1 351 ? -12.077 -2.576 -17.090 1.00 6.02 326 GLN A CA 1
ATOM 2578 C C . GLN A 1 351 ? -12.159 -3.590 -15.948 1.00 5.36 326 GLN A C 1
ATOM 2579 O O . GLN A 1 351 ? -12.678 -4.688 -16.168 1.00 6.85 326 GLN A O 1
ATOM 2585 N N . LYS A 1 352 ? -11.593 -3.266 -14.792 1.00 5.21 327 LYS A N 1
ATOM 2586 C CA . LYS A 1 352 ? -11.718 -4.095 -13.596 1.00 5.48 327 LYS A CA 1
ATOM 2587 C C . LYS A 1 352 ? -13.012 -3.883 -12.836 1.00 5.57 327 LYS A C 1
ATOM 2588 O O . LYS A 1 352 ? -13.316 -4.667 -11.947 1.00 7.88 327 LYS A O 1
ATOM 2594 N N . GLY A 1 353 ? -13.752 -2.836 -13.185 1.00 6.14 328 GLY A N 1
ATOM 2595 C CA . GLY A 1 353 ? -14.907 -2.403 -12.406 1.00 6.01 328 GLY A CA 1
ATOM 2596 C C . GLY A 1 353 ? -16.236 -2.944 -12.906 1.00 5.68 328 GLY A C 1
ATOM 2597 O O . GLY A 1 353 ? -16.294 -3.932 -13.628 1.00 9.10 328 GLY A O 1
ATOM 2598 N N . GLU A 1 354 ? -17.285 -2.305 -12.411 1.00 6.45 329 GLU A N 1
ATOM 2599 C CA . GLU A 1 354 ? -18.689 -2.738 -12.522 1.00 8.31 329 GLU A CA 1
ATOM 2600 C C . GLU A 1 354 ? -19.417 -1.594 -13.244 1.00 7.44 329 GLU A C 1
ATOM 2601 O O . GLU A 1 354 ? -19.539 -0.521 -12.700 1.00 6.97 329 GLU A O 1
ATOM 2607 N N . ILE A 1 355 ? -19.924 -1.809 -14.432 1.00 7.93 330 ILE A N 1
ATOM 2608 C CA . ILE A 1 355 ? -20.806 -0.813 -15.077 1.00 7.31 330 ILE A CA 1
ATOM 2609 C C . ILE A 1 355 ? -21.927 -0.499 -14.103 1.00 6.79 330 ILE A C 1
ATOM 2610 O O . ILE A 1 355 ? -22.565 -1.392 -13.538 1.00 7.99 330 ILE A O 1
ATOM 2615 N N A MET A 1 356 ? -22.237 0.782 -13.922 0.50 6.63 331 MET A N 1
ATOM 2616 N N B MET A 1 356 ? -22.225 0.769 -13.953 0.50 6.64 331 MET A N 1
ATOM 2617 C CA A MET A 1 356 ? -23.349 1.125 -13.027 0.50 7.57 331 MET A CA 1
ATOM 2618 C CA B MET A 1 356 ? -23.313 1.144 -13.062 0.50 7.75 331 MET A CA 1
ATOM 2619 C C A MET A 1 356 ? -24.619 0.582 -13.645 0.50 7.60 331 MET A C 1
ATOM 2620 C C B MET A 1 356 ? -24.617 0.605 -13.637 0.50 7.57 331 MET A C 1
ATOM 2621 O O A MET A 1 356 ? -24.960 0.896 -14.801 0.50 8.25 331 MET A O 1
ATOM 2622 O O B MET A 1 356 ? -24.964 0.911 -14.792 0.50 8.23 331 MET A O 1
ATOM 2631 N N . PRO A 1 357 ? -25.413 -0.211 -12.914 1.00 7.44 332 PRO A N 1
ATOM 2632 C CA . PRO A 1 357 ? -26.657 -0.670 -13.493 1.00 7.92 332 PRO A CA 1
ATOM 2633 C C . PRO A 1 357 ? -27.616 0.483 -13.797 1.00 8.76 332 PRO A C 1
ATOM 2634 O O . PRO A 1 357 ? -27.729 1.430 -13.051 1.00 11.36 332 PRO A O 1
ATOM 2638 N N . ASN A 1 358 ? -28.327 0.353 -14.921 1.00 9.39 333 ASN A N 1
ATOM 2639 C CA . ASN A 1 358 ? -29.272 1.344 -15.464 1.00 10.83 333 ASN A CA 1
ATOM 2640 C C . ASN A 1 358 ? -30.725 1.050 -15.144 1.00 10.41 333 ASN A C 1
ATOM 2641 O O . ASN A 1 358 ? -31.594 1.704 -15.629 1.00 15.75 333 ASN A O 1
ATOM 2646 N N . ILE A 1 359 ? -30.972 0.080 -14.330 1.00 9.89 334 ILE A N 1
ATOM 2647 C CA . ILE A 1 359 ? -32.321 -0.407 -14.034 1.00 10.27 334 ILE A CA 1
ATOM 2648 C C . ILE A 1 359 ? -32.894 0.409 -12.886 1.00 10.60 334 ILE A C 1
ATOM 2649 O O . ILE A 1 359 ? -32.184 0.978 -12.038 1.00 11.35 334 ILE A O 1
ATOM 2654 N N . PRO A 1 360 ? -34.234 0.428 -12.741 1.00 13.31 335 PRO A N 1
ATOM 2655 C CA . PRO A 1 360 ? -34.823 1.267 -11.708 1.00 14.11 335 PRO A CA 1
ATOM 2656 C C . PRO A 1 360 ? -34.507 0.869 -10.268 1.00 14.19 335 PRO A C 1
ATOM 2657 O O . PRO A 1 360 ? -34.390 1.724 -9.395 1.00 17.40 335 PRO A O 1
ATOM 2661 N N . GLN A 1 361 ? -34.193 -0.406 -10.078 1.00 15.36 336 GLN A N 1
ATOM 2662 C CA . GLN A 1 361 ? -33.873 -0.974 -8.754 1.00 15.98 336 GLN A CA 1
ATOM 2663 C C . GLN A 1 361 ? -32.540 -0.368 -8.263 1.00 15.61 336 GLN A C 1
ATOM 2664 O O . GLN A 1 361 ? -32.257 -0.454 -7.068 1.00 16.87 336 GLN A O 1
ATOM 2670 N N . MET A 1 362 ? -31.698 0.208 -9.120 1.00 12.61 337 MET A N 1
ATOM 2671 C CA . MET A 1 362 ? -30.418 0.774 -8.636 1.00 13.11 337 MET A CA 1
ATOM 2672 C C . MET A 1 362 ? -30.689 1.941 -7.682 1.00 14.17 337 MET A C 1
ATOM 2673 O O . MET A 1 362 ? -29.873 2.183 -6.836 1.00 17.39 337 MET A O 1
ATOM 2678 N N . SER A 1 363 ? -31.858 2.573 -7.777 1.00 19.99 338 SER A N 1
ATOM 2679 C CA . SER A 1 363 ? -32.178 3.688 -6.888 1.00 22.01 338 SER A CA 1
ATOM 2680 C C . SER A 1 363 ? -32.265 3.140 -5.451 1.00 19.77 338 SER A C 1
ATOM 2681 O O . SER A 1 363 ? -31.722 3.770 -4.497 1.00 27.30 338 SER A O 1
ATOM 2684 N N . ALA A 1 364 ? -32.761 1.921 -5.289 1.00 12.39 339 ALA A N 1
ATOM 2685 C CA . ALA A 1 364 ? -32.807 1.328 -3.937 1.00 11.38 339 ALA A CA 1
ATOM 2686 C C . ALA A 1 364 ? -31.397 1.003 -3.425 1.00 9.97 339 ALA A C 1
ATOM 2687 O O . ALA A 1 364 ? -31.142 1.102 -2.226 1.00 10.81 339 ALA A O 1
ATOM 2689 N N . PHE A 1 365 ? -30.525 0.578 -4.315 1.00 11.17 340 PHE A N 1
ATOM 2690 C CA . PHE A 1 365 ? -29.148 0.198 -3.933 1.00 11.01 340 PHE A CA 1
ATOM 2691 C C . PHE A 1 365 ? -28.495 1.403 -3.271 1.00 10.82 340 PHE A C 1
ATOM 2692 O O . PHE A 1 365 ? -27.833 1.308 -2.209 1.00 10.86 340 PHE A O 1
ATOM 2700 N N . TRP A 1 366 ? -28.485 2.537 -3.958 1.00 14.41 341 TRP A N 1
ATOM 2701 C CA . TRP A 1 366 ? -27.668 3.677 -3.529 1.00 14.27 341 TRP A CA 1
ATOM 2702 C C . TRP A 1 366 ? -28.025 4.002 -2.092 1.00 13.74 341 TRP A C 1
ATOM 2703 O O . TRP A 1 366 ? -27.162 4.156 -1.188 1.00 14.66 341 TRP A O 1
ATOM 2714 N N . TYR A 1 367 ? -29.290 4.114 -1.832 1.00 14.26 342 TYR A N 1
ATOM 2715 C CA . TYR A 1 367 ? -29.650 4.634 -0.490 1.00 13.94 342 TYR A CA 1
ATOM 2716 C C . TYR A 1 367 ? -29.486 3.569 0.628 1.00 13.70 342 TYR A C 1
ATOM 2717 O O . TYR A 1 367 ? -29.034 3.835 1.772 1.00 13.40 342 TYR A O 1
ATOM 2726 N N . ALA A 1 368 ? -29.734 2.331 0.286 1.00 9.90 343 ALA A N 1
ATOM 2727 C CA . ALA A 1 368 ? -29.546 1.232 1.223 1.00 8.57 343 ALA A CA 1
ATOM 2728 C C . ALA A 1 368 ? -28.074 1.021 1.562 1.00 8.20 343 ALA A C 1
ATOM 2729 O O . ALA A 1 368 ? -27.718 0.853 2.758 1.00 8.23 343 ALA A O 1
ATOM 2731 N N . VAL A 1 369 ? -27.205 1.038 0.564 1.00 8.36 344 VAL A N 1
ATOM 2732 C CA . VAL A 1 369 ? -25.780 0.816 0.812 1.00 7.78 344 VAL A CA 1
ATOM 2733 C C . VAL A 1 369 ? -25.186 2.064 1.477 1.00 7.87 344 VAL A C 1
ATOM 2734 O O . VAL A 1 369 ? -24.325 1.965 2.359 1.00 7.62 344 VAL A O 1
ATOM 2738 N N . ARG A 1 370 ? -25.695 3.252 1.172 1.00 8.29 345 ARG A N 1
ATOM 2739 C CA . ARG A 1 370 ? -25.184 4.456 1.843 1.00 8.43 345 ARG A CA 1
ATOM 2740 C C . ARG A 1 370 ? -25.390 4.310 3.360 1.00 9.00 345 ARG A C 1
ATOM 2741 O O . ARG A 1 370 ? -24.487 4.584 4.161 1.00 9.29 345 ARG A O 1
ATOM 2749 N N . THR A 1 371 ? -26.590 3.937 3.748 1.00 8.71 346 THR A N 1
ATOM 2750 C CA . THR A 1 371 ? -26.945 3.777 5.155 1.00 9.64 346 THR A CA 1
ATOM 2751 C C . THR A 1 371 ? -26.097 2.679 5.801 1.00 8.31 346 THR A C 1
ATOM 2752 O O . THR A 1 371 ? -25.588 2.839 6.919 1.00 8.79 346 THR A O 1
ATOM 2756 N N . ALA A 1 372 ? -25.932 1.574 5.095 1.00 8.11 347 ALA A N 1
ATOM 2757 C CA . ALA A 1 372 ? -25.160 0.445 5.636 1.00 7.91 347 ALA A CA 1
ATOM 2758 C C . ALA A 1 372 ? -23.726 0.854 5.946 1.00 7.89 347 ALA A C 1
ATOM 2759 O O . ALA A 1 372 ? -23.204 0.528 7.010 1.00 8.23 347 ALA A O 1
ATOM 2761 N N . VAL A 1 373 ? -23.099 1.547 5.007 1.00 7.65 348 VAL A N 1
ATOM 2762 C CA . VAL A 1 373 ? -21.671 1.895 5.213 1.00 8.05 348 VAL A CA 1
ATOM 2763 C C . VAL A 1 373 ? -21.543 2.922 6.326 1.00 8.06 348 VAL A C 1
ATOM 2764 O O . VAL A 1 373 ? -20.678 2.780 7.209 1.00 9.33 348 VAL A O 1
ATOM 2768 N N . ILE A 1 374 ? -22.403 3.939 6.308 1.00 8.80 349 ILE A N 1
ATOM 2769 C CA . ILE A 1 374 ? -22.351 4.948 7.389 1.00 9.87 349 ILE A CA 1
ATOM 2770 C C . ILE A 1 374 ? -22.585 4.268 8.737 1.00 8.96 349 ILE A C 1
ATOM 2771 O O . ILE A 1 374 ? -21.850 4.539 9.706 1.00 10.26 349 ILE A O 1
ATOM 2776 N N . ASN A 1 375 ? -23.559 3.379 8.843 1.00 8.80 350 ASN A N 1
ATOM 2777 C CA . ASN A 1 375 ? -23.859 2.736 10.146 1.00 9.21 350 ASN A CA 1
ATOM 2778 C C . ASN A 1 375 ? -22.740 1.781 10.574 1.00 8.61 350 ASN A C 1
ATOM 2779 O O . ASN A 1 375 ? -22.443 1.705 11.782 1.00 9.80 350 ASN A O 1
ATOM 2784 N N . ALA A 1 376 ? -22.153 1.042 9.657 1.00 7.91 351 ALA A N 1
ATOM 2785 C CA . ALA A 1 376 ? -21.052 0.138 10.008 1.00 8.24 351 ALA A CA 1
ATOM 2786 C C . ALA A 1 376 ? -19.826 0.957 10.449 1.00 8.49 351 ALA A C 1
ATOM 2787 O O . ALA A 1 376 ? -19.156 0.625 11.452 1.00 9.15 351 ALA A O 1
ATOM 2789 N N . ALA A 1 377 ? -19.548 2.041 9.741 1.00 8.80 352 ALA A N 1
ATOM 2790 C CA . ALA A 1 377 ? -18.362 2.869 10.046 1.00 9.71 352 ALA A CA 1
ATOM 2791 C C . ALA A 1 377 ? -18.525 3.590 11.377 1.00 10.73 352 ALA A C 1
ATOM 2792 O O . ALA A 1 377 ? -17.532 3.881 12.009 1.00 12.30 352 ALA A O 1
ATOM 2794 N N . SER A 1 378 ? -19.754 3.980 11.740 1.00 12.18 353 SER A N 1
ATOM 2795 C CA . SER A 1 378 ? -20.036 4.734 12.990 1.00 12.67 353 SER A CA 1
ATOM 2796 C C . SER A 1 378 ? -20.153 3.808 14.187 1.00 13.18 353 SER A C 1
ATOM 2797 O O . SER A 1 378 ? -20.110 4.294 15.318 1.00 16.32 353 SER A O 1
ATOM 2800 N N . GLY A 1 379 ? -20.298 2.502 13.943 1.00 13.15 354 GLY A N 1
ATOM 2801 C CA . GLY A 1 379 ? -20.531 1.496 15.006 1.00 14.14 354 GLY A CA 1
ATOM 2802 C C . GLY A 1 379 ? -22.015 1.371 15.344 1.00 12.42 354 GLY A C 1
ATOM 2803 O O . GLY A 1 379 ? -22.370 0.525 16.207 1.00 13.24 354 GLY A O 1
ATOM 2804 N N . ARG A 1 380 ? -22.919 2.085 14.681 1.00 12.89 355 ARG A N 1
ATOM 2805 C CA . ARG A 1 380 ? -24.356 1.907 14.946 1.00 12.03 355 ARG A CA 1
ATOM 2806 C C . ARG A 1 380 ? -24.807 0.472 14.667 1.00 11.05 355 ARG A C 1
ATOM 2807 O O . ARG A 1 380 ? -25.663 -0.079 15.410 1.00 13.22 355 ARG A O 1
ATOM 2815 N N . GLN A 1 381 ? -24.335 -0.068 13.566 1.00 9.42 356 GLN A N 1
ATOM 2816 C CA . GLN A 1 381 ? -24.630 -1.451 13.162 1.00 9.33 356 GLN A CA 1
ATOM 2817 C C . GLN A 1 381 ? -23.336 -2.256 13.040 1.00 8.31 356 GLN A C 1
ATOM 2818 O O . GLN A 1 381 ? -22.315 -1.681 12.651 1.00 9.40 356 GLN A O 1
ATOM 2824 N N . THR A 1 382 ? -23.407 -3.559 13.272 1.00 7.71 357 THR A N 1
ATOM 2825 C CA . THR A 1 382 ? -22.312 -4.449 12.873 1.00 8.21 357 THR A CA 1
ATOM 2826 C C . THR A 1 382 ? -22.296 -4.511 11.349 1.00 7.62 357 THR A C 1
ATOM 2827 O O . THR A 1 382 ? -23.281 -4.226 10.668 1.00 7.97 357 THR A O 1
ATOM 2831 N N . VAL A 1 383 ? -21.150 -4.929 10.822 1.00 8.64 358 VAL A N 1
ATOM 2832 C CA . VAL A 1 383 ? -21.055 -5.130 9.371 1.00 8.36 358 VAL A CA 1
ATOM 2833 C C . VAL A 1 383 ? -22.126 -6.091 8.886 1.00 8.37 358 VAL A C 1
ATOM 2834 O O . VAL A 1 383 ? -22.795 -5.836 7.886 1.00 8.37 358 VAL A O 1
ATOM 2838 N N . ASP A 1 384 ? -22.274 -7.199 9.620 1.00 9.37 359 ASP A N 1
ATOM 2839 C CA . ASP A 1 384 ? -23.195 -8.255 9.134 1.00 10.86 359 ASP A CA 1
ATOM 2840 C C . ASP A 1 384 ? -24.616 -7.725 9.114 1.00 9.89 359 ASP A C 1
ATOM 2841 O O . ASP A 1 384 ? -25.354 -7.990 8.141 1.00 10.49 359 ASP A O 1
ATOM 2846 N N . GLU A 1 385 ? -25.023 -7.013 10.157 1.00 9.39 360 GLU A N 1
ATOM 2847 C CA . GLU A 1 385 ? -26.413 -6.519 10.195 1.00 9.87 360 GLU A CA 1
ATOM 2848 C C . GLU A 1 385 ? -26.600 -5.405 9.168 1.00 8.37 360 GLU A C 1
ATOM 2849 O O . GLU A 1 385 ? -27.663 -5.309 8.549 1.00 9.39 360 GLU A O 1
ATOM 2855 N N . ALA A 1 386 ? -25.610 -4.520 9.058 1.00 7.83 361 ALA A N 1
ATOM 2856 C CA . ALA A 1 386 ? -25.714 -3.422 8.097 1.00 7.55 361 ALA A CA 1
ATOM 2857 C C . ALA A 1 386 ? -25.962 -3.961 6.675 1.00 7.15 361 ALA A C 1
ATOM 2858 O O . ALA A 1 386 ? -26.874 -3.475 5.975 1.00 7.65 361 ALA A O 1
ATOM 2860 N N . LEU A 1 387 ? -25.162 -4.919 6.275 1.00 7.16 362 LEU A N 1
ATOM 2861 C CA . LEU A 1 387 ? -25.299 -5.412 4.899 1.00 7.77 362 LEU A CA 1
ATOM 2862 C C . LEU A 1 387 ? -26.535 -6.286 4.760 1.00 7.96 362 LEU A C 1
ATOM 2863 O O . LEU A 1 387 ? -27.149 -6.260 3.685 1.00 7.98 362 LEU A O 1
ATOM 2868 N N . LYS A 1 388 ? -26.893 -7.124 5.753 1.00 8.33 363 LYS A N 1
ATOM 2869 C CA . LYS A 1 388 ? -28.136 -7.927 5.646 1.00 9.36 363 LYS A CA 1
ATOM 2870 C C . LYS A 1 388 ? -29.314 -6.955 5.436 1.00 8.92 363 LYS A C 1
ATOM 2871 O O . LYS A 1 388 ? -30.182 -7.198 4.616 1.00 8.48 363 LYS A O 1
ATOM 2877 N N . ASP A 1 389 ? -29.353 -5.861 6.186 1.00 8.32 364 ASP A N 1
ATOM 2878 C CA . ASP A 1 389 ? -30.469 -4.919 6.049 1.00 8.88 364 ASP A CA 1
ATOM 2879 C C . ASP A 1 389 ? -30.484 -4.294 4.652 1.00 8.34 364 ASP A C 1
ATOM 2880 O O . ASP A 1 389 ? -31.562 -4.104 4.062 1.00 10.11 364 ASP A O 1
ATOM 2885 N N . ALA A 1 390 ? -29.337 -3.864 4.171 1.00 7.45 365 ALA A N 1
ATOM 2886 C CA . ALA A 1 390 ? -29.232 -3.261 2.858 1.00 7.38 365 ALA A CA 1
ATOM 2887 C C . ALA A 1 390 ? -29.702 -4.241 1.784 1.00 7.50 365 ALA A C 1
ATOM 2888 O O . ALA A 1 390 ? -30.555 -3.888 0.939 1.00 8.10 365 ALA A O 1
ATOM 2890 N N . GLN A 1 391 ? -29.192 -5.454 1.827 1.00 7.50 366 GLN A N 1
ATOM 2891 C CA . GLN A 1 391 ? -29.566 -6.510 0.861 1.00 8.14 366 GLN A CA 1
ATOM 2892 C C . GLN A 1 391 ? -31.076 -6.695 0.856 1.00 9.23 366 GLN A C 1
ATOM 2893 O O . GLN A 1 391 ? -31.716 -6.830 -0.205 1.00 9.34 366 GLN A O 1
ATOM 2899 N N A THR A 1 392 ? -31.637 -6.796 2.056 0.50 8.77 367 THR A N 1
ATOM 2900 N N B THR A 1 392 ? -31.642 -6.855 2.051 0.50 9.69 367 THR A N 1
ATOM 2901 C CA A THR A 1 392 ? -33.027 -7.193 2.275 0.50 8.45 367 THR A CA 1
ATOM 2902 C CA B THR A 1 392 ? -33.056 -7.221 2.206 0.50 10.97 367 THR A CA 1
ATOM 2903 C C A THR A 1 392 ? -33.912 -6.086 1.739 0.50 9.72 367 THR A C 1
ATOM 2904 C C B THR A 1 392 ? -33.864 -6.074 1.638 0.50 10.28 367 THR A C 1
ATOM 2905 O O A THR A 1 392 ? -35.062 -6.369 1.244 0.50 11.39 367 THR A O 1
ATOM 2906 O O B THR A 1 392 ? -34.885 -6.369 0.955 0.50 11.30 367 THR A O 1
ATOM 2913 N N A ARG A 1 393 ? -33.476 -4.836 1.776 0.50 10.19 368 ARG A N 1
ATOM 2914 N N B ARG A 1 393 ? -33.478 -4.814 1.834 0.50 10.57 368 ARG A N 1
ATOM 2915 C CA A ARG A 1 393 ? -34.241 -3.708 1.201 0.50 11.33 368 ARG A CA 1
ATOM 2916 C CA B ARG A 1 393 ? -34.184 -3.660 1.230 0.50 12.01 368 ARG A CA 1
ATOM 2917 C C A ARG A 1 393 ? -34.140 -3.728 -0.326 0.50 10.58 368 ARG A C 1
ATOM 2918 C C B ARG A 1 393 ? -34.135 -3.747 -0.303 0.50 10.56 368 ARG A C 1
ATOM 2919 O O A ARG A 1 393 ? -35.154 -3.494 -1.025 0.50 13.23 368 ARG A O 1
ATOM 2920 O O B ARG A 1 393 ? -35.166 -3.526 -0.985 0.50 13.28 368 ARG A O 1
ATOM 2935 N N . ILE A 1 394 ? -32.954 -3.999 -0.875 1.00 9.09 369 ILE A N 1
ATOM 2936 C CA . ILE A 1 394 ? -32.736 -3.882 -2.343 1.00 9.11 369 ILE A CA 1
ATOM 2937 C C . ILE A 1 394 ? -33.482 -4.998 -3.075 1.00 9.14 369 ILE A C 1
ATOM 2938 O O . ILE A 1 394 ? -33.969 -4.744 -4.183 1.00 10.61 369 ILE A O 1
ATOM 2943 N N . THR A 1 395 ? -33.634 -6.177 -2.473 1.00 9.46 370 THR A N 1
ATOM 2944 C CA . THR A 1 395 ? -34.333 -7.297 -3.168 1.00 8.98 370 THR A CA 1
ATOM 2945 C C . THR A 1 395 ? -35.842 -7.286 -2.947 1.00 11.02 370 THR A C 1
ATOM 2946 O O . THR A 1 395 ? -36.506 -8.134 -3.496 1.00 16.92 370 THR A O 1
ATOM 2950 N N . LYS A 1 396 ? -36.368 -6.323 -2.199 1.00 12.68 371 LYS A N 1
ATOM 2951 C CA . LYS A 1 396 ? -37.839 -6.178 -2.068 1.00 17.18 371 LYS A CA 1
ATOM 2952 C C . LYS A 1 396 ? -38.469 -5.764 -3.401 1.00 20.58 371 LYS A C 1
ATOM 2953 O O . LYS A 1 396 ? -39.665 -5.881 -3.582 1.00 33.90 371 LYS A O 1
#

Solvent-accessible surface area: 15599 Å² total; per-residue (Å²): 175,19,119,135,41,28,0,31,0,26,3,40,36,94,59,1,55,107,3,1,29,108,4,0,122,103,0,61,91,90,57,62,38,112,4,37,30,73,77,31,107,150,0,36,84,78,0,36,124,49,9,76,87,12,44,22,0,0,0,0,3,41,33,1,50,79,0,0,47,7,17,124,78,49,12,13,12,100,11,86,10,89,138,65,11,36,96,108,2,30,96,36,0,14,40,2,0,52,26,139,51,110,28,10,0,1,0,3,5,0,61,0,0,2,0,0,26,7,84,109,48,14,105,122,22,5,150,42,2,77,67,2,32,58,34,3,141,119,16,94,95,92,66,62,16,0,2,38,2,9,5,42,71,3,34,19,0,0,2,1,0,0,2,40,32,5,68,0,5,80,67,54,110,23,60,50,45,79,171,43,10,1,0,38,46,85,5,0,65,26,0,0,57,34,0,6,58,4,21,142,93,161,17,17,89,28,109,10,50,65,76,90,3,38,44,6,3,23,133,12,79,0,0,0,8,2,10,0,20,105,6,17,110,90,18,59,98,109,62,2,80,31,6,10,35,54,4,1,36,9,110,60,80,39,2,55,0,1,0,3,0,17,0,0,0,5,1,40,42,2,62,4,73,134,44,0,64,68,0,0,14,78,23,1,3,36,54,112,3,0,92,15,6,24,109,58,70,104,20,2,0,0,0,5,65,56,22,4,114,94,22,34,170,39,92,70,11,37,9,0,12,82,1,3,101,72,24,30,25,19,4,11,24,87,56,8,70,33,0,64,136,2,0,83,64,2,2,54,16,4,13,77,59,194,39,89,19,79,75,1,0,93,72,4,26,68,115,4,58,207

B-factor: mean 11.69, std 7.96, range [3.88, 91.28]

InterPro domains:
  IPR006059 Bacterial-type extracellular solute-binding protein [PF01547] (46-314)
  IPR006060 Maltose/Cyclodextrin ABC transporter, substrate-binding protein [PR00181] (36-54)
  IPR006060 Maltose/Cyclodextrin ABC transporter, substrate-binding protein [PR00181] (70-88)
  IPR006060 Maltose/Cyclodextrin ABC transporter, substrate-binding protein [PR00181] (130-149)
  IPR006060 Maltose/Cyclodextrin ABC transporter, substrate-binding protein [PR00181] (151-170)
  IPR006060 Maltose/Cyclodextrin ABC transporter, substrate-binding protein [PR00181] (171-190)
  IPR006060 Maltose/Cyclodextrin ABC transporter, substrate-binding protein [PR00181] (233-252)
  IPR006060 Maltose/Cyclodextrin ABC transporter, substrate-binding protein [PR00181] (299-320)
  IPR006060 Maltose/Cyclodextrin ABC transporter, substrate-binding protein [PR00181] (357-376)
  IPR006061 Solute-binding family 1, conserved site [PS01037] (133-150)

Nearest PDB structures (foldseek):
  9clc-assembly1_A  TM=1.000E+00  e=1.894E-76  Escherichia coli
  9cld-assembly1_A  TM=9.998E-01  e=4.919E-76  Escherichia coli
  1fqb-assembly1_A  TM=9.985E-01  e=8.415E-76  Escherichia coli
  8dx4-assembly3_C  TM=9.964E-01  e=3.015E-74  Escherichia coli
  3o3u-assembly1_N  TM=8.370E-01  e=6.949E-74  Escherichia coli

GO terms:
  GO:0042597 periplasmic space (C, EXP)
  GO:0005515 protein binding (F, IPI)
  GO:0030288 outer membrane-bounded periplasmic space (C, IDA)
  GO:0015768 maltose transport (P, IDA)
  GO:1901982 maltose binding (F, IDA)
  GO:0034289 detection of maltose stimulus (P, IMP)
  GO:0042956 maltodextrin transmembrane transport (P, IMP)
  GO:0015768 maltose transport (P, IMP)
  GO:0060326 cell chemotaxis (P, IMP)
  GO:0042597 periplasmic space (C, IDA)
  GO:0006974 DNA damage response (P, IEP)
  GO:0015768 maltose transport (P, IGI)
  GO:0043190 ATP-binding cassette (ABC) transporter complex (C, IGI)
  GO:0055052 ATP-binding cassette (ABC) transporter complex, substrate-binding subunit-containing (C, IGI)
  GO:0008643 carbohydrate transport (P, IGI)
  GO:0042956 maltodextrin transmembrane transport (P, IDA)
  GO:0016020 membrane (C, IDA)

Radius of gyration: 21.44 Å; Cα contacts (8 Å, |Δi|>4): 802; chains: 1; bounding box: 52×37×61 Å

Organism: Escherichia coli (strain K12) (NCBI:txid83333)

Sequence (370 aa):
KKIEEEGKKLVIWINGDKGYNGLAEVGKKFEKDTGIKVTVEHPDKLEEKFPQVAATGDGPDIIFWAHDRFGGYAQSGLLAEITPDKKAFQDKKLYPFTWDAVRYNGKLIAYPIAVEALSLIYNKDLLPNPPKTWEEEIPALDKELKAKGKSALMMFNLQEPYFTWPLIAADGGYAFKYENGKYDIKDVGVDNAGAKKAGLTFLVDLIKNKHMNADTDYSIAEAAFNKGETAMTINGPWAWSNIDTSKVNYGVTVLPTFKGQPSKPFVGVLSAGINAASPNKELAKEFLENYLLTDEGLEEAVNKDKPLGAVALKSYEEELAKDPRIAATMENAQKGEIMMPNIPQMSAFWYAVRTAVINAASGRQTVDEALKDAQTTRRITK

Foldseek 3Di:
DEDPQAFEEEEAPQFLQVLLLVLQVVLCVPPVHGYHYDHDPPVLVVLLVQLLVLGDGQKYKDWLLSVQVCVVSVFFDQDDDDPVLCVQFDVVQQLSQAYPRTRGWAFWFKKWKWKKFFCVLPVPQDQAPVCQVVSQVVVVVVQAAAEAEALQFVLQLQLQLPFQPADAFDADPNDTDLQHGRQQDPSNLVSLVSVLVCCVVPSYPLPGHHVNRQVCQLQVRYGIYMDMPVCPVVRNVVHGPMDTAFHHHYPPGGRAHEMITTTMGGTSSDPCSVVVSCSVRPRCLDLSNVCSRCVSPNRQATRRVVNNVVVVVRVNSVRRVVNNVSHDHQDNHPLSVLLRVLVSQLSSCCNVVVDPNNVSRVRSVVRSSD

Secondary structure (DSSP, 8-state):
-PPTTSEEEE--TTS-HHHHHHHHHHHHHHHS--EEEE--TTHHHHHHHHHTTT-S-SEEEEEHHHHHHHHHTT-BPPP---HHHHTTB-HHHHHHTEETTEE-SEEEEEE--EEEEETTT-SS--SBGGGHHHHHHHHHTTT-BS-----SSHHHHHHHHHHTT-BSSEEETTEEETT--BSSSHHHHHHHHHHHHHHHTTSS-TT--HHHHHHHHHTTSBSEEEE-GGGGGGS-TTT--EEEEPPPEETTEE---EEEEEEEEEBTT-S-HHHHHHHIIIIISSHHHHHHHHHHS--SEESBHHHHHHHTTSHHHHHHHHHHHHSEEPP-STTHHHHHHHHHHHHHHHHHTSS-HHHHHHHHHHHHT-